Protein AF-A0A520CK08-F1 (afdb_monomer)

Solvent-accessible surface area (backbone atoms only — not comparable to full-atom values): 26096 Å² total; per-residue (Å²): 133,74,61,87,58,76,65,72,68,70,51,60,54,57,71,14,66,27,76,64,48,58,57,43,43,75,74,40,45,52,74,52,72,50,70,69,47,86,82,48,72,50,50,55,50,12,43,51,29,19,53,51,13,37,52,30,40,75,70,68,40,48,71,60,12,57,53,30,37,54,51,8,43,72,60,26,67,50,76,54,49,54,59,39,31,51,49,30,46,75,67,72,32,56,66,61,21,52,50,53,52,47,54,44,52,52,49,48,69,71,54,75,62,67,38,67,41,65,36,67,66,36,56,61,62,71,36,87,92,47,65,59,44,44,29,74,29,52,41,43,58,42,40,38,52,55,45,49,56,52,43,38,54,31,46,57,74,44,31,51,73,55,37,60,60,47,57,58,56,51,62,66,42,77,66,74,80,68,92,78,43,77,73,51,58,51,65,67,48,53,48,49,57,44,51,58,36,48,50,28,47,75,72,65,38,50,68,61,20,48,53,53,57,69,67,54,68,78,47,87,65,40,34,71,58,57,53,42,48,56,50,31,40,54,22,51,28,67,67,35,52,70,66,22,49,58,46,43,55,59,41,53,74,42,75,63,33,49,58,37,38,29,48,51,48,19,55,52,27,26,75,71,52,40,73,64,14,58,65,24,51,70,68,42,58,74,91,70,55,85,42,30,39,55,27,39,44,48,14,51,23,28,44,71,71,66,39,31,67,64,13,45,58,24,40,50,53,12,53,52,43,59,71,73,46,90,73,50,68,42,55,66,66,46,45,30,62,50,26,30,52,51,14,52,31,29,42,71,67,48,39,48,63,64,12,51,51,26,28,51,51,10,34,68,25,30,77,82,42,60,71,41,54,53,51,46,55,54,46,53,54,52,44,52,49,38,23,76,70,53,82,70,50,36,48,77,46,66,63,31,68,70,75,55,96,87,56,72,45,80,42,83,57,64,53,45,70,37,30,29,39,42,50,47,77,47,33,75,63,47,36,24,50,74,83,43,78,37,66,57,46,90,88,20,45,33,49,46,77,42,81,54,58,76,39,81,36,81,44,41,38,39,38,28,27,59,53,67,31,63,30,77,50,74,53,42,37,31,23,63,73,80,82,82,78,78,79,80,130

Secondary structure (DSSP, 8-state):
---------SHHHHHHS-HHHHHHHTT-SHHHH-PPP---HHHHHHHHHHHHHHHHHHTT-HHHHHHHHHHHHHH---TT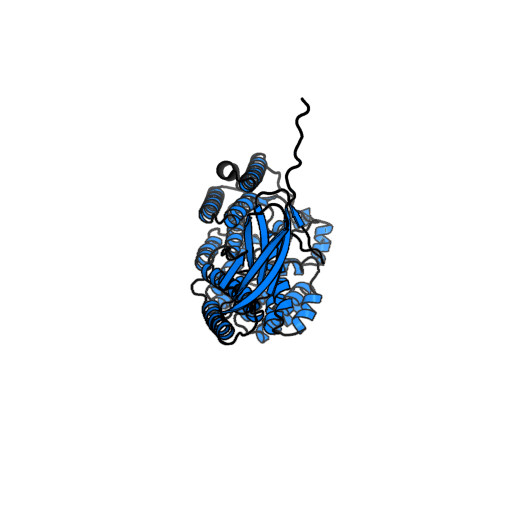HHHHHHHHHHTT-HHHHHHHHHHHHHHHHT--SEEEEE-HHHHHH--TTS---EEEEEHHHHHHHHHHHHHHHHHHHS-HHHHHHHHHHTTSS-PPPPS--TTS--HHHHHHHHHHHHHHHHHT-HHHHHHHHHTSPPSSSS-HHHHHHHHHHHHHHTT-HHHHHHHHHHHHTSGGGHHHHHHHHHHHHHHHT-THHHHHHHHS-HHHH-SHHHHHHHHHHHHHTT-HHHHHHHHHHHHHHHHHS---GGGPPPHHHHHHHHHHHHHHTT-HHHHHHHHHHHHHH-TT-HHHHHHHHHHHHHHHHHHHH--PPPEEEEEES---TT--EEE-SSEEEEEEEEE-TT-EEEEEETTEEE-B-TTSEEEEEEE--SEEEEEEEEEEETT--EEEEEEEEEEPPPP------

Mean predicted aligne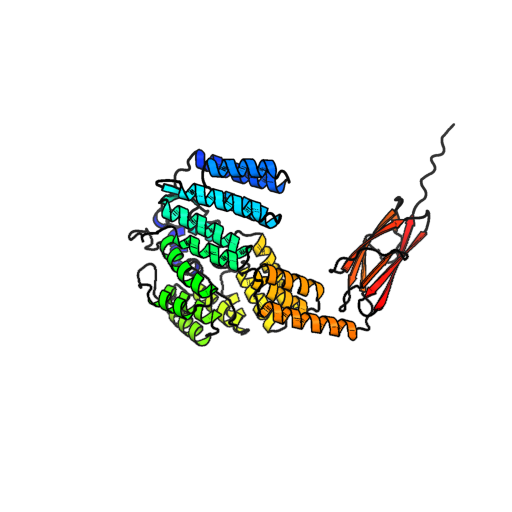d error: 9.41 Å

Foldseek 3Di:
DFFQDDDFADPLCVVLVDPPCVVVCLVPVCLAPNDFDDDDPLLVQLLVLLVVLQVCVVVVVNVSSLVSLLVSLVSAQAPSLLVVLLVCVVVVNPVSSVVSLVSSLVSLVPDAAWGWYFDLNQLQVVDPSRHTGIDIDGSLLVSLSSLQSVLLSCQLRNALVVNLVSLVVSVVRDDDDDCDRSQSEDPSVSRSLVSVLVSCSSVVVLVVSLVSLVPDDDDSHCHPLNSLSSVLRSCQRNVVLVSNLVSLVVSVVDVSSLLSSLVSQLSSCLSVLHPVNVVSLVVHDPSPSQALQNLQSQLSSCLVVLVLVSSQVSLVSSVVRSSPDSHRNRRRDGQLVSLLSNLSSCLSVLLLVSSLVSLVSSCNNPVPPPSSVVSNVVSVVVLVVCLQPDDDAKDKDWPPPPADVVDEAEDQDQKGKTKIFTDDSNFWPFKDKPNHTWDADRRRITIDIGGDDAAKDKIKIKTAGSSGHIDIDIGIYHYHDPPDDDDDD

Sequence (489 aa):
MKKFFILICGGLTLMAFNATAQKKIKTDYDNVFGPAAKITPEYTLAENLAKEALAKLRAGETRAGDSLIKKSIATYPVHEVMNYAKELILLPDVVGANLVMSQLKERVAAMSGKILIPDPLLLIMQNPNFPAQVKEYDKERAYFNFLTWIYDLNRLYASRPYILAKIADLSLPQIIEDKKPLMGFDYEFVQQNAYKFMGLVYMGEYDKARSLIDALPINSFMTKELKLNYHINVDIATEQYPQAIAKVDEISKNKLYQDAVNVQYFMIYSAMGDDKALAYYNKIDKSIKENNYYYYKLAKFYLAKKDFITALNNIEKSNMLRKEKVITSEMLVEGWDFYRTYGEILTGLKQYDKARDNFKISLIYYPGYKETTEALAKMEILAGTAVSTDKTAPEIAITEPTPNRGLKVVSLASNVMVKGTATDVSGIKEVSINGIKVFAQPNGDFWGDVPMKIGLNKILVVAIDMAGNKSEKTFDIEKSAPATTAATP

Radius of gyration: 28.09 Å; Cα contacts (8 Å, |Δi|>4): 776; chains: 1; bounding box: 86×72×64 Å

Nearest PDB structures (foldseek):
  9gaw-assembly1_P  TM=4.323E-01  e=8.981E-04  Homo sapiens
  3fp3-assembly1_A  TM=3.632E-01  e=1.069E-03  Saccharomyces cerevisiae
  4rg6-assembly1_A  TM=4.489E-01  e=7.589E-03  Homo sapiens
  6yxy-assembly1_BE  TM=2.627E-01  e=1.280E-02  Trypanosoma brucei brucei
  6sar-assembly1_A  TM=2.999E-01  e=6.140E-02  Escherichia coli K-12

Structure (mmCIF, N/CA/C/O backbone):
data_AF-A0A520CK08-F1
#
_entry.id   AF-A0A520CK08-F1
#
loop_
_atom_site.group_PDB
_atom_site.id
_atom_site.type_symbol
_atom_site.label_atom_id
_atom_site.label_alt_id
_atom_site.label_comp_id
_atom_site.label_asym_id
_atom_site.label_entity_id
_atom_site.label_seq_id
_atom_site.pdbx_PDB_ins_code
_atom_site.Cartn_x
_atom_site.Cartn_y
_atom_site.Cartn_z
_atom_site.occupancy
_atom_site.B_iso_or_equiv
_atom_site.auth_seq_id
_atom_site.auth_comp_id
_atom_site.auth_asym_id
_atom_site.auth_atom_id
_atom_site.pdbx_PDB_model_num
ATOM 1 N N . MET A 1 1 ? 2.467 -20.740 8.598 1.00 29.28 1 MET A N 1
ATOM 2 C CA . MET A 1 1 ? 2.852 -20.331 7.233 1.00 29.28 1 MET A CA 1
ATOM 3 C C . MET A 1 1 ? 3.739 -19.115 7.395 1.00 29.28 1 MET A C 1
ATOM 5 O O . MET A 1 1 ? 3.590 -18.410 8.382 1.00 29.28 1 MET A O 1
ATOM 9 N N . LYS A 1 2 ? 4.797 -19.022 6.592 1.00 27.67 2 LYS A N 1
ATOM 10 C CA . LYS A 1 2 ? 5.934 -18.122 6.833 1.00 27.67 2 LYS A CA 1
ATOM 11 C C . LYS A 1 2 ? 5.531 -16.672 6.529 1.00 27.67 2 LYS A C 1
ATOM 13 O O . LYS A 1 2 ? 4.834 -16.436 5.545 1.00 27.67 2 LYS A O 1
ATOM 18 N N . LYS A 1 3 ? 5.955 -15.728 7.379 1.00 32.34 3 LYS A N 1
ATOM 19 C CA . LYS A 1 3 ? 5.660 -14.290 7.269 1.00 32.34 3 LYS A CA 1
ATOM 20 C C . LYS A 1 3 ? 6.159 -13.751 5.922 1.00 32.34 3 LYS A C 1
ATOM 22 O O . LYS A 1 3 ? 7.359 -13.626 5.706 1.00 32.34 3 LYS A O 1
ATOM 27 N N . PHE A 1 4 ? 5.247 -13.426 5.009 1.00 29.89 4 PHE A N 1
ATOM 28 C CA . PHE A 1 4 ? 5.602 -12.888 3.693 1.00 29.89 4 PHE A CA 1
ATOM 29 C C . PHE A 1 4 ? 6.004 -11.412 3.796 1.00 29.89 4 PHE A C 1
ATOM 31 O O . PHE A 1 4 ? 5.149 -10.554 3.959 1.00 29.89 4 PHE A O 1
ATOM 38 N N . PHE A 1 5 ? 7.306 -11.128 3.689 1.00 33.53 5 PHE A N 1
ATOM 39 C CA . PHE A 1 5 ? 7.860 -9.771 3.591 1.00 33.53 5 PHE A CA 1
ATOM 40 C C . PHE A 1 5 ? 9.124 -9.730 2.743 1.00 33.53 5 PHE A C 1
ATOM 42 O O . PHE A 1 5 ? 10.220 -9.702 3.290 1.00 33.53 5 PHE A O 1
ATOM 49 N N . ILE A 1 6 ? 8.998 -9.698 1.421 1.00 29.14 6 ILE A N 1
ATOM 50 C CA . ILE A 1 6 ? 10.111 -9.395 0.508 1.00 29.14 6 ILE A CA 1
ATOM 51 C C . ILE A 1 6 ? 9.463 -8.874 -0.800 1.00 29.14 6 ILE A C 1
ATOM 53 O O . ILE A 1 6 ? 8.436 -9.412 -1.188 1.00 29.14 6 ILE A O 1
ATOM 57 N N . LEU A 1 7 ? 9.947 -7.860 -1.531 1.00 36.94 7 LEU A N 1
ATOM 58 C CA . LEU A 1 7 ? 11.342 -7.659 -1.918 1.00 36.94 7 LEU A CA 1
ATOM 59 C C . LEU A 1 7 ? 11.678 -6.233 -2.394 1.00 36.94 7 LEU A C 1
ATOM 61 O O . LEU A 1 7 ? 10.927 -5.627 -3.157 1.00 36.94 7 LEU A O 1
ATOM 65 N N . ILE A 1 8 ? 12.864 -5.777 -1.966 1.00 38.31 8 ILE A N 1
ATOM 66 C CA . ILE A 1 8 ? 13.626 -4.629 -2.474 1.00 38.31 8 ILE A CA 1
ATOM 67 C C . ILE A 1 8 ? 14.515 -5.155 -3.604 1.00 38.31 8 ILE A C 1
ATOM 69 O O . ILE A 1 8 ? 15.501 -5.853 -3.344 1.00 38.31 8 ILE A O 1
ATOM 73 N N . CYS A 1 9 ? 14.166 -4.839 -4.848 1.00 36.56 9 CYS A N 1
ATOM 74 C CA . CYS A 1 9 ? 14.974 -5.143 -6.024 1.00 36.56 9 CYS A CA 1
ATOM 75 C C . CYS A 1 9 ? 15.637 -3.876 -6.550 1.00 36.56 9 CYS A C 1
ATOM 77 O O . CYS A 1 9 ? 15.044 -3.192 -7.360 1.00 36.56 9 CYS A O 1
ATOM 79 N N . GLY A 1 10 ? 16.873 -3.597 -6.126 1.00 37.16 10 GLY A N 1
ATOM 80 C CA . GLY A 1 10 ? 17.820 -2.832 -6.952 1.00 37.16 10 GLY A CA 1
ATOM 81 C C . GLY A 1 10 ? 18.161 -1.390 -6.551 1.00 37.16 10 GLY A C 1
ATOM 82 O O . GLY A 1 10 ? 19.253 -0.931 -6.878 1.00 37.16 10 GLY A O 1
ATOM 83 N N . GLY A 1 11 ? 17.368 -0.690 -5.759 1.00 37.41 11 GLY A N 1
ATOM 84 C CA . GLY A 1 11 ? 17.377 0.783 -5.725 1.00 37.41 11 GLY A CA 1
ATOM 85 C C . GLY A 1 11 ? 17.592 1.419 -4.361 1.00 37.41 11 GLY A C 1
ATOM 86 O O . GLY A 1 11 ? 18.090 2.542 -4.291 1.00 37.41 11 GLY A O 1
ATOM 87 N N . LEU A 1 12 ? 17.442 0.669 -3.268 1.00 38.28 12 LEU A N 1
ATOM 88 C CA . LEU A 1 12 ? 18.225 0.977 -2.062 1.00 38.28 12 LEU A CA 1
ATOM 89 C C . LEU A 1 12 ? 19.721 0.811 -2.311 1.00 38.28 12 LEU A C 1
ATOM 91 O O . LEU A 1 12 ? 20.524 1.575 -1.777 1.00 38.28 12 LEU A O 1
ATOM 95 N N . THR A 1 13 ? 20.080 -0.109 -3.206 1.00 41.03 13 THR A N 1
ATOM 96 C CA . THR A 1 13 ? 21.413 -0.138 -3.787 1.00 41.03 13 THR A CA 1
ATOM 97 C C . THR A 1 13 ? 21.695 1.136 -4.578 1.00 41.03 13 THR A C 1
ATOM 99 O O . THR A 1 13 ? 22.763 1.671 -4.376 1.00 41.03 13 THR A O 1
ATOM 102 N N . LEU A 1 14 ? 20.782 1.720 -5.366 1.00 39.91 14 LEU A N 1
ATOM 103 C CA . LEU A 1 14 ? 21.045 2.989 -6.078 1.00 39.91 14 LEU A CA 1
ATOM 104 C C . LEU A 1 14 ? 21.275 4.204 -5.174 1.00 39.91 14 LEU A C 1
ATOM 106 O O . LEU A 1 14 ? 22.147 5.020 -5.467 1.00 39.91 14 LEU A O 1
ATOM 110 N N . MET A 1 15 ? 20.543 4.317 -4.065 1.00 39.38 15 MET A N 1
ATOM 111 C CA . MET A 1 15 ? 20.753 5.410 -3.105 1.00 39.38 15 MET A CA 1
ATOM 112 C C . MET A 1 15 ? 22.061 5.245 -2.327 1.00 39.38 15 MET A C 1
ATOM 114 O O . MET A 1 15 ? 22.757 6.227 -2.088 1.00 39.38 15 MET A O 1
ATOM 118 N N . ALA A 1 16 ? 22.441 4.002 -2.026 1.00 38.50 16 ALA A N 1
ATOM 119 C CA . ALA A 1 16 ? 23.736 3.681 -1.441 1.00 38.50 16 ALA A CA 1
ATOM 120 C C . ALA A 1 16 ? 24.868 3.582 -2.472 1.00 38.50 16 ALA A C 1
ATOM 122 O O . ALA A 1 16 ? 26.032 3.552 -2.093 1.00 38.50 16 ALA A O 1
ATOM 123 N N . PHE A 1 17 ? 24.573 3.536 -3.774 1.00 42.00 17 PHE A N 1
ATOM 124 C CA . PHE A 1 17 ? 25.605 3.211 -4.749 1.00 42.00 17 PHE A CA 1
ATOM 125 C C . PHE A 1 17 ? 26.565 4.345 -4.975 1.00 42.00 17 PHE A C 1
ATOM 127 O O . PHE A 1 17 ? 27.625 4.057 -5.532 1.00 42.00 17 PHE A O 1
ATOM 134 N N . ASN A 1 18 ? 26.271 5.588 -4.547 1.00 44.31 18 ASN A N 1
ATOM 135 C CA . ASN A 1 18 ? 27.332 6.575 -4.493 1.00 44.31 18 ASN A CA 1
ATOM 136 C C . ASN A 1 18 ? 26.979 7.970 -3.925 1.00 44.31 18 ASN A C 1
ATOM 138 O O . ASN A 1 18 ? 26.438 8.823 -4.630 1.00 44.31 18 ASN A O 1
ATOM 142 N N . ALA A 1 19 ? 27.486 8.317 -2.742 1.00 44.97 19 ALA A N 1
ATOM 143 C CA . ALA A 1 19 ? 27.730 9.731 -2.424 1.00 44.97 19 ALA A CA 1
ATOM 144 C C . ALA A 1 19 ? 28.718 10.363 -3.439 1.00 44.97 19 ALA A C 1
ATOM 146 O O . ALA A 1 19 ? 28.629 11.548 -3.766 1.00 44.97 19 ALA A O 1
ATOM 147 N N . THR A 1 20 ? 29.637 9.566 -4.007 1.00 40.62 20 THR A N 1
ATOM 148 C CA . THR A 1 20 ? 30.617 10.020 -5.007 1.00 40.62 20 THR A CA 1
ATOM 149 C C . THR A 1 20 ? 30.013 10.183 -6.401 1.00 40.62 20 THR A C 1
ATOM 151 O O . THR A 1 20 ? 30.337 11.157 -7.058 1.00 40.62 20 THR A O 1
ATOM 154 N N . ALA A 1 21 ? 29.101 9.323 -6.852 1.00 44.25 21 ALA A N 1
ATOM 155 C CA . ALA A 1 21 ? 28.312 9.503 -8.084 1.00 44.25 21 ALA A CA 1
ATOM 156 C C . ALA A 1 21 ? 27.212 10.539 -7.911 1.00 44.25 21 ALA A C 1
ATOM 158 O O . ALA A 1 21 ? 27.050 11.300 -8.835 1.00 44.25 21 ALA A O 1
ATOM 159 N N . GLN A 1 22 ? 26.546 10.719 -6.767 1.00 47.16 22 GLN A N 1
ATOM 160 C CA . GLN A 1 22 ? 25.711 11.919 -6.587 1.00 47.16 22 GLN A CA 1
ATOM 161 C C . GLN A 1 22 ? 26.540 13.201 -6.782 1.00 47.16 22 GLN A C 1
ATOM 163 O O . GLN A 1 22 ? 26.099 14.136 -7.449 1.00 47.16 22 GLN A O 1
ATOM 168 N N . LYS A 1 23 ? 27.786 13.216 -6.283 1.00 45.16 23 LYS A N 1
ATOM 169 C CA . LYS A 1 23 ? 28.747 14.305 -6.509 1.00 45.16 23 LYS A CA 1
ATOM 170 C C . LYS A 1 23 ? 29.254 14.379 -7.961 1.00 45.16 23 LYS A C 1
ATOM 172 O O . LYS A 1 23 ? 29.405 15.485 -8.459 1.00 45.16 23 LYS A O 1
ATOM 177 N N . LYS A 1 24 ? 29.478 13.243 -8.637 1.00 44.38 24 LYS A N 1
ATOM 178 C CA . LYS A 1 24 ? 29.991 13.138 -10.021 1.00 44.38 24 LYS A CA 1
ATOM 179 C C . LYS A 1 24 ? 28.903 13.418 -11.069 1.00 44.38 24 LYS A C 1
ATOM 181 O O . LYS A 1 24 ? 29.135 14.240 -11.943 1.00 44.38 24 LYS A O 1
ATOM 186 N N . ILE A 1 25 ? 27.707 12.847 -10.908 1.00 48.81 25 ILE A N 1
ATOM 187 C CA . ILE A 1 25 ? 26.456 13.128 -11.637 1.00 48.81 25 ILE A CA 1
ATOM 188 C C . ILE A 1 25 ? 26.135 14.627 -11.588 1.00 48.81 25 ILE A C 1
ATOM 190 O O . ILE A 1 25 ? 25.760 15.200 -12.604 1.00 48.81 25 ILE A O 1
ATOM 194 N N . LYS A 1 26 ? 26.313 15.285 -10.432 1.00 48.06 26 LYS A N 1
ATOM 195 C CA . LYS A 1 26 ? 26.082 16.735 -10.297 1.00 48.06 26 LYS A CA 1
ATOM 196 C C . LYS A 1 26 ? 27.010 17.578 -11.185 1.00 48.06 26 LYS A C 1
ATOM 198 O O . LYS A 1 26 ? 26.655 18.697 -11.535 1.00 48.06 26 LYS A O 1
ATOM 203 N N . THR A 1 27 ? 28.186 17.058 -11.525 1.00 46.22 27 THR A N 1
ATOM 204 C CA . THR A 1 27 ? 29.195 17.723 -12.366 1.00 46.22 27 THR A CA 1
ATOM 205 C C . THR A 1 27 ? 29.233 17.234 -13.813 1.00 46.22 27 THR A C 1
ATOM 207 O O . THR A 1 27 ? 29.811 17.935 -14.633 1.00 46.22 27 THR A O 1
ATOM 210 N N . ASP A 1 28 ? 28.665 16.067 -14.134 1.00 56.50 28 ASP A N 1
ATOM 211 C CA . ASP A 1 28 ? 28.878 15.424 -15.436 1.00 56.50 28 ASP A CA 1
ATOM 212 C C . ASP A 1 28 ? 27.738 14.471 -15.847 1.00 56.50 28 ASP A C 1
ATOM 214 O O . ASP A 1 28 ? 27.913 13.269 -16.032 1.00 56.50 28 ASP A O 1
ATOM 218 N N . TYR A 1 29 ? 26.521 15.009 -15.903 1.00 54.91 29 TYR A N 1
ATOM 219 C CA . TYR A 1 29 ? 25.289 14.250 -16.120 1.00 54.91 29 TYR A CA 1
ATOM 220 C C . TYR A 1 29 ? 25.249 13.502 -17.469 1.00 54.91 29 TYR A C 1
ATOM 222 O O . TYR A 1 29 ? 24.961 12.303 -17.493 1.00 54.91 29 TYR A O 1
ATOM 230 N N . ASP A 1 30 ? 25.578 14.176 -18.578 1.00 56.47 30 ASP A N 1
ATOM 231 C CA . ASP A 1 30 ? 25.519 13.592 -19.929 1.00 56.47 30 ASP A CA 1
ATOM 232 C C . ASP A 1 30 ? 26.563 12.481 -20.122 1.00 56.47 30 ASP A C 1
ATOM 234 O O . ASP A 1 30 ? 26.289 11.479 -20.782 1.00 56.47 30 ASP A O 1
ATOM 238 N N . ASN A 1 31 ? 27.724 12.585 -19.465 1.00 57.94 31 ASN A N 1
ATOM 239 C CA . ASN A 1 31 ? 28.737 11.523 -19.448 1.00 57.94 31 ASN A CA 1
ATOM 240 C C . ASN A 1 31 ? 28.411 10.389 -18.470 1.00 57.94 31 ASN A C 1
ATOM 242 O O . ASN A 1 31 ? 29.179 9.438 -18.353 1.00 57.94 31 ASN A O 1
ATOM 246 N N . VAL A 1 32 ? 27.320 10.473 -17.714 1.00 54.75 32 VAL A N 1
ATOM 247 C CA . VAL A 1 32 ? 26.930 9.421 -16.773 1.00 54.75 32 VAL A CA 1
ATOM 248 C C . VAL A 1 32 ? 25.698 8.682 -17.278 1.00 54.75 32 VAL A C 1
ATOM 250 O O . VAL A 1 32 ? 25.660 7.452 -17.265 1.00 54.75 32 VAL A O 1
ATOM 253 N N . PHE A 1 33 ? 24.713 9.424 -17.767 1.00 61.47 33 PHE A N 1
ATOM 254 C CA . PHE A 1 33 ? 23.425 8.888 -18.183 1.00 61.47 33 PHE A CA 1
ATOM 255 C C . PHE A 1 33 ? 23.233 8.872 -19.702 1.00 61.47 33 PHE A C 1
ATOM 257 O O . PHE A 1 33 ? 22.276 8.261 -20.179 1.00 61.47 33 PHE A O 1
ATOM 264 N N . GLY A 1 34 ? 24.145 9.473 -20.464 1.00 66.56 34 GLY A N 1
ATOM 265 C CA . GLY A 1 34 ? 23.949 9.725 -21.885 1.00 66.56 34 GLY A CA 1
ATOM 266 C C . GLY A 1 34 ? 22.996 10.903 -22.123 1.00 66.56 34 GLY A C 1
ATOM 267 O O . GLY A 1 34 ? 22.244 11.287 -21.222 1.00 66.56 34 GLY A O 1
ATOM 268 N N . PRO A 1 35 ? 23.016 11.484 -23.332 1.00 72.94 35 PRO A N 1
ATOM 269 C CA . PRO A 1 35 ? 22.181 12.631 -23.657 1.00 72.94 35 PRO A CA 1
ATOM 270 C C . PRO A 1 35 ? 20.697 12.250 -23.716 1.00 72.94 35 PRO A C 1
ATOM 272 O O . PRO A 1 35 ? 20.337 11.126 -24.082 1.00 72.94 35 PRO A O 1
ATOM 275 N N . ALA A 1 36 ? 19.830 13.220 -23.424 1.00 81.56 36 ALA A N 1
ATOM 276 C CA . ALA A 1 36 ? 18.403 13.104 -23.699 1.00 81.56 36 ALA A CA 1
ATOM 277 C C . ALA A 1 36 ? 18.157 12.836 -25.193 1.00 81.56 36 ALA A C 1
ATOM 279 O O . ALA A 1 36 ? 18.832 13.389 -26.067 1.00 81.56 36 ALA A O 1
ATOM 280 N N . ALA A 1 37 ? 1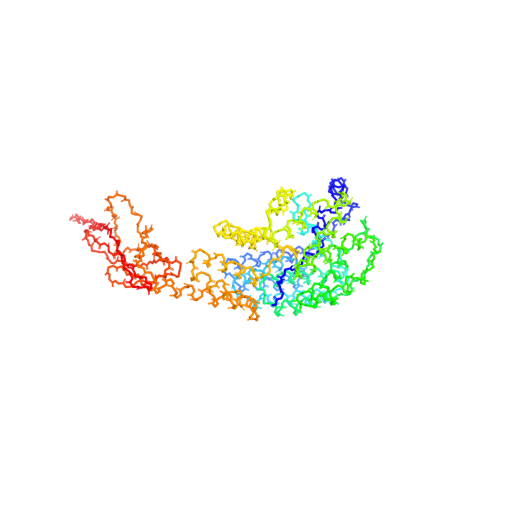7.157 12.012 -25.494 1.00 87.06 37 ALA A N 1
ATOM 281 C CA . ALA A 1 37 ? 16.744 11.793 -26.870 1.00 87.06 37 ALA A CA 1
ATOM 282 C C . ALA A 1 37 ? 15.989 13.011 -27.420 1.00 87.06 37 ALA A C 1
ATOM 284 O O . ALA A 1 37 ? 15.309 13.743 -26.697 1.00 87.06 37 ALA A O 1
ATOM 285 N N . LYS A 1 38 ? 16.057 13.200 -28.741 1.00 91.31 38 LYS A N 1
ATOM 286 C CA . LYS A 1 38 ? 15.205 14.171 -29.427 1.00 91.31 38 LYS A CA 1
ATOM 287 C C . LYS A 1 38 ? 13.767 13.650 -29.436 1.00 91.31 38 LYS A C 1
ATOM 289 O O . LYS A 1 38 ? 13.472 12.657 -30.095 1.00 91.31 38 LYS A O 1
ATOM 294 N N . ILE A 1 39 ? 12.876 14.344 -28.733 1.00 93.62 39 ILE A N 1
ATOM 295 C CA . ILE A 1 39 ? 11.458 13.978 -28.662 1.00 93.62 39 ILE A CA 1
ATOM 296 C C . ILE A 1 39 ? 10.809 14.114 -30.040 1.00 93.62 39 ILE A C 1
ATOM 298 O O . ILE A 1 39 ? 10.964 15.142 -30.709 1.00 93.62 39 ILE A O 1
ATOM 302 N N . THR A 1 40 ? 10.069 13.091 -30.464 1.00 95.38 40 THR A N 1
ATOM 303 C CA . THR A 1 40 ? 9.319 13.136 -31.721 1.00 95.38 40 THR A CA 1
ATOM 304 C C . THR A 1 40 ? 7.965 13.835 -31.543 1.00 95.38 40 THR A C 1
ATOM 306 O O . THR A 1 40 ? 7.408 13.847 -30.438 1.00 95.38 40 THR A O 1
ATOM 309 N N . PRO A 1 41 ? 7.388 14.416 -32.612 1.00 97.44 41 PRO A N 1
ATOM 310 C CA . PRO A 1 41 ? 6.039 14.977 -32.562 1.00 97.44 41 PRO A CA 1
ATOM 311 C C . PRO A 1 41 ? 4.982 13.965 -32.099 1.00 97.44 41 PRO A C 1
ATOM 313 O O . PRO A 1 41 ? 4.082 14.326 -31.345 1.00 97.44 41 PRO A O 1
ATOM 316 N N . GLU A 1 42 ? 5.111 12.696 -32.499 1.00 97.25 42 GLU A N 1
ATOM 317 C CA . GLU A 1 42 ? 4.191 11.619 -32.124 1.00 97.25 42 GLU A CA 1
ATOM 318 C C . GLU A 1 42 ? 4.247 11.320 -30.624 1.00 97.25 42 GLU A C 1
ATOM 320 O O . GLU A 1 42 ? 3.197 11.156 -30.005 1.00 97.25 42 GLU A O 1
ATOM 325 N N . TYR A 1 43 ? 5.448 11.300 -30.029 1.00 96.88 43 TYR A N 1
ATOM 326 C CA . TYR A 1 43 ? 5.616 11.122 -28.585 1.00 96.88 43 TYR A CA 1
ATOM 327 C C . TYR A 1 43 ? 4.913 12.251 -27.824 1.00 96.88 43 TYR A C 1
ATOM 329 O O . TYR A 1 43 ? 4.071 11.994 -26.967 1.00 96.88 43 TYR A O 1
ATOM 337 N N . THR A 1 44 ? 5.199 13.507 -28.186 1.00 97.00 44 THR A N 1
ATOM 338 C CA . THR A 1 44 ? 4.590 14.688 -27.551 1.00 97.00 44 THR A CA 1
ATOM 339 C C . THR A 1 44 ? 3.067 14.684 -27.693 1.00 97.00 44 THR A C 1
ATOM 341 O O . THR A 1 44 ? 2.345 14.986 -26.742 1.00 97.00 44 THR A O 1
ATOM 344 N N . LEU A 1 45 ? 2.552 14.322 -28.872 1.00 98.38 45 LEU A N 1
ATOM 345 C CA . LEU A 1 45 ? 1.115 14.218 -29.106 1.00 98.38 45 LEU A CA 1
ATOM 346 C C . LEU A 1 45 ? 0.481 13.137 -28.222 1.00 98.38 45 LEU A C 1
ATOM 348 O O . LEU A 1 45 ? -0.543 13.396 -27.592 1.00 98.38 45 LEU A O 1
ATOM 352 N N . ALA A 1 46 ? 1.080 11.947 -28.149 1.00 98.50 46 ALA A N 1
ATOM 353 C CA . ALA A 1 46 ? 0.583 10.862 -27.312 1.00 98.50 46 ALA A CA 1
ATOM 354 C C . ALA A 1 46 ? 0.598 11.226 -25.820 1.00 98.50 46 ALA A C 1
ATOM 356 O O . ALA A 1 46 ? -0.377 10.951 -25.117 1.00 98.50 46 ALA A O 1
ATOM 357 N N . GLU A 1 47 ? 1.659 11.885 -25.353 1.00 97.38 47 GLU A N 1
ATOM 358 C CA . GLU A 1 47 ? 1.797 12.361 -23.976 1.00 97.38 47 GLU A CA 1
ATOM 359 C C . GLU A 1 47 ? 0.684 13.355 -23.609 1.00 97.38 47 GLU A C 1
ATOM 361 O O . GLU A 1 47 ? -0.002 13.192 -22.597 1.00 97.38 47 GLU A O 1
ATOM 366 N N . ASN A 1 48 ? 0.439 14.346 -24.472 1.00 98.31 48 ASN A N 1
ATOM 367 C CA . ASN A 1 48 ? -0.628 15.327 -24.280 1.00 98.31 48 ASN A CA 1
ATOM 368 C C . ASN A 1 48 ? -2.016 14.673 -24.288 1.00 98.31 48 ASN A C 1
ATOM 370 O O . ASN A 1 48 ? -2.831 14.974 -23.417 1.00 98.31 48 ASN A O 1
ATOM 374 N N . LEU A 1 49 ? -2.265 13.732 -25.206 1.00 98.81 49 LEU A N 1
ATOM 375 C CA . LEU A 1 49 ? -3.519 12.974 -25.252 1.00 98.81 49 LEU A CA 1
ATOM 376 C C . LEU A 1 49 ? -3.749 12.162 -23.968 1.00 98.81 49 LEU A C 1
ATOM 378 O O . LEU A 1 49 ? -4.873 12.121 -23.475 1.00 98.81 49 LEU A O 1
ATOM 382 N N . ALA A 1 50 ? -2.710 11.537 -23.403 1.00 98.50 50 ALA A N 1
ATOM 383 C CA . ALA A 1 50 ? -2.824 10.791 -22.146 1.00 98.50 50 ALA A CA 1
ATOM 384 C C . ALA A 1 50 ? -3.107 11.714 -20.948 1.00 98.50 50 ALA A C 1
ATOM 386 O O . ALA A 1 50 ? -3.949 11.398 -20.103 1.00 98.50 50 ALA A O 1
ATOM 387 N N . LYS A 1 51 ? -2.443 12.876 -20.885 1.00 98.06 51 LYS A N 1
ATOM 388 C CA . LYS A 1 51 ? -2.679 13.896 -19.849 1.00 98.06 51 LYS A CA 1
ATOM 389 C C . LYS A 1 51 ? -4.100 14.461 -19.929 1.00 98.06 51 LYS A C 1
ATOM 391 O O . LYS A 1 51 ? -4.771 14.573 -18.903 1.00 98.06 51 LYS A O 1
ATOM 396 N N . GLU A 1 52 ? -4.581 14.763 -21.133 1.00 98.56 52 GLU A N 1
ATOM 397 C CA . GLU A 1 52 ? -5.954 15.221 -21.361 1.00 98.56 52 GLU A CA 1
ATOM 398 C C . GLU A 1 52 ? -6.975 14.131 -21.011 1.00 98.56 52 GLU A C 1
ATOM 400 O O . GLU A 1 52 ? -7.957 14.412 -20.323 1.00 98.56 52 GLU A O 1
ATOM 405 N N . ALA A 1 53 ? -6.717 12.876 -21.396 1.00 98.69 53 ALA A N 1
ATOM 406 C CA . ALA A 1 53 ? -7.561 11.743 -21.028 1.00 98.69 53 ALA A CA 1
ATOM 407 C C . ALA A 1 53 ? -7.738 11.648 -19.507 1.00 98.69 53 ALA A C 1
ATOM 409 O O . ALA A 1 53 ? -8.864 11.537 -19.020 1.00 98.69 53 ALA A O 1
ATOM 410 N N . LEU A 1 54 ? -6.641 11.747 -18.748 1.00 97.69 54 LEU A N 1
ATOM 411 C CA . LEU A 1 54 ? -6.674 11.719 -17.285 1.00 97.69 54 LEU A CA 1
ATOM 412 C C . LEU A 1 54 ? -7.481 12.888 -16.707 1.00 97.69 54 LEU A C 1
ATOM 414 O O . LEU A 1 54 ? -8.276 12.686 -15.789 1.00 97.69 54 LEU A O 1
ATOM 418 N N . ALA A 1 55 ? -7.311 14.097 -17.247 1.00 98.06 55 ALA A N 1
ATOM 419 C CA . ALA A 1 55 ? -8.095 15.257 -16.829 1.00 98.06 55 ALA A CA 1
ATOM 420 C C . ALA A 1 55 ? -9.599 15.043 -17.078 1.00 98.06 55 ALA A C 1
ATOM 422 O O . ALA A 1 55 ? -10.411 15.317 -16.195 1.00 98.06 55 ALA A O 1
ATOM 423 N N . LYS A 1 56 ? -9.966 14.480 -18.237 1.00 98.25 56 LYS A N 1
ATOM 424 C CA . LYS A 1 56 ? -11.351 14.132 -18.582 1.00 98.25 56 LYS A CA 1
ATOM 425 C C . LYS A 1 56 ? -11.939 13.079 -17.652 1.00 98.25 56 LYS A C 1
ATOM 427 O O . LYS A 1 56 ? -13.052 13.257 -17.165 1.00 98.25 56 LYS A O 1
ATOM 432 N N . LEU A 1 57 ? -11.184 12.025 -17.345 1.00 97.19 57 LEU A N 1
ATOM 433 C CA . LEU A 1 57 ? -11.614 10.998 -16.396 1.00 97.19 57 LEU A CA 1
ATOM 434 C C . LEU A 1 57 ? -11.886 11.593 -15.006 1.00 97.19 57 LEU A C 1
ATOM 436 O O . LEU A 1 57 ? -12.940 11.340 -14.431 1.00 97.19 57 LEU A O 1
ATOM 440 N N . ARG A 1 58 ? -10.988 12.450 -14.504 1.00 95.56 58 ARG A N 1
ATOM 441 C CA . ARG A 1 58 ? -11.152 13.142 -13.212 1.00 95.56 58 ARG A CA 1
ATOM 442 C C . ARG A 1 58 ? -12.324 14.122 -13.183 1.00 95.56 58 ARG A C 1
ATOM 444 O O . ARG A 1 58 ? -12.880 14.365 -12.118 1.00 95.56 58 ARG A O 1
ATOM 451 N N . ALA A 1 59 ? -12.710 14.662 -14.336 1.00 97.00 59 ALA A N 1
ATOM 452 C CA . ALA A 1 59 ? -13.902 15.491 -14.491 1.00 97.00 59 ALA A CA 1
ATOM 453 C C . ALA A 1 59 ? -15.208 14.674 -14.621 1.00 97.00 59 ALA A C 1
ATOM 455 O O . ALA A 1 59 ? -16.279 15.258 -14.761 1.00 97.00 59 ALA A O 1
ATOM 456 N N . GLY A 1 60 ? -15.142 13.335 -14.596 1.00 95.88 60 GLY A N 1
ATOM 457 C CA . GLY A 1 60 ? -16.295 12.450 -14.795 1.00 95.88 60 GLY A CA 1
ATOM 458 C C . GLY A 1 60 ? -16.678 12.228 -16.265 1.00 95.88 60 GLY A C 1
ATOM 459 O O . GLY A 1 60 ? -17.672 11.565 -16.556 1.00 95.88 60 GLY A O 1
ATOM 460 N N . GLU A 1 61 ? -15.889 12.735 -17.217 1.00 96.81 61 GLU A N 1
ATOM 461 C CA . GLU A 1 61 ? -16.095 12.561 -18.659 1.00 96.81 61 GLU A CA 1
ATOM 462 C C . GLU A 1 61 ? -15.477 11.235 -19.159 1.00 96.81 61 GLU A C 1
ATOM 464 O O . GLU A 1 61 ? -14.662 11.217 -20.086 1.00 96.81 61 GLU A O 1
ATOM 469 N N . THR A 1 62 ? -15.853 10.101 -18.551 1.00 94.06 62 THR A N 1
ATOM 470 C CA . THR A 1 62 ? -15.191 8.791 -18.744 1.00 94.06 62 THR A CA 1
ATOM 471 C C . THR A 1 62 ? -15.064 8.385 -20.212 1.00 94.06 62 THR A C 1
ATOM 473 O O . THR A 1 62 ? -13.969 8.070 -20.660 1.00 94.06 62 THR A O 1
ATOM 476 N N . ARG A 1 63 ? -16.141 8.487 -21.009 1.00 96.00 63 ARG A N 1
ATOM 477 C CA . ARG A 1 63 ? -16.114 8.096 -22.437 1.00 96.00 63 ARG A CA 1
ATOM 478 C C . ARG A 1 63 ? -15.132 8.930 -23.264 1.00 96.00 63 ARG A C 1
ATOM 480 O O . ARG A 1 63 ? -14.508 8.409 -24.186 1.00 96.00 63 ARG A O 1
ATOM 487 N N . ALA A 1 64 ? -15.020 10.224 -22.959 1.00 97.56 64 ALA A N 1
ATOM 488 C CA . ALA A 1 64 ? -14.070 11.105 -23.630 1.00 97.56 64 ALA A CA 1
ATOM 489 C C . ALA A 1 64 ? -12.636 10.733 -23.234 1.00 97.56 64 ALA A C 1
ATOM 491 O O . ALA A 1 64 ? -11.783 10.586 -24.109 1.00 97.56 64 ALA A O 1
ATOM 492 N N . GLY A 1 65 ? -12.403 10.488 -21.939 1.00 98.00 65 GLY A N 1
ATOM 493 C CA . GLY A 1 65 ? -11.136 9.959 -21.433 1.00 98.00 65 GLY A CA 1
ATOM 494 C C . GLY A 1 65 ? -10.733 8.647 -22.116 1.00 98.00 65 GLY A C 1
ATOM 495 O O . GLY A 1 65 ? -9.629 8.555 -22.647 1.00 98.00 65 GLY A O 1
ATOM 496 N N . ASP A 1 66 ? -11.648 7.678 -22.203 1.00 97.38 66 ASP A N 1
ATOM 497 C CA . ASP A 1 66 ? -11.413 6.370 -22.830 1.00 97.38 66 ASP A CA 1
ATOM 498 C C . ASP A 1 66 ? -11.065 6.492 -24.319 1.00 97.38 66 ASP A C 1
ATOM 500 O O . ASP A 1 66 ? -10.225 5.762 -24.850 1.00 97.38 66 ASP A O 1
ATOM 504 N N . SER A 1 67 ? -11.720 7.413 -25.027 1.00 98.06 67 SER A N 1
ATOM 505 C CA . SER A 1 67 ? -11.420 7.669 -26.435 1.00 98.06 67 SER A CA 1
ATOM 506 C C . SER A 1 67 ? -10.031 8.288 -26.606 1.00 98.06 67 SER A C 1
ATOM 508 O O . SER A 1 67 ? -9.286 7.898 -27.510 1.00 98.06 67 SER A O 1
ATOM 510 N N . LEU A 1 68 ? -9.672 9.248 -25.751 1.00 98.75 68 LEU A N 1
ATOM 511 C CA . LEU A 1 68 ? -8.380 9.931 -25.799 1.00 98.75 68 LEU A CA 1
ATOM 512 C C . LEU A 1 68 ? -7.229 8.998 -25.420 1.00 98.75 68 LEU A C 1
ATOM 514 O O . LEU A 1 68 ? -6.207 9.005 -26.105 1.00 98.75 68 LEU A O 1
ATOM 518 N N . ILE A 1 69 ? -7.394 8.145 -24.402 1.00 98.69 69 ILE A N 1
ATOM 519 C CA . ILE A 1 69 ? -6.331 7.223 -23.985 1.00 98.69 69 ILE A CA 1
ATOM 520 C C . ILE A 1 69 ? -6.051 6.162 -25.055 1.00 98.69 69 ILE A C 1
ATOM 522 O O . ILE A 1 69 ? -4.892 5.885 -25.359 1.00 98.69 69 ILE A O 1
ATOM 526 N N . LYS A 1 70 ? -7.093 5.643 -25.721 1.00 98.38 70 LYS A N 1
ATOM 527 C CA . LYS A 1 70 ? -6.932 4.737 -26.871 1.00 98.38 70 LYS A CA 1
ATOM 528 C C . LYS A 1 70 ? -6.177 5.416 -28.012 1.00 98.38 70 LYS A C 1
ATOM 530 O O . LYS A 1 70 ? -5.282 4.815 -28.604 1.00 98.38 70 LYS A O 1
ATOM 535 N N . LYS A 1 71 ? -6.502 6.684 -28.298 1.00 98.62 71 LYS A N 1
ATOM 536 C CA . LYS A 1 71 ? -5.804 7.487 -29.313 1.00 98.62 71 LYS A CA 1
ATOM 537 C C . LYS A 1 71 ? -4.345 7.752 -28.934 1.00 98.62 71 LYS A C 1
ATOM 539 O O . LYS A 1 71 ? -3.485 7.680 -29.809 1.00 98.62 71 LYS A O 1
ATOM 544 N N . SER A 1 72 ? -4.062 8.022 -27.660 1.00 98.75 72 SER A N 1
ATOM 545 C CA . SER A 1 72 ? -2.699 8.170 -27.139 1.00 98.75 72 SER A CA 1
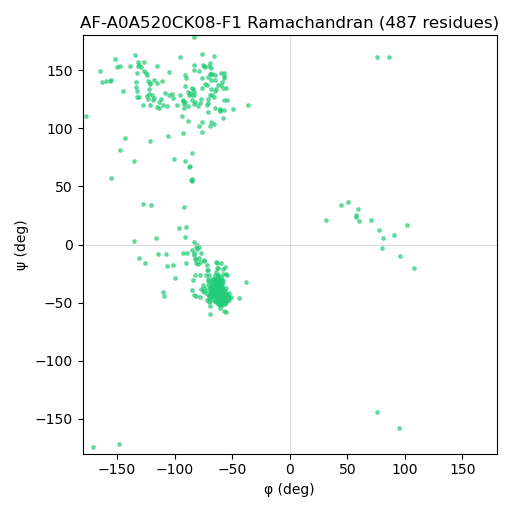ATOM 546 C C . SER A 1 72 ? -1.872 6.912 -27.414 1.00 98.75 72 SER A C 1
ATOM 548 O O . SER A 1 72 ? -0.898 6.989 -28.157 1.00 98.75 72 SER A O 1
ATOM 550 N N . ILE A 1 73 ? -2.333 5.743 -26.946 1.00 98.50 73 ILE A N 1
ATOM 551 C CA . ILE A 1 73 ? -1.645 4.453 -27.136 1.00 98.50 73 ILE A CA 1
ATOM 552 C C . ILE A 1 73 ? -1.417 4.160 -28.627 1.00 98.50 73 ILE A C 1
ATOM 554 O O . ILE A 1 73 ? -0.322 3.762 -29.030 1.00 98.50 73 ILE A O 1
ATOM 558 N N . ALA A 1 74 ? -2.433 4.382 -29.468 1.00 98.12 74 ALA A N 1
ATOM 559 C CA . ALA A 1 74 ? -2.317 4.178 -30.911 1.00 98.12 74 ALA A CA 1
ATOM 560 C C . ALA A 1 74 ? -1.274 5.111 -31.554 1.00 98.12 74 ALA A C 1
ATOM 562 O O . ALA A 1 74 ? -0.563 4.692 -32.467 1.00 98.12 74 ALA A O 1
ATOM 563 N N . THR A 1 75 ? -1.153 6.346 -31.058 1.00 98.25 75 THR A N 1
ATOM 564 C CA . THR A 1 75 ? -0.169 7.329 -31.529 1.00 98.25 75 THR A CA 1
ATOM 565 C C . THR A 1 75 ? 1.244 6.900 -31.126 1.00 98.25 75 THR A C 1
ATOM 567 O O . THR A 1 75 ? 2.079 6.645 -31.993 1.00 98.25 75 THR A O 1
ATOM 570 N N . TYR A 1 76 ? 1.507 6.746 -29.826 1.00 98.31 76 TYR A N 1
ATOM 571 C CA . TYR A 1 76 ? 2.806 6.330 -29.291 1.00 98.31 76 TYR A CA 1
ATOM 572 C C . TYR A 1 76 ? 2.648 5.775 -27.862 1.00 98.31 76 TYR A C 1
ATOM 574 O O . TYR A 1 76 ? 1.866 6.333 -27.091 1.00 98.31 76 TYR A O 1
ATOM 582 N N . PRO A 1 77 ? 3.355 4.703 -27.454 1.00 97.25 77 PRO A N 1
ATOM 583 C CA . PRO A 1 77 ? 3.296 4.250 -26.067 1.00 97.25 77 PRO A CA 1
ATOM 584 C C . PRO A 1 77 ? 4.049 5.224 -25.154 1.00 97.25 77 PRO A C 1
ATOM 586 O O . PRO A 1 77 ? 5.251 5.425 -25.303 1.00 97.25 77 PRO A O 1
ATOM 589 N N . VAL A 1 78 ? 3.348 5.809 -24.188 1.00 96.38 78 VAL A N 1
ATOM 590 C CA . VAL A 1 78 ? 3.910 6.771 -23.228 1.00 96.38 78 VAL A CA 1
ATOM 591 C C . VAL A 1 78 ? 3.618 6.334 -21.795 1.00 96.38 78 VAL A C 1
ATOM 593 O O . VAL A 1 78 ? 2.599 5.692 -21.524 1.00 96.38 78 VAL A O 1
ATOM 596 N N . HIS A 1 79 ? 4.512 6.673 -20.866 1.00 91.94 79 HIS A N 1
ATOM 597 C CA . HIS A 1 79 ? 4.390 6.303 -19.452 1.00 91.94 79 HIS A CA 1
ATOM 598 C C . HIS A 1 79 ? 3.127 6.897 -18.802 1.00 91.94 79 HIS A C 1
ATOM 600 O O . HIS A 1 79 ? 2.520 6.276 -17.934 1.00 91.94 79 HIS A O 1
ATOM 606 N N . GLU A 1 80 ? 2.670 8.064 -19.258 1.00 92.81 80 GLU A N 1
ATOM 607 C CA . GLU A 1 80 ? 1.484 8.782 -18.778 1.00 92.81 80 GLU A CA 1
ATOM 608 C C . GLU A 1 80 ? 0.208 7.934 -18.819 1.00 92.81 80 GLU A C 1
ATOM 610 O O . GLU A 1 80 ? -0.696 8.153 -18.009 1.00 92.81 80 GLU A O 1
ATOM 615 N N . VAL A 1 81 ? 0.147 6.927 -19.698 1.00 96.44 81 VAL A N 1
ATOM 616 C CA . VAL A 1 81 ? -0.958 5.960 -19.748 1.00 96.44 81 VAL A CA 1
ATOM 617 C C . VAL A 1 81 ? -1.125 5.221 -18.414 1.00 96.44 81 VAL A C 1
ATOM 619 O O . VAL A 1 81 ? -2.249 4.922 -18.008 1.00 96.44 81 VAL A O 1
ATOM 622 N N . MET A 1 82 ? -0.036 5.007 -17.670 1.00 92.50 82 MET A N 1
ATOM 623 C CA . MET A 1 82 ? -0.076 4.383 -16.346 1.00 92.50 82 MET A CA 1
ATOM 624 C C . MET A 1 82 ? -0.831 5.227 -15.317 1.00 92.50 82 MET A C 1
ATOM 626 O O . MET A 1 82 ? -1.497 4.671 -14.444 1.00 92.50 82 MET A O 1
ATOM 630 N N . ASN A 1 83 ? -0.791 6.559 -15.431 1.00 91.69 83 ASN A N 1
ATOM 631 C CA . ASN A 1 83 ? -1.549 7.439 -14.541 1.00 91.69 83 ASN A CA 1
ATOM 632 C C . ASN A 1 83 ? -3.056 7.326 -14.797 1.00 91.69 83 ASN A C 1
ATOM 634 O O . ASN A 1 83 ? -3.836 7.339 -13.847 1.00 91.69 83 ASN A O 1
ATOM 638 N N . TYR A 1 84 ? -3.458 7.160 -16.061 1.00 95.44 84 TYR A N 1
ATOM 639 C CA . TYR A 1 84 ? -4.849 6.896 -16.428 1.00 95.44 84 TYR A CA 1
ATOM 640 C C . TYR A 1 84 ? -5.327 5.546 -15.878 1.00 95.44 84 TYR A C 1
ATOM 642 O O . TYR A 1 84 ? -6.355 5.478 -15.209 1.00 95.44 84 TYR A O 1
ATOM 650 N N . ALA A 1 85 ? -4.542 4.480 -16.079 1.00 94.94 85 ALA A N 1
ATOM 651 C CA . ALA A 1 85 ? -4.855 3.156 -15.539 1.00 94.94 85 ALA A CA 1
ATOM 652 C C . ALA A 1 85 ? -4.948 3.161 -14.002 1.00 94.94 85 ALA A C 1
ATOM 654 O O . ALA A 1 85 ? -5.861 2.560 -13.438 1.00 94.94 85 ALA A O 1
ATOM 655 N N . LYS A 1 86 ? -4.048 3.879 -13.315 1.00 91.00 86 LYS A N 1
ATOM 656 C CA . LYS A 1 86 ? -4.109 4.074 -11.858 1.00 91.00 86 LYS A CA 1
ATOM 657 C C . LYS A 1 86 ? -5.409 4.759 -11.435 1.00 91.00 86 LYS A C 1
ATOM 659 O O . LYS A 1 86 ? -6.027 4.320 -10.473 1.00 91.00 86 LYS A O 1
ATOM 664 N N . GLU A 1 87 ? -5.820 5.817 -12.126 1.00 92.50 87 GLU A N 1
ATOM 665 C CA . GLU A 1 87 ? -7.054 6.541 -11.802 1.00 92.50 87 GLU A CA 1
ATOM 666 C C . GLU A 1 87 ? -8.297 5.655 -11.979 1.00 92.50 87 GLU A C 1
ATOM 668 O O . GLU A 1 87 ? -9.157 5.642 -11.104 1.00 92.50 87 GLU A O 1
ATOM 673 N N . LEU A 1 88 ? -8.356 4.837 -13.037 1.00 94.12 88 LEU A N 1
ATOM 674 C CA . LEU A 1 88 ? -9.435 3.856 -13.219 1.00 94.12 88 LEU A CA 1
ATOM 675 C C . LEU A 1 88 ? -9.526 2.872 -12.046 1.00 94.12 88 LEU A C 1
ATOM 677 O O . LEU A 1 88 ? -10.614 2.635 -11.529 1.00 94.12 88 LEU A O 1
ATOM 681 N N . ILE A 1 89 ? -8.389 2.355 -11.570 1.00 89.62 89 ILE A N 1
ATOM 682 C CA . ILE A 1 89 ? -8.342 1.474 -10.392 1.00 89.62 89 ILE A CA 1
ATOM 683 C C . ILE A 1 89 ? -8.891 2.176 -9.142 1.00 89.62 89 ILE A C 1
ATOM 685 O O . ILE A 1 89 ? -9.576 1.548 -8.335 1.00 89.62 89 ILE A O 1
ATOM 689 N N . LEU A 1 90 ? -8.591 3.467 -8.972 1.00 86.81 90 LEU A N 1
ATOM 690 C CA . LEU A 1 90 ? -9.102 4.271 -7.859 1.00 86.81 90 LEU A CA 1
ATOM 691 C C . LEU A 1 90 ? -10.600 4.601 -7.999 1.00 86.81 90 LEU A C 1
ATOM 693 O O . LEU A 1 90 ? -11.242 4.862 -6.982 1.00 86.81 90 LEU A O 1
ATOM 697 N N . LEU A 1 91 ? -11.152 4.547 -9.218 1.00 90.25 91 LEU A N 1
ATOM 698 C CA . LEU A 1 91 ? -12.581 4.643 -9.559 1.00 90.25 91 LEU A CA 1
ATOM 699 C C . LEU A 1 91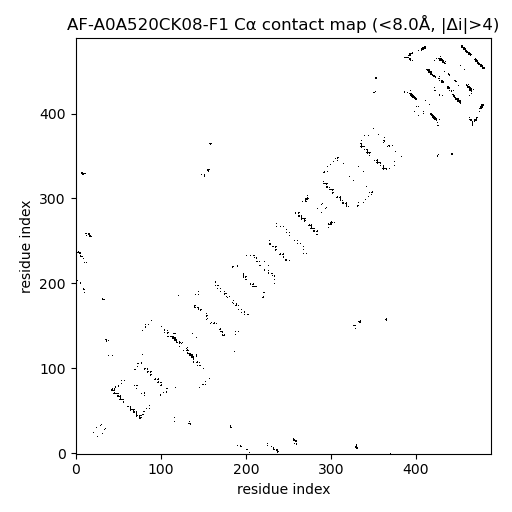 ? -13.282 3.266 -9.625 1.00 90.25 91 LEU A C 1
ATOM 701 O O . LEU A 1 91 ? -14.285 3.095 -10.316 1.00 90.25 91 LEU A O 1
ATOM 705 N N . PRO A 1 92 ? -12.839 2.309 -8.801 1.00 88.00 92 PRO A N 1
ATOM 706 C CA . PRO A 1 92 ? -13.078 0.863 -8.926 1.00 88.00 92 PRO A CA 1
ATOM 707 C C . PRO A 1 92 ? -13.230 0.210 -10.317 1.00 88.00 92 PRO A C 1
ATOM 709 O O . PRO A 1 92 ? -13.754 -0.903 -10.393 1.00 88.00 92 PRO A O 1
ATOM 712 N N . ASP A 1 93 ? -12.757 0.811 -11.410 1.00 90.88 93 ASP A N 1
ATOM 713 C CA . ASP A 1 93 ? -12.848 0.247 -12.763 1.00 90.88 93 ASP A CA 1
ATOM 714 C C . ASP A 1 93 ? -11.612 -0.595 -13.115 1.00 90.88 93 ASP A C 1
ATOM 716 O O . ASP A 1 93 ? -10.748 -0.241 -13.925 1.00 90.88 93 ASP A O 1
ATOM 720 N N . VAL A 1 94 ? -11.520 -1.762 -12.478 1.00 88.12 94 VAL A N 1
ATOM 721 C CA . VAL A 1 94 ? -10.410 -2.704 -12.687 1.00 88.12 94 VAL A CA 1
ATOM 722 C C . VAL A 1 94 ? -10.431 -3.304 -14.099 1.00 88.12 94 VAL A C 1
ATOM 724 O O . VAL A 1 94 ? -9.378 -3.630 -14.651 1.00 88.12 94 VAL A O 1
ATOM 727 N N . VAL A 1 95 ? -11.612 -3.446 -14.712 1.00 90.56 95 VAL A N 1
ATOM 728 C CA . VAL A 1 95 ? -11.752 -3.993 -16.072 1.00 90.56 95 VAL A CA 1
ATOM 729 C C . VAL A 1 95 ? -11.186 -3.010 -17.094 1.00 90.56 95 VAL A C 1
ATOM 731 O O . VAL A 1 95 ? -10.354 -3.408 -17.912 1.00 90.56 95 VAL A O 1
ATOM 734 N N . GLY A 1 96 ? -11.568 -1.733 -17.007 1.00 93.62 96 GLY A N 1
ATOM 735 C CA . GLY A 1 96 ? -11.026 -0.669 -17.846 1.00 93.62 96 GLY A CA 1
ATOM 736 C C . GLY A 1 96 ? -9.517 -0.516 -17.671 1.00 93.62 96 GLY A C 1
ATOM 737 O O . GLY A 1 96 ? -8.782 -0.484 -18.660 1.00 93.62 96 GLY A O 1
ATOM 738 N N . ALA A 1 97 ? -9.026 -0.523 -16.427 1.00 93.62 97 ALA A N 1
ATOM 739 C CA . ALA A 1 97 ? -7.592 -0.430 -16.154 1.00 93.62 97 ALA A CA 1
ATOM 740 C C . ALA A 1 97 ? -6.801 -1.579 -16.800 1.00 93.62 97 ALA A C 1
ATOM 742 O O . ALA A 1 97 ? -5.775 -1.349 -17.445 1.00 93.62 97 ALA A O 1
ATOM 743 N N . ASN A 1 98 ? -7.294 -2.816 -16.679 1.00 92.06 98 ASN A N 1
ATOM 744 C CA . ASN A 1 98 ? -6.676 -3.984 -17.306 1.00 92.06 98 ASN A CA 1
ATOM 745 C C . ASN A 1 98 ? -6.692 -3.902 -18.835 1.00 92.06 98 ASN A C 1
ATOM 747 O O . ASN A 1 98 ? -5.697 -4.258 -19.466 1.00 92.06 98 ASN A O 1
ATOM 751 N N . LEU A 1 99 ? -7.784 -3.412 -19.427 1.00 95.19 99 LEU A N 1
ATOM 752 C CA . LEU A 1 99 ? -7.879 -3.216 -20.871 1.00 95.19 99 LEU A CA 1
ATOM 753 C C . LEU A 1 99 ? -6.835 -2.206 -21.364 1.00 95.19 99 LEU A C 1
ATOM 755 O O . LEU A 1 99 ? -6.092 -2.510 -22.295 1.00 95.19 99 LEU A O 1
ATOM 759 N N . VAL A 1 100 ? -6.732 -1.044 -20.712 1.00 97.06 100 VAL A N 1
ATOM 760 C CA . VAL A 1 100 ? -5.751 0.003 -21.050 1.00 97.06 100 VAL A CA 1
ATOM 761 C C . VAL A 1 100 ? -4.318 -0.528 -20.939 1.00 97.06 100 VAL A C 1
ATOM 763 O O . VAL A 1 100 ? -3.519 -0.351 -21.860 1.00 97.06 100 VAL A O 1
ATOM 766 N N . MET A 1 101 ? -3.995 -1.239 -19.853 1.00 95.12 101 MET A N 1
ATOM 767 C CA . MET A 1 101 ? -2.673 -1.850 -19.674 1.00 95.12 101 MET A CA 1
ATOM 768 C C . MET A 1 101 ? -2.376 -2.936 -20.721 1.00 95.12 101 MET A C 1
ATOM 770 O O . MET A 1 101 ? -1.243 -3.020 -21.194 1.00 95.12 101 MET A O 1
ATOM 774 N N . SER A 1 102 ? -3.368 -3.745 -21.119 1.00 95.00 102 SER A N 1
ATOM 775 C CA . SER A 1 102 ? -3.201 -4.752 -22.183 1.00 95.00 102 SER A CA 1
ATOM 776 C C . SER A 1 102 ? -2.927 -4.098 -23.532 1.00 95.00 102 SER A C 1
ATOM 778 O O . SER A 1 102 ? -1.981 -4.477 -24.215 1.00 95.00 102 SER A O 1
ATOM 780 N N . GLN A 1 103 ? -3.686 -3.058 -23.884 1.00 97.44 103 GLN A N 1
ATOM 781 C CA . GLN A 1 103 ? -3.494 -2.314 -25.131 1.00 97.44 103 GLN A CA 1
ATOM 782 C C . GLN A 1 103 ? -2.112 -1.659 -25.197 1.00 97.44 103 GLN A C 1
ATOM 784 O O . GLN A 1 103 ? -1.456 -1.706 -26.236 1.00 97.44 103 GLN A O 1
ATOM 789 N N . LEU A 1 104 ? -1.638 -1.089 -24.084 1.00 97.00 104 LEU A N 1
ATOM 790 C CA . LEU A 1 104 ? -0.284 -0.545 -23.994 1.00 97.00 104 LEU A CA 1
ATOM 791 C C . LEU A 1 104 ? 0.774 -1.646 -24.163 1.00 97.00 104 LEU A C 1
ATOM 793 O O . LEU A 1 104 ? 1.703 -1.487 -24.955 1.00 97.00 104 LEU A O 1
ATOM 797 N N . LYS A 1 105 ? 0.609 -2.781 -23.469 1.00 95.44 105 LYS A N 1
ATOM 798 C CA . LYS A 1 105 ? 1.491 -3.955 -23.584 1.00 95.44 105 LYS A CA 1
ATOM 799 C C . LYS A 1 105 ? 1.581 -4.446 -25.034 1.00 95.44 105 LYS A C 1
ATOM 801 O O . LYS A 1 105 ? 2.682 -4.668 -25.534 1.00 95.44 105 LYS A O 1
ATOM 806 N N . GLU A 1 106 ? 0.445 -4.608 -25.705 1.00 96.38 106 GLU A N 1
ATOM 807 C CA . GLU A 1 106 ? 0.355 -5.054 -27.102 1.00 96.38 106 GLU A CA 1
ATOM 808 C C . GLU A 1 106 ? 0.979 -4.040 -28.064 1.00 96.38 106 GLU A C 1
ATOM 810 O O . GLU A 1 106 ? 1.724 -4.422 -28.968 1.00 96.38 106 GLU A O 1
ATOM 815 N N . ARG A 1 107 ? 0.745 -2.740 -27.836 1.00 97.19 107 ARG A N 1
ATOM 816 C CA . ARG A 1 107 ? 1.331 -1.667 -28.643 1.00 97.19 107 ARG A CA 1
ATOM 817 C C . ARG A 1 107 ? 2.851 -1.725 -28.633 1.00 97.19 107 ARG A C 1
ATOM 819 O O . ARG A 1 107 ? 3.452 -1.681 -29.701 1.00 97.19 107 ARG A O 1
ATOM 826 N N . VAL A 1 108 ? 3.459 -1.830 -27.453 1.00 96.44 108 VAL A N 1
ATOM 827 C CA . VAL A 1 108 ? 4.922 -1.868 -27.311 1.00 96.44 108 VAL A CA 1
ATOM 828 C C . VAL A 1 108 ? 5.494 -3.149 -27.921 1.00 96.44 108 VAL A C 1
ATOM 830 O O . VAL A 1 108 ? 6.496 -3.092 -28.630 1.00 96.44 108 VAL A O 1
ATOM 833 N N . ALA A 1 109 ? 4.830 -4.292 -27.718 1.00 95.25 109 ALA A N 1
ATOM 834 C CA . ALA A 1 109 ? 5.250 -5.570 -28.295 1.00 95.25 109 ALA A CA 1
ATOM 835 C C . ALA A 1 109 ? 5.270 -5.559 -29.837 1.00 95.25 109 ALA A C 1
ATOM 837 O O . ALA A 1 109 ? 6.124 -6.210 -30.441 1.00 95.25 109 ALA A O 1
ATOM 838 N N . ALA A 1 110 ? 4.353 -4.813 -30.464 1.00 96.19 110 ALA A N 1
ATOM 839 C CA . ALA A 1 110 ? 4.230 -4.689 -31.916 1.00 96.19 110 ALA A CA 1
ATOM 840 C C . ALA A 1 110 ? 5.184 -3.658 -32.552 1.00 96.19 110 ALA A C 1
ATOM 842 O O . ALA A 1 110 ? 5.254 -3.567 -33.778 1.00 96.19 110 ALA A O 1
ATOM 843 N N . MET A 1 111 ? 5.894 -2.854 -31.755 1.00 95.62 111 MET A N 1
ATOM 844 C CA . MET A 1 111 ? 6.860 -1.883 -32.276 1.00 95.62 111 MET A CA 1
ATOM 845 C C . MET A 1 111 ? 8.162 -2.552 -32.729 1.00 95.62 111 MET A C 1
ATOM 847 O O . MET A 1 111 ? 8.474 -3.686 -32.376 1.00 95.62 111 MET A O 1
ATOM 851 N N . SER A 1 112 ? 8.956 -1.823 -33.509 1.00 93.88 112 SER A N 1
ATOM 852 C CA . SER A 1 112 ? 10.265 -2.259 -33.996 1.00 93.88 112 SER A CA 1
ATOM 853 C C . SER A 1 112 ? 11.314 -1.174 -33.778 1.00 93.88 112 SER A C 1
ATOM 855 O O . SER A 1 112 ? 10.989 0.011 -33.805 1.00 93.88 112 SER A O 1
ATOM 857 N N . GLY A 1 113 ? 12.579 -1.571 -33.648 1.00 92.19 113 GLY A N 1
ATOM 858 C CA . GLY A 1 113 ? 13.690 -0.635 -33.482 1.00 92.19 113 GLY A CA 1
ATOM 859 C C . GLY A 1 113 ? 13.754 -0.044 -32.076 1.00 92.19 113 GLY A C 1
ATOM 860 O O . GLY A 1 113 ? 13.495 -0.740 -31.091 1.00 92.19 113 GLY A O 1
ATOM 861 N N . LYS A 1 114 ? 14.142 1.230 -31.993 1.00 94.75 114 LYS A N 1
ATOM 862 C CA . LYS A 1 114 ? 14.260 1.949 -30.726 1.00 94.75 114 LYS A CA 1
ATOM 863 C C . LYS A 1 114 ? 12.957 2.650 -30.355 1.00 94.75 114 LYS A C 1
ATOM 865 O O . LYS A 1 114 ? 12.256 3.174 -31.218 1.00 94.75 114 LYS A O 1
ATOM 870 N N . ILE A 1 115 ? 12.657 2.671 -29.064 1.00 95.94 115 ILE A N 1
ATOM 871 C CA . ILE A 1 115 ? 11.454 3.261 -28.480 1.00 95.94 115 ILE A CA 1
ATOM 872 C C . ILE A 1 115 ? 11.879 4.325 -27.472 1.00 95.94 115 ILE A C 1
ATOM 874 O O . ILE A 1 115 ? 12.773 4.101 -26.656 1.00 95.94 115 ILE A O 1
ATOM 878 N N . LEU A 1 116 ? 11.230 5.483 -27.543 1.00 95.62 116 LEU A N 1
ATOM 879 C CA . LEU A 1 116 ? 11.378 6.575 -26.597 1.00 95.62 116 LEU A CA 1
ATOM 880 C C . LEU A 1 116 ? 10.593 6.257 -25.331 1.00 95.62 116 LEU A C 1
ATOM 882 O O . LEU A 1 116 ? 9.378 6.079 -25.384 1.00 95.62 116 LEU A O 1
ATOM 886 N N . ILE A 1 117 ? 11.277 6.222 -24.195 1.00 92.88 117 ILE A N 1
ATOM 887 C CA . ILE A 1 117 ? 10.641 6.109 -22.883 1.00 92.88 117 ILE A CA 1
ATOM 888 C C . ILE A 1 117 ? 11.328 7.037 -21.881 1.00 92.88 117 ILE A C 1
ATOM 890 O O . ILE A 1 117 ? 12.515 7.338 -22.049 1.00 92.88 117 ILE A O 1
ATOM 894 N N . PRO A 1 118 ? 10.626 7.489 -20.827 1.00 88.94 118 PRO A N 1
ATOM 895 C CA . PRO A 1 118 ? 11.287 8.076 -19.674 1.00 88.94 118 PRO A CA 1
ATOM 896 C C . PRO A 1 118 ? 12.320 7.100 -19.119 1.00 88.94 118 PRO A C 1
ATOM 898 O O . PRO A 1 118 ? 12.034 5.913 -18.960 1.00 88.94 118 PRO A O 1
ATOM 901 N N . ASP A 1 119 ? 13.509 7.608 -18.820 1.00 83.56 119 ASP A N 1
ATOM 902 C CA . ASP A 1 119 ? 14.571 6.845 -18.190 1.00 83.56 119 ASP A CA 1
ATOM 903 C C . ASP A 1 119 ? 14.037 6.272 -16.864 1.00 83.56 119 ASP A C 1
ATOM 905 O O . ASP A 1 119 ? 13.662 7.036 -15.962 1.00 83.56 119 ASP A O 1
ATOM 909 N N . PRO A 1 120 ? 13.956 4.936 -16.744 1.00 77.44 120 PRO A N 1
ATOM 910 C CA . PRO A 1 120 ? 13.301 4.283 -15.620 1.00 77.44 120 PRO A CA 1
ATOM 911 C C . PRO A 1 120 ? 14.031 4.569 -14.310 1.00 77.44 120 PRO A C 1
ATOM 913 O O . PRO A 1 120 ? 13.403 4.660 -13.256 1.00 77.44 120 PRO A O 1
ATOM 916 N N . LEU A 1 121 ? 15.348 4.768 -14.366 1.00 71.00 121 LEU A N 1
ATOM 917 C CA . LEU A 1 121 ? 16.153 5.038 -13.193 1.00 71.00 121 LEU A CA 1
ATOM 918 C C . LEU A 1 121 ? 15.888 6.441 -12.644 1.00 71.00 121 LEU A C 1
ATOM 920 O O . LEU A 1 121 ? 15.646 6.607 -11.448 1.00 71.00 121 LEU A O 1
ATOM 924 N N . LEU A 1 122 ? 15.879 7.448 -13.511 1.00 69.44 122 LEU A N 1
ATOM 925 C CA . LEU A 1 122 ? 15.589 8.827 -13.120 1.00 69.44 122 LEU A CA 1
ATOM 926 C C . LEU A 1 122 ? 14.136 9.000 -12.677 1.00 69.44 122 LEU A C 1
ATOM 928 O O . LEU A 1 122 ? 13.860 9.732 -11.723 1.00 69.44 122 LEU A O 1
ATOM 932 N N . LEU A 1 123 ? 13.215 8.281 -13.323 1.00 71.06 123 LEU A N 1
ATOM 933 C CA . LEU A 1 123 ? 11.813 8.233 -12.926 1.00 71.06 123 LEU A CA 1
ATOM 934 C C . LEU A 1 123 ? 11.648 7.699 -11.494 1.00 71.06 123 LEU A C 1
ATOM 936 O O . LEU A 1 123 ? 10.836 8.222 -10.731 1.00 71.06 123 LEU A O 1
ATOM 940 N N . ILE A 1 124 ? 12.453 6.702 -11.111 1.00 64.12 124 ILE A N 1
ATOM 941 C CA . ILE A 1 124 ? 12.477 6.129 -9.758 1.00 64.12 124 ILE A CA 1
ATOM 942 C C . ILE A 1 124 ? 13.111 7.081 -8.744 1.00 64.12 124 ILE A C 1
ATOM 944 O O . ILE A 1 124 ? 12.637 7.177 -7.613 1.00 64.12 124 ILE A O 1
ATOM 948 N N . MET A 1 125 ? 14.171 7.794 -9.128 1.00 60.41 125 MET A N 1
ATOM 949 C CA . MET A 1 125 ? 14.872 8.702 -8.218 1.00 60.41 125 MET A CA 1
ATOM 950 C C . MET A 1 125 ? 14.002 9.879 -7.765 1.00 60.41 125 MET A C 1
ATOM 952 O O . MET A 1 125 ? 14.232 10.391 -6.671 1.00 60.41 125 MET A O 1
ATOM 956 N N . GLN A 1 126 ? 13.048 10.327 -8.597 1.00 59.69 126 GLN A N 1
ATOM 957 C CA . GLN A 1 126 ? 12.170 11.483 -8.337 1.00 59.69 126 GLN A CA 1
ATOM 958 C C . GLN A 1 126 ? 12.931 12.697 -7.771 1.00 59.69 126 GLN A C 1
ATOM 960 O O . GLN A 1 126 ? 12.423 13.445 -6.936 1.00 59.69 126 GLN A O 1
ATOM 965 N N . ASN A 1 127 ? 14.184 12.878 -8.198 1.00 59.53 127 ASN A N 1
ATOM 966 C CA . ASN A 1 127 ? 15.066 13.901 -7.663 1.00 59.53 127 ASN A CA 1
ATOM 967 C C . ASN A 1 127 ? 14.858 15.187 -8.471 1.00 59.53 127 ASN A C 1
ATOM 969 O O . ASN A 1 127 ? 15.133 15.181 -9.668 1.00 59.53 127 ASN A O 1
ATOM 973 N N . PRO A 1 128 ? 14.434 16.306 -7.856 1.00 59.91 128 PRO A N 1
ATOM 974 C CA . PRO A 1 128 ? 14.239 17.564 -8.577 1.00 59.91 128 PRO A CA 1
ATOM 975 C C . PRO A 1 128 ? 15.506 18.070 -9.279 1.00 59.91 128 PRO A C 1
ATOM 977 O O . PRO A 1 128 ? 15.415 18.783 -10.272 1.00 59.91 128 PRO A O 1
ATOM 980 N N . ASN A 1 129 ? 16.689 17.687 -8.784 1.00 55.78 129 ASN A N 1
ATOM 981 C CA . ASN A 1 129 ? 17.967 18.032 -9.407 1.00 55.78 129 ASN A CA 1
ATOM 982 C C . ASN A 1 129 ? 18.294 17.155 -10.629 1.00 55.78 129 ASN A C 1
ATOM 984 O O . ASN A 1 129 ? 19.187 17.502 -11.395 1.00 55.78 129 ASN A O 1
ATOM 988 N N . PHE A 1 130 ? 17.597 16.028 -10.802 1.00 60.38 130 PHE A N 1
ATOM 989 C CA . PHE A 1 130 ? 17.777 15.073 -11.896 1.00 60.38 130 PHE A CA 1
ATOM 990 C C . PHE A 1 130 ? 16.402 14.670 -12.454 1.00 60.38 130 PHE A C 1
ATOM 992 O O . PHE A 1 130 ? 15.935 13.560 -12.184 1.00 60.38 130 PHE A O 1
ATOM 999 N N . PRO A 1 131 ? 15.718 15.573 -13.183 1.00 64.50 131 PRO A N 1
ATOM 1000 C CA . PRO A 1 131 ? 14.400 15.278 -13.728 1.00 64.50 131 PRO A CA 1
ATOM 1001 C C . PRO A 1 131 ? 14.461 14.073 -14.671 1.00 64.50 131 PRO A C 1
ATOM 1003 O O . PRO A 1 131 ? 15.464 13.857 -15.356 1.00 64.50 131 PRO A O 1
ATOM 1006 N N . ALA A 1 132 ? 13.377 13.295 -14.712 1.00 69.31 132 ALA A N 1
ATOM 1007 C CA . ALA A 1 132 ? 13.252 12.183 -15.644 1.00 69.31 132 ALA A CA 1
ATOM 1008 C C . ALA A 1 132 ? 13.409 12.695 -17.083 1.00 69.31 132 ALA A C 1
ATOM 1010 O O . ALA A 1 132 ? 12.698 13.604 -17.511 1.00 69.31 132 ALA A O 1
ATOM 1011 N N . GLN A 1 133 ? 14.358 12.115 -17.811 1.00 81.69 133 GLN A N 1
ATOM 1012 C CA . GLN A 1 133 ? 14.602 12.424 -19.216 1.00 81.69 133 GLN A CA 1
ATOM 1013 C C . GLN A 1 133 ? 14.071 11.304 -20.091 1.00 81.69 133 GLN A C 1
ATOM 1015 O O . GLN A 1 133 ? 14.116 10.144 -19.697 1.00 81.69 133 GLN A O 1
ATOM 1020 N N . VAL A 1 134 ? 13.611 11.633 -21.293 1.00 89.62 134 VAL A N 1
ATOM 1021 C CA . VAL A 1 134 ? 13.239 10.622 -22.286 1.00 89.62 134 VAL A CA 1
ATOM 1022 C C . VAL A 1 134 ? 14.485 10.193 -23.052 1.00 89.62 134 VAL A C 1
ATOM 1024 O O . VAL A 1 134 ? 15.280 11.032 -23.485 1.00 89.62 134 VAL A O 1
ATOM 1027 N N . LYS A 1 135 ? 14.644 8.884 -23.232 1.00 89.88 135 LYS A N 1
ATOM 1028 C CA . LYS A 1 135 ? 15.761 8.271 -23.954 1.00 89.88 135 LYS A CA 1
ATOM 1029 C C . LYS A 1 135 ? 15.274 7.197 -24.909 1.00 89.88 135 LYS A C 1
ATOM 1031 O O . LYS A 1 135 ? 14.159 6.698 -24.789 1.00 89.88 135 LYS A O 1
ATOM 1036 N N . GLU A 1 136 ? 16.137 6.838 -25.849 1.00 91.38 136 GLU A N 1
ATOM 1037 C CA . GLU A 1 136 ? 15.907 5.727 -26.763 1.00 91.38 136 GLU A CA 1
ATOM 1038 C C . GLU A 1 136 ? 16.397 4.408 -26.164 1.00 91.38 136 GLU A C 1
ATOM 1040 O O . GLU A 1 136 ? 17.562 4.282 -25.787 1.00 91.38 136 GLU A O 1
ATOM 1045 N N . TYR A 1 137 ? 15.531 3.402 -26.176 1.00 90.88 137 TYR A N 1
ATOM 1046 C CA . TYR A 1 137 ? 15.845 2.039 -25.762 1.00 90.88 137 TYR A CA 1
ATOM 1047 C C . TYR A 1 137 ? 15.522 1.058 -26.877 1.00 90.88 137 TYR A C 1
ATOM 1049 O O . TYR A 1 137 ? 14.534 1.230 -27.589 1.00 90.88 137 TYR A O 1
ATOM 1057 N N . ASP A 1 138 ? 16.304 -0.012 -27.000 1.00 92.69 138 ASP A N 1
ATOM 1058 C CA . ASP A 1 138 ? 15.923 -1.137 -27.854 1.00 92.69 138 ASP A CA 1
ATOM 1059 C C . ASP A 1 138 ? 14.565 -1.701 -27.418 1.00 92.69 138 ASP A C 1
ATOM 1061 O O . ASP A 1 138 ? 14.262 -1.755 -26.221 1.00 92.69 138 ASP A O 1
ATOM 1065 N N . LYS A 1 139 ? 13.761 -2.159 -28.387 1.00 93.69 139 LYS A N 1
ATOM 1066 C CA . LYS A 1 139 ? 12.391 -2.651 -28.169 1.00 93.69 139 LYS A CA 1
ATOM 1067 C C . LYS A 1 139 ? 12.252 -3.571 -26.949 1.00 93.69 139 LYS A C 1
ATOM 1069 O O . LYS A 1 139 ? 11.339 -3.375 -26.159 1.00 93.69 139 LYS A O 1
ATOM 1074 N N . GLU A 1 140 ? 13.142 -4.549 -26.766 1.00 93.69 140 GLU A N 1
ATOM 1075 C CA . GLU A 1 140 ? 13.067 -5.502 -25.642 1.00 93.69 140 GLU A CA 1
ATOM 1076 C C . GLU A 1 140 ? 13.257 -4.826 -24.273 1.00 93.69 140 GLU A C 1
ATOM 1078 O O . GLU A 1 140 ? 12.548 -5.141 -23.318 1.00 93.69 140 GLU A O 1
ATOM 1083 N N . ARG A 1 141 ? 14.161 -3.841 -24.179 1.00 92.69 141 ARG A N 1
ATOM 1084 C CA . ARG A 1 141 ? 14.403 -3.068 -22.948 1.00 92.69 141 ARG A CA 1
ATOM 1085 C C . ARG A 1 141 ? 13.250 -2.115 -22.657 1.00 92.69 141 ARG A C 1
ATOM 1087 O O . ARG A 1 141 ? 12.798 -2.022 -21.518 1.00 92.69 141 ARG A O 1
ATOM 1094 N N . ALA A 1 142 ? 12.733 -1.444 -23.684 1.00 94.00 142 ALA A N 1
ATOM 1095 C CA . ALA A 1 142 ? 11.540 -0.618 -23.542 1.00 94.00 142 ALA A CA 1
ATOM 1096 C C . ALA A 1 142 ? 10.334 -1.463 -23.109 1.00 94.00 142 ALA A C 1
ATOM 1098 O O . ALA A 1 142 ? 9.613 -1.091 -22.186 1.00 94.00 142 ALA A O 1
ATOM 1099 N N . TYR A 1 143 ? 10.154 -2.637 -23.720 1.00 95.19 143 TYR A N 1
ATOM 1100 C CA . TYR A 1 143 ? 9.066 -3.545 -23.385 1.00 95.19 143 TYR A CA 1
ATOM 1101 C C . TYR A 1 143 ? 9.153 -4.039 -21.944 1.00 95.19 143 TYR A C 1
ATOM 1103 O O . TYR A 1 143 ? 8.159 -3.980 -21.224 1.00 95.19 143 TYR A O 1
ATOM 1111 N N . PHE A 1 144 ? 10.346 -4.430 -21.492 1.00 93.50 144 PHE A N 1
ATOM 1112 C CA . PHE A 1 144 ? 10.584 -4.767 -20.093 1.00 93.50 144 PHE A CA 1
ATOM 1113 C C . PHE A 1 144 ? 10.170 -3.635 -19.147 1.00 93.50 144 PHE A C 1
ATOM 1115 O O . PHE A 1 144 ? 9.420 -3.890 -18.209 1.00 93.50 144 PHE A O 1
ATOM 1122 N N . ASN A 1 145 ? 10.574 -2.391 -19.419 1.00 91.62 145 ASN A N 1
ATOM 1123 C CA . ASN A 1 145 ? 10.220 -1.241 -18.581 1.00 91.62 145 ASN A CA 1
ATOM 1124 C C . ASN A 1 145 ? 8.703 -0.963 -18.537 1.00 91.62 145 ASN A C 1
ATOM 1126 O O . ASN A 1 145 ? 8.152 -0.691 -17.476 1.00 91.62 145 ASN A O 1
ATOM 1130 N N . PHE A 1 146 ? 7.978 -1.108 -19.649 1.00 93.31 146 PHE A N 1
ATOM 1131 C CA . PHE A 1 146 ? 6.512 -1.012 -19.603 1.00 93.31 146 PHE A CA 1
ATOM 1132 C C . PHE A 1 146 ? 5.878 -2.136 -18.774 1.00 93.31 146 PHE A C 1
ATOM 1134 O O . PHE A 1 146 ? 4.925 -1.899 -18.027 1.00 93.31 146 PHE A O 1
ATOM 1141 N N . LEU A 1 147 ? 6.404 -3.359 -18.873 1.00 92.62 147 LEU A N 1
ATOM 1142 C CA . LEU A 1 147 ? 5.917 -4.482 -18.076 1.00 92.62 147 LEU A CA 1
ATOM 1143 C C . LEU A 1 147 ? 6.213 -4.297 -16.582 1.00 92.62 147 LEU A C 1
ATOM 1145 O O . LEU A 1 147 ? 5.365 -4.667 -15.769 1.00 92.62 147 LEU A O 1
ATOM 1149 N N . THR A 1 148 ? 7.351 -3.704 -16.202 1.00 88.25 148 THR A N 1
ATOM 1150 C CA . THR A 1 148 ? 7.648 -3.397 -14.792 1.00 88.25 148 THR A CA 1
ATOM 1151 C C . THR A 1 148 ? 6.691 -2.349 -14.234 1.00 88.25 148 THR A C 1
ATOM 1153 O O . THR A 1 148 ? 6.162 -2.551 -13.145 1.00 88.25 148 THR A O 1
ATOM 1156 N N . TRP A 1 149 ? 6.360 -1.296 -14.987 1.00 88.19 149 TRP A N 1
ATOM 1157 C CA . TRP A 1 149 ? 5.375 -0.298 -14.548 1.00 88.19 149 TRP A CA 1
ATOM 1158 C C . TRP A 1 149 ? 3.967 -0.883 -14.382 1.00 88.19 149 TRP A C 1
ATOM 1160 O O . TRP A 1 149 ? 3.278 -0.593 -13.402 1.00 88.19 149 TRP A O 1
ATOM 1170 N N . ILE A 1 150 ? 3.545 -1.756 -15.302 1.00 89.88 150 ILE A N 1
ATOM 1171 C CA . ILE A 1 150 ? 2.288 -2.510 -15.177 1.00 89.88 150 ILE A CA 1
ATOM 1172 C C . ILE A 1 150 ? 2.331 -3.414 -13.940 1.00 89.88 150 ILE A C 1
ATOM 1174 O O . ILE A 1 150 ? 1.374 -3.474 -13.166 1.00 89.88 150 ILE A O 1
ATOM 1178 N N . TYR A 1 151 ? 3.437 -4.128 -13.737 1.00 87.56 151 TYR A N 1
ATOM 1179 C CA . TYR A 1 151 ? 3.626 -5.005 -12.589 1.00 87.56 151 TYR A CA 1
ATOM 1180 C C . TYR A 1 151 ? 3.566 -4.244 -11.256 1.00 87.56 151 TYR A C 1
ATOM 1182 O O . TYR A 1 151 ? 2.901 -4.708 -10.331 1.00 87.56 151 TYR A O 1
ATOM 1190 N N . ASP A 1 152 ? 4.166 -3.059 -11.168 1.00 82.56 152 ASP A N 1
ATOM 1191 C CA . ASP A 1 152 ? 4.126 -2.213 -9.972 1.00 82.56 152 ASP A CA 1
ATOM 1192 C C . ASP A 1 152 ? 2.713 -1.743 -9.640 1.00 82.56 152 ASP A C 1
ATOM 1194 O O . ASP A 1 152 ? 2.285 -1.808 -8.482 1.00 82.56 152 ASP A O 1
ATOM 1198 N N . LEU A 1 153 ? 1.944 -1.349 -10.659 1.00 84.62 153 LEU A N 1
ATOM 1199 C CA . LEU A 1 153 ? 0.542 -0.992 -10.469 1.00 84.62 153 LEU A CA 1
ATOM 1200 C C . LEU A 1 153 ? -0.274 -2.196 -9.971 1.00 84.62 153 LEU A C 1
ATOM 1202 O O . LEU A 1 153 ? -1.084 -2.069 -9.050 1.00 84.62 153 LEU A O 1
ATOM 1206 N N . ASN A 1 154 ? -0.002 -3.389 -10.504 1.00 86.50 154 ASN A N 1
ATOM 1207 C CA . ASN A 1 154 ? -0.642 -4.621 -10.049 1.00 86.50 154 ASN A CA 1
ATOM 1208 C C . ASN A 1 154 ? -0.249 -4.990 -8.617 1.00 86.50 154 ASN A C 1
ATOM 1210 O O . ASN A 1 154 ? -1.111 -5.371 -7.834 1.00 86.50 154 ASN A O 1
ATOM 1214 N N . ARG A 1 155 ? 1.017 -4.837 -8.224 1.00 83.69 155 ARG A N 1
ATOM 1215 C CA . ARG A 1 155 ? 1.446 -5.067 -6.834 1.00 83.69 155 ARG A CA 1
ATOM 1216 C C . ARG A 1 155 ? 0.737 -4.165 -5.833 1.00 83.69 155 ARG A C 1
ATOM 1218 O O . ARG A 1 155 ? 0.534 -4.563 -4.684 1.00 83.69 155 ARG A O 1
ATOM 1225 N N . LEU A 1 156 ? 0.366 -2.960 -6.255 1.00 79.38 156 LEU A N 1
ATOM 1226 C CA . LEU A 1 156 ? -0.365 -2.027 -5.412 1.00 79.38 156 LEU A CA 1
ATOM 1227 C C . LEU A 1 156 ? -1.834 -2.400 -5.235 1.00 79.38 156 LEU A C 1
ATOM 1229 O O . LEU A 1 156 ? -2.356 -2.239 -4.130 1.00 79.38 156 LEU A O 1
ATOM 1233 N N . TYR A 1 157 ? -2.494 -2.854 -6.296 1.00 83.44 157 TYR A N 1
ATOM 1234 C CA . TYR A 1 157 ? -3.958 -2.852 -6.336 1.00 83.44 157 TYR A CA 1
ATOM 1235 C C . TYR A 1 157 ? -4.601 -4.175 -6.758 1.00 83.44 157 TYR A C 1
ATOM 1237 O O . TYR A 1 157 ? -5.805 -4.342 -6.586 1.00 83.44 157 TYR A O 1
ATOM 1245 N N . ALA A 1 158 ? -3.831 -5.129 -7.277 1.00 85.44 158 ALA A N 1
ATOM 1246 C CA . ALA A 1 158 ? -4.351 -6.414 -7.718 1.00 85.44 158 ALA A CA 1
ATOM 1247 C C . ALA A 1 158 ? -4.229 -7.497 -6.640 1.00 85.44 158 ALA A C 1
ATOM 1249 O O . ALA A 1 158 ? -3.448 -7.404 -5.690 1.00 85.44 158 ALA A O 1
ATOM 1250 N N . SER A 1 159 ? -5.004 -8.567 -6.810 1.00 87.06 159 SER A N 1
ATOM 1251 C CA . SER A 1 159 ? -4.932 -9.728 -5.931 1.00 87.06 159 SER A CA 1
ATOM 1252 C C . SER A 1 159 ? -3.624 -10.503 -6.123 1.00 87.06 159 SER A C 1
ATOM 1254 O O . SER A 1 159 ? -3.023 -10.510 -7.201 1.00 87.06 159 SER A O 1
ATOM 1256 N N . ARG A 1 160 ? -3.182 -11.215 -5.083 1.00 86.19 160 ARG A N 1
ATOM 1257 C CA . ARG A 1 160 ? -1.957 -12.024 -5.104 1.00 86.19 160 ARG A CA 1
ATOM 1258 C C . ARG A 1 160 ? -1.902 -13.017 -6.276 1.00 86.19 160 ARG A C 1
ATOM 1260 O O . ARG A 1 160 ? -0.856 -13.067 -6.921 1.00 86.19 160 ARG A O 1
ATOM 1267 N N . PRO A 1 161 ? -2.968 -13.782 -6.607 1.00 84.88 161 PRO A N 1
ATOM 1268 C CA . PRO A 1 161 ? -2.945 -14.663 -7.777 1.00 84.88 161 PRO A CA 1
ATOM 1269 C C . PRO A 1 161 ? -2.670 -13.909 -9.082 1.00 84.88 161 PRO A C 1
ATOM 1271 O O . PRO A 1 161 ? -1.923 -14.393 -9.928 1.00 84.88 161 PRO A O 1
ATOM 1274 N N . TYR A 1 162 ? -3.222 -12.703 -9.224 1.00 86.31 162 TYR A N 1
ATOM 1275 C CA . TYR A 1 162 ? -2.998 -11.874 -10.402 1.00 86.31 162 TYR A CA 1
ATOM 1276 C C . TYR A 1 162 ? -1.557 -11.360 -10.469 1.00 86.31 162 TYR A C 1
ATOM 1278 O O . TYR A 1 162 ? -0.920 -11.462 -11.512 1.00 86.31 162 TYR A O 1
ATOM 1286 N N . ILE A 1 163 ? -1.002 -10.886 -9.350 1.00 85.50 163 ILE A N 1
ATOM 1287 C CA . ILE A 1 163 ? 0.404 -10.455 -9.264 1.00 85.50 163 ILE A CA 1
ATOM 1288 C C . ILE A 1 163 ? 1.352 -11.593 -9.656 1.00 85.50 163 ILE A C 1
ATOM 1290 O O . ILE A 1 163 ? 2.272 -11.377 -10.442 1.00 85.50 163 ILE A O 1
ATOM 1294 N N . LEU A 1 164 ? 1.100 -12.812 -9.168 1.00 84.25 164 LEU A N 1
ATOM 1295 C CA . LEU A 1 164 ? 1.878 -14.000 -9.531 1.00 84.25 164 LEU A CA 1
ATOM 1296 C C . LEU A 1 164 ? 1.776 -14.336 -11.023 1.00 84.25 164 LEU A C 1
ATOM 1298 O O . LEU A 1 164 ? 2.771 -14.713 -11.631 1.00 84.25 164 LEU A O 1
ATOM 1302 N N . ALA A 1 165 ? 0.605 -14.168 -11.638 1.00 83.88 165 ALA A N 1
ATOM 1303 C CA . ALA A 1 165 ? 0.468 -14.347 -13.080 1.00 83.88 165 ALA A CA 1
ATOM 1304 C C . ALA A 1 165 ? 1.247 -13.276 -13.867 1.00 83.88 165 ALA A C 1
ATOM 1306 O O . ALA A 1 165 ? 1.845 -13.577 -14.896 1.00 83.88 165 ALA A O 1
ATOM 1307 N N . LYS A 1 166 ? 1.273 -12.027 -13.380 1.00 86.75 166 LYS A N 1
ATOM 1308 C CA . LYS A 1 166 ? 1.923 -10.901 -14.069 1.00 86.75 166 LYS A CA 1
ATOM 1309 C C . LYS A 1 166 ? 3.428 -10.814 -13.859 1.00 86.75 166 LYS A C 1
ATOM 1311 O O . LYS A 1 166 ? 4.108 -10.315 -14.746 1.00 86.75 166 LYS A O 1
ATOM 1316 N N . ILE A 1 167 ? 3.981 -11.331 -12.762 1.00 86.12 167 ILE A N 1
ATOM 1317 C CA . ILE A 1 167 ? 5.443 -11.363 -12.603 1.00 86.12 167 ILE A CA 1
ATOM 1318 C C . ILE A 1 167 ? 6.107 -12.260 -13.659 1.00 86.12 167 ILE A C 1
ATOM 1320 O O . ILE A 1 167 ? 7.223 -11.980 -14.088 1.00 86.12 167 ILE A O 1
ATOM 1324 N N . ALA A 1 168 ? 5.409 -13.300 -14.132 1.00 83.56 168 ALA A N 1
ATOM 1325 C CA . ALA A 1 168 ? 5.899 -14.165 -15.202 1.00 83.56 168 ALA A CA 1
ATOM 1326 C C . ALA A 1 168 ? 6.060 -13.410 -16.534 1.00 83.56 168 ALA A C 1
ATOM 1328 O O . ALA A 1 168 ? 7.008 -13.680 -17.274 1.00 83.56 168 ALA A O 1
ATOM 1329 N N . ASP A 1 169 ? 5.208 -12.411 -16.806 1.00 87.69 169 ASP A N 1
ATOM 1330 C CA . ASP A 1 169 ? 5.301 -11.579 -18.013 1.00 87.69 169 ASP A CA 1
ATOM 1331 C C . ASP A 1 169 ? 6.648 -10.835 -18.097 1.00 87.69 169 ASP A C 1
ATOM 1333 O O . ASP A 1 169 ? 7.142 -10.590 -19.193 1.00 87.69 169 ASP A O 1
ATOM 1337 N N . LEU A 1 170 ? 7.293 -10.522 -16.964 1.00 88.06 170 LEU A N 1
ATOM 1338 C CA . LEU A 1 170 ? 8.586 -9.814 -16.926 1.00 88.06 170 LEU A CA 1
ATOM 1339 C C . LEU A 1 170 ? 9.740 -10.609 -17.557 1.00 88.06 170 LEU A C 1
ATOM 1341 O O . LEU A 1 170 ? 10.795 -10.044 -17.851 1.00 88.06 170 LEU A O 1
ATOM 1345 N N . SER A 1 171 ? 9.541 -11.911 -17.770 1.00 83.94 171 SER A N 1
ATOM 1346 C CA . SER A 1 171 ? 10.488 -12.783 -18.468 1.00 83.94 171 SER A CA 1
ATOM 1347 C C . SER A 1 171 ? 10.275 -12.850 -19.985 1.00 83.94 171 SER A C 1
ATOM 1349 O O . SER A 1 171 ? 11.106 -13.438 -20.673 1.00 83.94 171 SER A O 1
ATOM 1351 N N . LEU A 1 172 ? 9.189 -12.261 -20.509 1.00 85.44 172 LEU A N 1
ATOM 1352 C CA . LEU A 1 172 ? 8.876 -12.264 -21.942 1.00 85.44 172 LEU A CA 1
ATOM 1353 C C . LEU A 1 172 ? 9.965 -11.581 -22.784 1.00 85.44 172 LEU A C 1
ATOM 1355 O O . LEU A 1 172 ? 10.464 -12.235 -23.703 1.00 85.44 172 LEU A O 1
ATOM 1359 N N . PRO A 1 173 ? 10.367 -10.320 -22.509 1.00 86.88 173 PRO A N 1
ATOM 1360 C CA . PRO A 1 173 ? 11.468 -9.716 -23.245 1.00 86.88 173 PRO A CA 1
ATOM 1361 C C . PRO A 1 173 ? 12.778 -10.409 -22.883 1.00 86.88 173 PRO A C 1
ATOM 1363 O O . PRO A 1 173 ? 13.065 -10.612 -21.709 1.00 86.88 173 PRO A O 1
ATOM 1366 N N . GLN A 1 174 ? 13.600 -10.764 -23.864 1.00 85.25 174 GLN A N 1
ATOM 1367 C CA . GLN A 1 174 ? 14.924 -11.331 -23.589 1.00 85.25 174 GLN A CA 1
ATOM 1368 C C . GLN A 1 174 ? 15.950 -10.200 -23.575 1.00 85.25 174 GLN A C 1
ATOM 1370 O O . GLN A 1 174 ? 16.427 -9.772 -24.626 1.00 85.25 174 GLN A O 1
ATOM 1375 N N . ILE A 1 175 ? 16.274 -9.688 -22.383 1.00 85.06 175 ILE A N 1
ATOM 1376 C CA . ILE A 1 175 ? 17.292 -8.645 -22.253 1.00 85.06 175 ILE A CA 1
ATOM 1377 C C . ILE A 1 175 ? 18.669 -9.300 -22.302 1.00 85.06 175 ILE A C 1
ATOM 1379 O O . ILE A 1 175 ? 19.025 -10.123 -21.458 1.00 85.06 175 ILE A O 1
ATOM 1383 N N . ILE A 1 176 ? 19.451 -8.905 -23.301 1.00 82.31 176 ILE A N 1
ATOM 1384 C CA . ILE A 1 176 ? 20.862 -9.261 -23.411 1.00 82.31 176 ILE A CA 1
ATOM 1385 C C . ILE A 1 176 ? 21.671 -8.203 -22.660 1.00 82.31 176 ILE A C 1
ATOM 1387 O O . ILE A 1 176 ? 21.463 -7.005 -22.867 1.00 82.31 176 ILE A O 1
ATOM 1391 N N . GLU A 1 177 ? 22.584 -8.659 -21.803 1.00 76.75 177 GLU A N 1
ATOM 1392 C CA . GLU A 1 177 ? 23.516 -7.806 -21.060 1.00 76.75 177 GLU A CA 1
ATOM 1393 C C . GLU A 1 177 ? 24.311 -6.904 -22.018 1.00 76.75 177 GLU A C 1
ATOM 1395 O O . GLU A 1 177 ? 24.990 -7.386 -22.932 1.00 76.75 177 GLU A O 1
ATOM 1400 N N . ASP A 1 178 ? 24.252 -5.592 -21.789 1.00 73.06 178 ASP A N 1
ATOM 1401 C CA . ASP A 1 178 ? 25.150 -4.635 -22.423 1.00 73.06 178 ASP A CA 1
ATOM 1402 C C . ASP A 1 178 ? 26.463 -4.580 -21.633 1.00 73.06 178 ASP A C 1
ATOM 1404 O O . ASP A 1 178 ? 26.500 -4.265 -20.443 1.00 73.06 178 ASP A O 1
ATOM 1408 N N . LYS A 1 179 ? 27.573 -4.885 -22.313 1.00 63.47 179 LYS A N 1
ATOM 1409 C CA . LYS A 1 179 ? 28.914 -4.932 -21.714 1.00 63.47 179 LYS A CA 1
ATOM 1410 C C . LYS A 1 179 ? 29.612 -3.570 -21.659 1.00 63.47 179 LYS A C 1
ATOM 1412 O O . LYS A 1 179 ? 30.728 -3.502 -21.146 1.00 63.47 179 LYS A O 1
ATOM 1417 N N . LYS A 1 180 ? 29.023 -2.503 -22.217 1.00 61.91 180 LYS A N 1
ATOM 1418 C CA . LYS A 1 180 ? 29.634 -1.161 -22.308 1.00 61.91 180 LYS A CA 1
ATOM 1419 C C . LYS A 1 180 ? 28.792 0.018 -21.763 1.00 61.91 180 LYS A C 1
ATOM 1421 O O . LYS A 1 180 ? 28.908 1.114 -22.313 1.00 61.91 180 LYS A O 1
ATOM 1426 N N . PRO A 1 181 ? 27.987 -0.102 -20.694 1.00 58.22 181 PRO A N 1
ATOM 1427 C CA . PRO A 1 181 ? 27.312 1.069 -20.143 1.00 58.22 181 PRO A CA 1
ATOM 1428 C C . PRO A 1 181 ? 28.318 2.026 -19.489 1.00 58.22 181 PRO A C 1
ATOM 1430 O O . PRO A 1 181 ? 29.297 1.583 -18.885 1.00 58.22 181 PRO A O 1
ATOM 1433 N N . LEU A 1 182 ? 28.054 3.339 -19.558 1.00 49.19 182 LEU A N 1
ATOM 1434 C CA . LEU A 1 182 ? 28.950 4.405 -19.068 1.00 49.19 182 LEU A CA 1
ATOM 1435 C C . LEU A 1 182 ? 29.339 4.283 -17.579 1.00 49.19 182 LEU A C 1
ATOM 1437 O O . LEU A 1 182 ? 30.356 4.835 -17.164 1.00 49.19 182 LEU A O 1
ATOM 1441 N N . MET A 1 183 ? 28.578 3.526 -16.781 1.00 48.16 183 MET A N 1
ATOM 1442 C CA . MET A 1 183 ? 28.861 3.256 -15.365 1.00 48.16 183 MET A CA 1
ATOM 1443 C C . MET A 1 183 ? 29.143 1.785 -15.040 1.00 48.16 183 MET A C 1
ATOM 1445 O O . MET A 1 183 ? 29.256 1.441 -13.866 1.00 48.16 183 MET A O 1
ATOM 1449 N N . GLY A 1 184 ? 29.233 0.903 -16.040 1.00 52.41 184 GLY A N 1
ATOM 1450 C CA . GLY A 1 184 ? 29.336 -0.534 -15.776 1.00 52.41 184 GLY A CA 1
ATOM 1451 C C . GLY A 1 184 ? 28.134 -1.073 -14.989 1.00 52.41 184 GLY A C 1
ATOM 1452 O O . GLY A 1 184 ? 28.301 -2.002 -14.203 1.00 52.41 184 GLY A O 1
ATOM 1453 N N . PHE A 1 185 ? 26.950 -0.465 -15.178 1.00 61.34 185 PHE A N 1
ATOM 1454 C CA . PHE A 1 185 ? 25.669 -0.890 -14.609 1.00 61.34 185 PHE A CA 1
ATOM 1455 C C . PHE A 1 185 ? 24.556 -0.911 -15.685 1.00 61.34 185 PHE A C 1
ATOM 1457 O O . PHE A 1 185 ? 24.360 0.072 -16.392 1.00 61.34 185 PHE A O 1
ATOM 1464 N N . ASP A 1 186 ? 23.858 -2.039 -15.816 1.00 72.44 186 ASP A N 1
ATOM 1465 C CA . ASP A 1 186 ? 22.853 -2.402 -16.817 1.00 72.44 186 ASP A CA 1
ATOM 1466 C C . ASP A 1 186 ? 21.596 -2.703 -16.009 1.00 72.44 186 ASP A C 1
ATOM 1468 O O . ASP A 1 186 ? 21.386 -3.808 -15.496 1.00 72.44 186 ASP A O 1
ATOM 1472 N N . TYR A 1 187 ? 20.836 -1.637 -15.791 1.00 74.25 187 TYR A N 1
ATOM 1473 C CA . TYR A 1 187 ? 19.725 -1.616 -14.861 1.00 74.25 187 TYR A CA 1
ATOM 1474 C C . TYR A 1 187 ? 18.657 -2.644 -15.243 1.00 74.25 187 TYR A C 1
ATOM 1476 O O . TYR A 1 187 ? 18.254 -3.446 -14.400 1.00 74.25 187 TYR A O 1
ATOM 1484 N N . GLU A 1 188 ? 18.230 -2.671 -16.507 1.00 81.06 188 GLU A N 1
ATOM 1485 C CA . GLU A 1 188 ? 17.166 -3.567 -16.954 1.00 81.06 188 GLU A CA 1
ATOM 1486 C C . GLU A 1 188 ? 17.572 -5.039 -16.851 1.00 81.06 188 GLU A C 1
ATOM 1488 O O . GLU A 1 188 ? 16.774 -5.857 -16.387 1.00 81.06 188 GLU A O 1
ATOM 1493 N N . PHE A 1 189 ? 18.811 -5.387 -17.218 1.00 79.75 189 PHE A N 1
ATOM 1494 C CA . PHE A 1 189 ? 19.291 -6.766 -17.108 1.00 79.75 189 PHE A CA 1
ATOM 1495 C C . PHE A 1 189 ? 19.333 -7.239 -15.649 1.00 79.75 189 PHE A C 1
ATOM 1497 O O . PHE A 1 189 ? 18.883 -8.346 -15.326 1.00 79.75 189 PHE A O 1
ATOM 1504 N N . VAL A 1 190 ? 19.843 -6.398 -14.743 1.00 75.38 190 VAL A N 1
ATOM 1505 C CA . VAL A 1 190 ? 19.879 -6.706 -13.306 1.00 75.38 190 VAL A CA 1
ATOM 1506 C C . VAL A 1 190 ? 18.462 -6.866 -12.763 1.00 75.38 190 VAL A C 1
ATOM 1508 O O . VAL A 1 190 ? 18.176 -7.866 -12.101 1.00 75.38 190 VAL A O 1
ATOM 1511 N N . GLN A 1 191 ? 17.552 -5.946 -13.092 1.00 78.38 191 GLN A N 1
ATOM 1512 C CA . GLN A 1 191 ? 16.171 -6.009 -12.618 1.00 78.38 191 GLN A CA 1
ATOM 1513 C C . GLN A 1 191 ? 15.427 -7.235 -13.138 1.00 78.38 191 GLN A C 1
ATOM 1515 O O . GLN A 1 191 ? 14.738 -7.904 -12.368 1.00 78.38 191 GLN A O 1
ATOM 1520 N N . GLN A 1 192 ? 15.593 -7.589 -14.413 1.00 83.56 192 GLN A N 1
ATOM 1521 C CA . GLN A 1 192 ? 14.949 -8.773 -14.972 1.00 83.56 192 GLN A CA 1
ATOM 1522 C C . GLN A 1 192 ? 15.381 -10.052 -14.249 1.00 83.56 192 GLN A C 1
ATOM 1524 O O . GLN A 1 192 ? 14.547 -10.908 -13.947 1.00 83.56 192 GLN A O 1
ATOM 1529 N N . ASN A 1 193 ? 16.671 -10.189 -13.933 1.00 78.25 193 ASN A N 1
ATOM 1530 C CA . ASN A 1 193 ? 17.148 -11.321 -13.141 1.00 78.25 193 ASN A CA 1
ATOM 1531 C C . ASN A 1 193 ? 16.605 -11.287 -11.711 1.00 78.25 193 ASN A C 1
ATOM 1533 O O . ASN A 1 193 ? 16.269 -12.336 -11.157 1.00 78.25 193 ASN A O 1
ATOM 1537 N N . ALA A 1 194 ? 16.454 -10.092 -11.146 1.00 78.62 194 ALA A N 1
ATOM 1538 C CA . ALA A 1 194 ? 15.938 -9.918 -9.804 1.00 78.62 194 ALA A CA 1
ATOM 1539 C C . ALA A 1 194 ? 14.472 -10.373 -9.664 1.00 78.62 194 ALA A C 1
ATOM 1541 O O . ALA A 1 194 ? 14.117 -11.100 -8.731 1.00 78.62 194 ALA A O 1
ATOM 1542 N N . TYR A 1 195 ? 13.632 -10.068 -10.657 1.00 82.75 195 TYR A N 1
ATOM 1543 C CA . TYR A 1 195 ? 12.236 -10.513 -10.684 1.00 82.75 195 TYR A CA 1
ATOM 1544 C C . TYR A 1 195 ? 12.063 -12.039 -10.722 1.00 82.75 195 TYR A C 1
ATOM 1546 O O . TYR A 1 195 ? 11.078 -12.551 -10.183 1.00 82.75 195 TYR A O 1
ATOM 1554 N N . LYS A 1 196 ? 13.025 -12.790 -11.281 1.00 82.75 196 LYS A N 1
ATOM 1555 C CA . LYS A 1 196 ? 12.953 -14.262 -11.333 1.00 82.75 196 LYS A CA 1
ATOM 1556 C C . LYS A 1 196 ? 12.930 -14.880 -9.933 1.00 82.75 196 LYS A C 1
ATOM 1558 O O . LYS A 1 196 ? 12.042 -15.677 -9.630 1.00 82.75 196 LYS A O 1
ATOM 1563 N N . PHE A 1 197 ? 13.862 -14.501 -9.052 1.00 82.69 197 PHE A N 1
ATOM 1564 C CA . PHE A 1 197 ? 13.850 -15.030 -7.682 1.00 82.69 197 PHE A CA 1
ATOM 1565 C C . PHE A 1 197 ? 12.804 -14.343 -6.799 1.00 82.69 197 PHE A C 1
ATOM 1567 O O . PHE A 1 197 ? 12.306 -14.986 -5.878 1.00 82.69 197 PHE A O 1
ATOM 1574 N N . MET A 1 198 ? 12.404 -13.092 -7.078 1.00 79.06 198 MET A N 1
ATOM 1575 C CA . MET A 1 198 ? 11.240 -12.490 -6.409 1.00 79.06 198 MET A CA 1
ATOM 1576 C C . MET A 1 198 ? 9.989 -13.340 -6.583 1.00 79.06 198 MET A C 1
ATOM 1578 O O . MET A 1 198 ? 9.269 -13.556 -5.614 1.00 79.06 198 MET A O 1
ATOM 1582 N N . GLY A 1 199 ? 9.734 -13.835 -7.796 1.00 80.94 199 GLY A N 1
ATOM 1583 C CA . GLY A 1 199 ? 8.587 -14.701 -8.062 1.00 80.94 199 GLY A CA 1
ATOM 1584 C C . GLY A 1 199 ? 8.608 -15.943 -7.178 1.00 80.94 199 GLY A C 1
ATOM 1585 O O . GLY A 1 199 ? 7.620 -16.247 -6.515 1.00 80.94 199 GLY A O 1
ATOM 1586 N N . LEU A 1 200 ? 9.765 -16.604 -7.083 1.00 86.31 200 LEU A N 1
ATOM 1587 C CA . LEU A 1 200 ? 9.966 -17.764 -6.207 1.00 86.31 200 LEU A CA 1
ATOM 1588 C C . LEU A 1 200 ? 9.721 -17.417 -4.736 1.00 86.31 200 LEU A C 1
ATOM 1590 O O . LEU A 1 200 ? 9.025 -18.141 -4.028 1.00 86.31 200 LEU A O 1
ATOM 1594 N N . VAL A 1 201 ? 10.228 -16.271 -4.288 1.00 82.94 201 VAL A N 1
ATOM 1595 C CA . VAL A 1 201 ? 9.975 -15.760 -2.944 1.00 82.94 201 VAL A CA 1
ATOM 1596 C C . VAL A 1 201 ? 8.486 -15.527 -2.699 1.00 82.94 201 VAL A C 1
ATOM 1598 O O . VAL A 1 201 ? 7.981 -15.970 -1.670 1.00 82.94 201 VAL A O 1
ATOM 1601 N N . TYR A 1 202 ? 7.766 -14.897 -3.632 1.00 77.44 202 TYR A N 1
ATOM 1602 C CA . TYR A 1 202 ? 6.319 -14.703 -3.532 1.00 77.44 202 TYR A CA 1
ATOM 1603 C C . TYR A 1 202 ? 5.563 -16.025 -3.486 1.00 77.44 202 TYR A C 1
ATOM 1605 O O . TYR A 1 202 ? 4.543 -16.105 -2.807 1.00 77.44 202 TYR A O 1
ATOM 1613 N N . MET A 1 203 ? 6.052 -17.061 -4.165 1.00 82.50 203 MET A N 1
ATOM 1614 C CA . MET A 1 203 ? 5.480 -18.408 -4.128 1.00 82.50 203 MET A CA 1
ATOM 1615 C C . MET A 1 203 ? 5.841 -19.181 -2.848 1.00 82.50 203 MET A C 1
ATOM 1617 O O . MET A 1 203 ? 5.271 -20.238 -2.596 1.00 82.50 203 MET A O 1
ATOM 1621 N N . GLY A 1 204 ? 6.725 -18.645 -1.998 1.00 84.69 204 GLY A N 1
ATOM 1622 C CA . GLY A 1 204 ? 7.226 -19.333 -0.805 1.00 84.69 204 GLY A CA 1
ATOM 1623 C C . GLY A 1 204 ? 8.285 -20.397 -1.115 1.00 84.69 204 GLY A C 1
ATOM 1624 O O . GLY A 1 204 ? 8.651 -21.186 -0.244 1.00 84.69 204 GLY A O 1
ATOM 1625 N N . GLU A 1 205 ? 8.806 -20.410 -2.342 1.00 91.12 205 GLU A N 1
ATOM 1626 C CA . GLU A 1 205 ? 9.832 -21.326 -2.841 1.00 91.12 205 GLU A CA 1
ATOM 1627 C C . GLU A 1 205 ? 11.242 -20.806 -2.503 1.00 91.12 205 GLU A C 1
ATOM 1629 O O . GLU A 1 205 ? 12.091 -20.608 -3.374 1.00 91.12 205 GLU A O 1
ATOM 1634 N N . TYR A 1 206 ? 11.490 -20.550 -1.214 1.00 92.06 206 TYR A N 1
ATOM 1635 C CA . TYR A 1 206 ? 12.701 -19.866 -0.741 1.00 92.06 206 TYR A CA 1
ATOM 1636 C C . TYR A 1 206 ? 14.000 -20.603 -1.080 1.00 92.06 206 TYR A C 1
ATOM 1638 O O . TYR A 1 206 ? 14.992 -19.950 -1.392 1.00 92.06 206 TYR A O 1
ATOM 1646 N N . ASP A 1 207 ? 14.008 -21.937 -1.055 1.00 94.06 207 ASP A N 1
ATOM 1647 C CA . ASP A 1 207 ? 15.215 -22.715 -1.362 1.00 94.06 207 ASP A CA 1
ATOM 1648 C C . ASP A 1 207 ? 15.597 -22.576 -2.838 1.00 94.06 207 ASP A C 1
ATOM 1650 O O . ASP A 1 207 ? 16.748 -22.291 -3.157 1.00 94.06 207 ASP A O 1
ATOM 1654 N N . LYS A 1 208 ? 14.611 -22.644 -3.742 1.00 93.31 208 LYS A N 1
ATOM 1655 C CA . LYS A 1 208 ? 14.829 -22.375 -5.170 1.00 93.31 208 LYS A CA 1
ATOM 1656 C C . LYS A 1 208 ? 15.256 -20.930 -5.409 1.00 93.31 208 LYS A C 1
ATOM 1658 O O . LYS A 1 208 ? 16.120 -20.688 -6.247 1.00 93.31 208 LYS A O 1
ATOM 1663 N N . ALA A 1 209 ? 14.686 -19.973 -4.669 1.00 91.31 209 ALA A N 1
ATOM 1664 C CA . ALA A 1 209 ? 15.114 -18.579 -4.742 1.00 91.31 209 ALA A CA 1
ATOM 1665 C C . ALA A 1 209 ? 16.592 -18.428 -4.345 1.00 91.31 209 ALA A C 1
ATOM 1667 O O . ALA A 1 209 ? 17.341 -17.773 -5.065 1.00 91.31 209 ALA A O 1
ATOM 1668 N N . ARG A 1 210 ? 17.031 -19.075 -3.253 1.00 92.81 210 ARG A N 1
ATOM 1669 C CA . ARG A 1 210 ? 18.443 -19.095 -2.831 1.00 92.81 210 ARG A CA 1
ATOM 1670 C C . ARG A 1 210 ? 19.333 -19.715 -3.898 1.00 92.81 210 ARG A C 1
ATOM 1672 O O . ARG A 1 210 ? 20.293 -19.068 -4.287 1.00 92.81 210 ARG A O 1
ATOM 1679 N N . SER A 1 211 ? 18.969 -20.881 -4.435 1.00 93.88 211 SER A N 1
ATOM 1680 C CA . SER A 1 211 ? 19.735 -21.524 -5.509 1.00 93.88 211 SER A CA 1
ATOM 1681 C C . SER A 1 211 ? 19.866 -20.636 -6.748 1.00 93.88 211 SER A C 1
ATOM 1683 O O . SER A 1 211 ? 20.931 -20.592 -7.359 1.00 93.88 211 SER A O 1
ATOM 1685 N N . LEU A 1 212 ? 18.810 -19.896 -7.110 1.00 90.06 212 LEU A N 1
ATOM 1686 C CA . LEU A 1 212 ? 18.870 -18.965 -8.234 1.00 90.06 212 LEU A CA 1
ATOM 1687 C C . LEU A 1 212 ? 19.804 -17.786 -7.940 1.00 90.06 212 LEU A C 1
ATOM 1689 O O . LEU A 1 212 ? 20.584 -17.410 -8.809 1.00 90.06 212 LEU A O 1
ATOM 1693 N N . ILE A 1 213 ? 19.757 -17.233 -6.723 1.00 89.94 213 ILE A N 1
ATOM 1694 C CA . ILE A 1 213 ? 20.675 -16.172 -6.289 1.00 89.94 213 ILE A CA 1
ATOM 1695 C C . ILE A 1 213 ? 22.120 -16.692 -6.287 1.00 89.94 213 ILE A C 1
ATOM 1697 O O . ILE A 1 213 ? 23.005 -16.028 -6.823 1.00 89.94 213 ILE A O 1
ATOM 1701 N N . ASP A 1 214 ? 22.368 -17.891 -5.754 1.00 91.69 214 ASP A N 1
ATOM 1702 C CA . ASP A 1 214 ? 23.687 -18.533 -5.705 1.00 91.69 214 ASP A CA 1
ATOM 1703 C C . ASP A 1 214 ? 24.285 -18.740 -7.102 1.00 91.69 214 ASP A C 1
ATOM 1705 O O . ASP A 1 214 ? 25.491 -18.562 -7.282 1.00 91.69 214 ASP A O 1
ATOM 1709 N N . ALA A 1 215 ? 23.448 -19.030 -8.099 1.00 89.19 215 ALA A N 1
ATOM 1710 C CA . ALA A 1 215 ? 23.859 -19.185 -9.491 1.00 89.19 215 ALA A CA 1
ATOM 1711 C C . ALA A 1 215 ? 24.183 -17.856 -10.203 1.00 89.19 215 ALA A C 1
ATOM 1713 O O . ALA A 1 215 ? 24.784 -17.882 -11.277 1.00 89.19 215 ALA A O 1
ATOM 1714 N N . LEU A 1 216 ? 23.819 -16.695 -9.635 1.00 82.00 216 LEU A N 1
ATOM 1715 C CA . LEU A 1 216 ? 24.148 -15.401 -10.240 1.00 82.00 216 LEU A CA 1
ATOM 1716 C C . LEU A 1 216 ? 25.673 -15.188 -10.243 1.00 82.00 216 LEU A C 1
ATOM 1718 O O . LEU A 1 216 ? 26.299 -15.291 -9.175 1.00 82.00 216 LEU A O 1
ATOM 1722 N N . PRO A 1 217 ? 26.285 -14.870 -11.399 1.00 78.56 217 PRO A N 1
ATOM 1723 C CA . PRO A 1 217 ? 27.713 -14.591 -11.474 1.00 78.56 217 PRO A CA 1
ATOM 1724 C C . PRO A 1 217 ? 28.035 -13.287 -10.740 1.00 78.56 217 PRO A C 1
ATOM 1726 O O . PRO A 1 217 ? 27.231 -12.360 -10.746 1.00 78.56 217 PRO A O 1
ATOM 1729 N N . ILE A 1 218 ? 29.220 -13.201 -10.129 1.00 76.94 218 ILE A N 1
ATOM 1730 C CA . ILE A 1 218 ? 29.727 -11.924 -9.614 1.00 76.94 218 ILE A CA 1
ATOM 1731 C C . ILE A 1 218 ? 30.417 -11.191 -10.763 1.00 76.94 218 ILE A C 1
ATOM 1733 O O . ILE A 1 218 ? 31.339 -11.727 -11.376 1.00 76.94 218 ILE A O 1
ATOM 1737 N N . ASN A 1 219 ? 29.983 -9.967 -11.045 1.00 64.06 219 ASN A N 1
ATOM 1738 C CA . ASN A 1 219 ? 30.592 -9.083 -12.038 1.00 64.06 219 ASN A CA 1
ATOM 1739 C C . ASN A 1 219 ? 30.429 -7.611 -11.599 1.00 64.06 219 ASN A C 1
ATOM 1741 O O . ASN A 1 219 ? 29.997 -7.347 -10.476 1.00 64.06 219 ASN A O 1
ATOM 1745 N N . SER A 1 220 ? 30.776 -6.645 -12.456 1.00 54.44 220 SER A N 1
ATOM 1746 C CA . SER A 1 220 ? 30.678 -5.209 -12.129 1.00 54.44 220 SER A CA 1
ATOM 1747 C C . SER A 1 220 ? 29.258 -4.732 -11.776 1.00 54.44 220 SER A C 1
ATOM 1749 O O . SER A 1 220 ? 29.101 -3.676 -11.174 1.00 54.44 220 SER A O 1
ATOM 1751 N N . PHE A 1 221 ? 28.242 -5.526 -12.110 1.00 53.81 221 PHE A N 1
ATOM 1752 C CA . PHE A 1 221 ? 26.822 -5.197 -12.044 1.00 53.81 221 PHE A CA 1
ATOM 1753 C C . PHE A 1 221 ? 26.109 -5.980 -10.938 1.00 53.81 221 PHE A C 1
ATOM 1755 O O . PHE A 1 221 ? 25.280 -5.450 -10.202 1.00 53.81 221 PHE A O 1
ATOM 1762 N N . MET A 1 222 ? 26.469 -7.255 -10.811 1.00 67.62 222 MET A N 1
ATOM 1763 C CA . MET A 1 222 ? 26.069 -8.169 -9.756 1.00 67.62 222 MET A CA 1
ATOM 1764 C C . MET A 1 222 ? 27.210 -8.280 -8.748 1.00 67.62 222 MET A C 1
ATOM 1766 O O . MET A 1 222 ? 27.956 -9.260 -8.715 1.00 67.62 222 MET A O 1
ATOM 1770 N N . THR A 1 223 ? 27.388 -7.228 -7.949 1.00 73.81 223 THR A N 1
ATOM 1771 C CA . THR A 1 223 ? 28.451 -7.190 -6.942 1.00 73.81 223 THR A CA 1
ATOM 1772 C C . THR A 1 223 ? 28.214 -8.234 -5.850 1.00 73.81 223 THR A C 1
ATOM 1774 O O . THR A 1 223 ? 27.097 -8.724 -5.645 1.00 73.81 223 THR A O 1
ATOM 1777 N N . LYS A 1 224 ? 29.270 -8.554 -5.092 1.00 83.06 224 LYS A N 1
ATOM 1778 C CA . LYS A 1 224 ? 29.153 -9.412 -3.905 1.00 83.06 224 LYS A CA 1
ATOM 1779 C C . LYS A 1 224 ? 28.108 -8.846 -2.936 1.00 83.06 224 LYS A C 1
ATOM 1781 O O . LYS A 1 224 ? 27.291 -9.598 -2.416 1.00 83.06 224 LYS A O 1
ATOM 1786 N N . GLU A 1 225 ? 28.099 -7.532 -2.724 1.00 81.44 225 GLU A N 1
ATOM 1787 C CA . GLU A 1 225 ? 27.166 -6.842 -1.834 1.00 81.44 225 GLU A CA 1
ATOM 1788 C C . GLU A 1 225 ? 25.718 -6.900 -2.335 1.00 81.44 225 GLU A C 1
ATOM 1790 O O . GLU A 1 225 ? 24.814 -7.148 -1.537 1.00 81.44 225 GLU A O 1
ATOM 1795 N N . LEU A 1 226 ? 25.479 -6.750 -3.645 1.00 76.62 226 LEU A N 1
ATOM 1796 C CA . LEU A 1 226 ? 24.134 -6.876 -4.217 1.00 76.62 226 LEU A CA 1
ATOM 1797 C C . LEU A 1 226 ? 23.603 -8.311 -4.088 1.00 76.62 226 LEU A C 1
ATOM 1799 O O . LEU A 1 226 ? 22.463 -8.518 -3.666 1.00 76.62 226 LEU A O 1
ATOM 1803 N N . LYS A 1 227 ? 24.445 -9.312 -4.363 1.00 84.75 227 LYS A N 1
ATOM 1804 C CA . LYS A 1 227 ? 24.093 -10.723 -4.162 1.00 84.75 227 LYS A CA 1
ATOM 1805 C C . LYS A 1 227 ? 23.798 -11.032 -2.689 1.00 84.75 227 LYS A C 1
ATOM 1807 O O . LYS A 1 227 ? 22.804 -11.691 -2.382 1.00 84.75 227 LYS A O 1
ATOM 1812 N N . LEU A 1 228 ? 24.602 -10.504 -1.759 1.00 89.12 228 LEU A N 1
ATOM 1813 C CA . LEU A 1 228 ? 24.338 -10.607 -0.318 1.00 89.12 228 LEU A CA 1
ATOM 1814 C C . LEU A 1 228 ? 23.015 -9.939 0.072 1.00 89.12 228 LEU A C 1
ATOM 1816 O O . LEU A 1 228 ? 22.268 -10.514 0.861 1.00 89.12 228 LEU A O 1
ATOM 1820 N N . ASN A 1 229 ? 22.689 -8.780 -0.504 1.00 84.44 229 ASN A N 1
ATOM 1821 C CA . ASN A 1 229 ? 21.412 -8.099 -0.285 1.00 84.44 229 ASN A CA 1
ATOM 1822 C C . ASN A 1 229 ? 20.211 -8.964 -0.706 1.00 84.44 229 ASN A C 1
ATOM 1824 O O . ASN A 1 229 ? 19.213 -9.025 0.011 1.00 84.44 229 ASN A O 1
ATOM 1828 N N . TYR A 1 230 ? 20.312 -9.705 -1.812 1.00 85.25 230 TYR A N 1
ATOM 1829 C CA . TYR A 1 230 ? 19.267 -10.657 -2.197 1.00 85.25 230 TYR A CA 1
ATOM 1830 C C . TYR A 1 230 ? 19.110 -11.802 -1.194 1.00 85.25 230 TYR A C 1
ATOM 1832 O O . TYR A 1 230 ? 17.982 -12.175 -0.870 1.00 85.25 230 TYR A O 1
ATOM 1840 N N . HIS A 1 231 ? 20.201 -12.317 -0.623 1.00 90.44 231 HIS A N 1
ATOM 1841 C CA . HIS A 1 231 ? 20.090 -13.297 0.459 1.00 90.44 231 HIS A CA 1
ATOM 1842 C C . HIS A 1 231 ? 19.523 -12.703 1.752 1.00 90.44 231 HIS A C 1
ATOM 1844 O O . HIS A 1 231 ? 18.694 -13.361 2.371 1.00 90.44 231 HIS A O 1
ATOM 1850 N N . ILE A 1 232 ? 19.914 -11.482 2.143 1.00 89.06 232 ILE A N 1
ATOM 1851 C CA . ILE A 1 232 ? 19.356 -10.771 3.313 1.00 89.06 232 ILE A CA 1
ATOM 1852 C C . ILE A 1 232 ? 17.836 -10.704 3.202 1.00 89.06 232 ILE A C 1
ATOM 1854 O O . ILE A 1 232 ? 17.118 -11.009 4.147 1.00 89.06 232 ILE A O 1
ATOM 1858 N N . ASN A 1 233 ? 17.351 -10.358 2.016 1.00 82.06 233 ASN A N 1
ATOM 1859 C CA . ASN A 1 233 ? 15.938 -10.326 1.690 1.00 82.06 233 ASN A CA 1
ATOM 1860 C C . ASN A 1 233 ? 15.263 -11.688 1.950 1.00 82.06 233 ASN A C 1
ATOM 1862 O O . ASN A 1 233 ? 14.281 -11.741 2.690 1.00 82.06 233 ASN A O 1
ATOM 1866 N N . VAL A 1 234 ? 15.814 -12.794 1.430 1.00 89.19 234 VAL A N 1
ATOM 1867 C CA . VAL A 1 234 ? 15.288 -14.151 1.693 1.00 89.19 234 VAL A CA 1
ATOM 1868 C C . VAL A 1 234 ? 15.362 -14.525 3.178 1.00 89.19 234 VAL A C 1
ATOM 1870 O O . VAL A 1 234 ? 14.420 -15.110 3.720 1.00 89.19 234 VAL A O 1
ATOM 1873 N N . ASP A 1 235 ? 16.449 -14.167 3.858 1.00 91.88 235 ASP A N 1
ATOM 1874 C CA . ASP A 1 235 ? 16.630 -14.404 5.290 1.00 91.88 235 ASP A CA 1
ATOM 1875 C C . ASP A 1 235 ? 15.555 -13.679 6.109 1.00 91.88 235 ASP A C 1
ATOM 1877 O O . ASP A 1 235 ? 14.964 -14.281 7.001 1.00 91.88 235 ASP A O 1
ATOM 1881 N N . ILE A 1 236 ? 15.220 -12.432 5.763 1.00 86.75 236 ILE A N 1
ATOM 1882 C CA . ILE A 1 236 ? 14.194 -11.645 6.460 1.00 86.75 236 ILE A CA 1
ATOM 1883 C C . ILE A 1 236 ? 12.816 -12.318 6.391 1.00 86.75 236 ILE A C 1
ATOM 1885 O O . ILE A 1 236 ? 12.201 -12.488 7.443 1.00 86.75 236 ILE A O 1
ATOM 1889 N N . ALA A 1 237 ? 12.315 -12.756 5.225 1.00 82.62 237 ALA A N 1
ATOM 1890 C CA . ALA A 1 237 ? 11.001 -13.438 5.219 1.00 82.62 237 ALA A CA 1
ATOM 1891 C C . ALA A 1 237 ? 11.034 -14.894 5.660 1.00 82.62 237 ALA A C 1
ATOM 1893 O O . ALA A 1 237 ? 9.984 -15.486 5.900 1.00 82.62 237 ALA A O 1
ATOM 1894 N N . THR A 1 238 ? 12.218 -15.486 5.782 1.00 89.31 238 THR A N 1
ATOM 1895 C CA . THR A 1 238 ? 12.356 -16.771 6.473 1.00 89.31 238 THR A CA 1
ATOM 1896 C C . THR A 1 238 ? 12.645 -16.601 7.965 1.00 89.31 238 THR A C 1
ATOM 1898 O O . THR A 1 238 ? 12.844 -17.601 8.648 1.00 89.31 238 THR A O 1
ATOM 1901 N N . GLU A 1 239 ? 12.611 -15.361 8.473 1.00 91.38 239 GLU A N 1
ATOM 1902 C CA . GLU A 1 239 ? 12.868 -14.981 9.869 1.00 91.38 239 GLU A CA 1
ATOM 1903 C C . GLU A 1 239 ? 14.251 -15.413 10.388 1.00 91.38 239 GLU A C 1
ATOM 1905 O O . GLU A 1 239 ? 14.482 -15.562 11.586 1.00 91.38 239 GLU A O 1
ATOM 1910 N N . GLN A 1 240 ? 15.205 -15.580 9.476 1.00 95.00 240 GLN A N 1
ATOM 1911 C CA . GLN A 1 240 ? 16.602 -15.909 9.742 1.00 95.00 240 GLN A CA 1
ATOM 1912 C C . GLN A 1 240 ? 17.397 -14.630 10.044 1.00 95.00 240 GLN A C 1
ATOM 1914 O O . GLN A 1 240 ? 18.370 -14.289 9.370 1.00 95.00 240 GLN A O 1
ATOM 1919 N N . TYR A 1 241 ? 16.952 -13.872 11.050 1.00 94.44 241 TYR A N 1
ATOM 1920 C CA . TYR A 1 241 ? 17.518 -12.557 11.363 1.00 94.44 241 TYR A CA 1
ATOM 1921 C C . TYR A 1 241 ? 19.018 -12.580 11.701 1.00 94.44 241 TYR A C 1
ATOM 1923 O O . TYR A 1 241 ? 19.722 -11.701 11.206 1.00 94.44 241 TYR A O 1
ATOM 1931 N N . PRO A 1 242 ? 19.564 -13.561 12.454 1.00 97.12 242 PRO A N 1
ATOM 1932 C CA . PRO A 1 242 ? 21.010 -13.637 12.682 1.00 97.12 242 PRO A CA 1
ATOM 1933 C C . PRO A 1 242 ? 21.816 -13.776 11.382 1.00 97.12 242 PRO A C 1
ATOM 1935 O O . PRO A 1 242 ? 22.848 -13.130 11.213 1.00 97.12 242 PRO A O 1
ATOM 1938 N N . GLN A 1 243 ? 21.323 -14.577 10.433 1.00 96.81 243 GLN A N 1
ATOM 1939 C CA . GLN A 1 243 ? 21.942 -14.775 9.124 1.00 96.81 243 GLN A CA 1
ATOM 1940 C C . GLN A 1 243 ? 21.854 -13.513 8.262 1.00 96.81 243 GLN A C 1
ATOM 1942 O O . GLN A 1 243 ? 22.808 -13.212 7.541 1.00 96.81 243 GLN A O 1
ATOM 1947 N N . ALA A 1 244 ? 20.739 -12.781 8.350 1.00 94.62 244 ALA A N 1
ATOM 1948 C CA . ALA A 1 244 ? 20.573 -11.491 7.694 1.00 94.62 244 ALA A CA 1
ATOM 1949 C C . ALA A 1 244 ? 21.570 -10.463 8.256 1.00 94.62 244 ALA A C 1
ATOM 1951 O O . ALA A 1 244 ? 22.305 -9.847 7.490 1.00 94.62 244 ALA A O 1
ATOM 1952 N N . ILE A 1 245 ? 21.657 -10.331 9.586 1.00 96.62 245 ILE A N 1
ATOM 1953 C CA . ILE A 1 245 ? 22.567 -9.402 10.278 1.00 96.62 245 ILE A CA 1
ATOM 1954 C C . ILE A 1 245 ? 24.020 -9.676 9.892 1.00 96.62 245 ILE A C 1
ATOM 1956 O O . ILE A 1 245 ? 24.704 -8.752 9.472 1.00 96.62 245 ILE A O 1
ATOM 1960 N N . ALA A 1 246 ? 24.465 -10.935 9.913 1.00 97.88 246 ALA A N 1
ATOM 1961 C CA . ALA A 1 246 ? 25.835 -11.286 9.534 1.00 97.88 246 ALA A CA 1
ATOM 1962 C C . ALA A 1 246 ? 26.192 -10.864 8.093 1.00 97.88 246 ALA A C 1
ATOM 1964 O O . ALA A 1 246 ? 27.327 -10.482 7.809 1.00 97.88 246 ALA A O 1
ATOM 1965 N N . LYS A 1 247 ? 25.225 -10.907 7.166 1.00 95.62 247 LYS A N 1
ATOM 1966 C CA . LYS A 1 247 ? 25.422 -10.421 5.791 1.00 95.62 247 LYS A CA 1
ATOM 1967 C C . LYS A 1 247 ? 25.440 -8.896 5.719 1.00 95.62 247 LYS A C 1
ATOM 1969 O O . LYS A 1 247 ? 26.225 -8.351 4.950 1.00 95.62 247 LYS A O 1
ATOM 1974 N N . VAL A 1 248 ? 24.617 -8.212 6.516 1.00 93.19 248 VAL A N 1
ATOM 1975 C CA . VAL A 1 248 ? 24.665 -6.745 6.632 1.00 93.19 248 VAL A CA 1
ATOM 1976 C C . VAL A 1 248 ? 26.010 -6.304 7.210 1.00 93.19 248 VAL A C 1
ATOM 1978 O O . VAL A 1 248 ? 26.615 -5.376 6.682 1.00 93.19 248 VAL A O 1
ATOM 1981 N N . ASP A 1 249 ? 26.528 -7.008 8.219 1.00 95.50 249 ASP A N 1
ATOM 1982 C CA . ASP A 1 249 ? 27.846 -6.752 8.804 1.00 95.50 249 ASP A CA 1
ATOM 1983 C C . ASP A 1 249 ? 28.956 -6.881 7.745 1.00 95.50 249 ASP A C 1
ATOM 1985 O O . ASP A 1 249 ? 29.857 -6.044 7.683 1.00 95.50 249 ASP A O 1
ATOM 1989 N N . GLU A 1 250 ? 28.873 -7.878 6.857 1.00 93.81 250 GLU A N 1
ATOM 1990 C CA . GLU A 1 250 ? 29.804 -8.031 5.733 1.00 93.81 250 GLU A CA 1
ATOM 1991 C C . GLU A 1 250 ? 29.719 -6.859 4.742 1.00 93.81 250 GLU A C 1
ATOM 1993 O O . GLU A 1 250 ? 30.756 -6.307 4.373 1.00 93.81 250 GLU A O 1
ATOM 1998 N N . ILE A 1 251 ? 28.508 -6.434 4.355 1.00 86.44 251 ILE A N 1
ATOM 1999 C CA . ILE A 1 251 ? 28.304 -5.264 3.478 1.00 86.44 251 ILE A CA 1
ATOM 2000 C C . ILE A 1 251 ? 28.828 -3.984 4.153 1.00 86.44 251 ILE A C 1
ATOM 2002 O O . ILE A 1 251 ? 29.445 -3.142 3.499 1.00 86.44 251 ILE A O 1
ATOM 2006 N N . SER A 1 252 ? 28.653 -3.851 5.472 1.00 87.56 252 SER A N 1
ATOM 2007 C CA . SER A 1 252 ? 29.042 -2.667 6.250 1.00 87.56 252 SER A CA 1
ATOM 2008 C C . SER A 1 252 ? 30.542 -2.366 6.239 1.00 87.56 252 SER A C 1
ATOM 2010 O O . SER A 1 252 ? 30.936 -1.219 6.462 1.00 87.56 252 SER A O 1
ATOM 2012 N N . LYS A 1 253 ? 31.384 -3.360 5.922 1.00 89.44 253 LYS A N 1
ATOM 2013 C CA . LYS A 1 253 ? 32.836 -3.180 5.753 1.00 89.44 253 LYS A CA 1
ATOM 2014 C C . LYS A 1 253 ? 33.164 -2.233 4.602 1.00 89.44 253 LYS A C 1
ATOM 2016 O O . LYS A 1 253 ? 34.200 -1.569 4.623 1.00 89.44 253 LYS A O 1
ATOM 2021 N N . ASN A 1 254 ? 32.279 -2.142 3.613 1.00 79.31 254 ASN A N 1
ATOM 2022 C CA . ASN A 1 254 ? 32.415 -1.223 2.503 1.00 79.31 254 ASN A CA 1
ATOM 2023 C C . ASN A 1 254 ? 31.666 0.086 2.806 1.00 79.31 254 ASN A C 1
ATOM 2025 O O . ASN A 1 254 ? 30.435 0.156 2.844 1.00 79.31 254 ASN A O 1
ATOM 2029 N N . LYS A 1 255 ? 32.437 1.159 3.018 1.00 79.12 255 LYS A N 1
ATOM 2030 C CA . LYS A 1 255 ? 31.917 2.485 3.389 1.00 79.12 255 LYS A CA 1
ATOM 2031 C C . LYS A 1 255 ? 31.015 3.120 2.328 1.00 79.12 255 LYS A C 1
ATOM 2033 O O . LYS A 1 255 ? 30.299 4.057 2.662 1.00 79.12 255 LYS A O 1
ATOM 2038 N N . LEU A 1 256 ? 31.021 2.629 1.088 1.00 68.06 256 LEU A N 1
ATOM 2039 C CA . LEU A 1 256 ? 30.099 3.118 0.063 1.00 68.06 256 LEU A CA 1
ATOM 2040 C C . LEU A 1 256 ? 28.643 2.769 0.406 1.00 68.06 256 LEU A C 1
ATOM 2042 O O . LEU A 1 256 ? 27.761 3.559 0.112 1.00 68.06 256 LEU A O 1
ATOM 2046 N N . TYR A 1 257 ? 28.388 1.666 1.118 1.00 72.00 257 TYR A N 1
ATOM 2047 C CA . TYR A 1 257 ? 27.030 1.155 1.338 1.00 72.00 257 TYR A CA 1
ATOM 2048 C C . TYR A 1 257 ? 26.379 1.568 2.666 1.00 72.00 257 TYR A C 1
ATOM 2050 O O . TYR A 1 257 ? 25.374 0.977 3.055 1.00 72.00 257 TYR A O 1
ATOM 2058 N N . GLN A 1 258 ? 26.915 2.555 3.393 1.00 77.19 258 GLN A N 1
ATOM 2059 C CA . GLN A 1 258 ? 26.443 2.862 4.756 1.00 77.19 258 GLN A CA 1
ATOM 2060 C C . GLN A 1 258 ? 24.954 3.231 4.828 1.00 77.19 258 GLN A C 1
ATOM 2062 O O . GLN A 1 258 ? 24.271 2.828 5.770 1.00 77.19 258 GLN A O 1
ATOM 2067 N N . ASP A 1 259 ? 24.420 3.920 3.819 1.00 73.56 259 ASP A N 1
ATOM 2068 C CA . ASP A 1 259 ? 22.994 4.258 3.778 1.00 73.56 259 ASP A CA 1
ATOM 2069 C C . ASP A 1 259 ? 22.116 3.014 3.585 1.00 73.56 259 ASP A C 1
ATOM 2071 O O . ASP A 1 259 ? 21.138 2.828 4.313 1.00 73.56 259 ASP A O 1
ATOM 2075 N N . ALA A 1 260 ? 22.503 2.105 2.679 1.00 74.88 260 ALA A N 1
ATOM 2076 C CA . ALA A 1 260 ? 21.816 0.822 2.505 1.00 74.88 260 ALA A CA 1
ATOM 2077 C C . ALA A 1 260 ? 21.907 -0.039 3.766 1.00 74.88 260 ALA A C 1
ATOM 2079 O O . ALA A 1 260 ? 20.915 -0.642 4.162 1.00 74.88 260 ALA A O 1
ATOM 2080 N N . VAL A 1 261 ? 23.065 -0.059 4.424 1.00 84.12 261 VAL A N 1
ATOM 2081 C CA . VAL A 1 261 ? 23.297 -0.790 5.674 1.00 84.12 261 VAL A CA 1
ATOM 2082 C C . VAL A 1 261 ? 22.380 -0.278 6.785 1.00 84.12 261 VAL A C 1
ATOM 2084 O O . VAL A 1 261 ? 21.731 -1.076 7.461 1.00 84.12 261 VAL A O 1
ATOM 2087 N N . ASN A 1 262 ? 22.250 1.045 6.946 1.00 86.25 262 ASN A N 1
ATOM 2088 C CA . ASN A 1 262 ? 21.317 1.629 7.914 1.00 86.25 262 ASN A CA 1
ATOM 2089 C C . ASN A 1 262 ? 19.875 1.197 7.631 1.00 86.25 262 ASN A C 1
ATOM 2091 O O . ASN A 1 262 ? 19.141 0.833 8.550 1.00 86.25 262 ASN A O 1
ATOM 2095 N N . VAL A 1 263 ? 19.479 1.187 6.360 1.00 84.56 263 VAL A N 1
ATOM 2096 C CA . VAL A 1 263 ? 18.142 0.748 5.969 1.00 84.56 263 VAL A CA 1
ATOM 2097 C C . VAL A 1 263 ? 17.959 -0.743 6.245 1.00 84.56 263 VAL A C 1
ATOM 2099 O O . VAL A 1 263 ? 16.972 -1.111 6.869 1.00 84.56 263 VAL A O 1
ATOM 2102 N N . GLN A 1 264 ? 18.909 -1.601 5.871 1.00 87.62 264 GLN A N 1
ATOM 2103 C CA . GLN A 1 264 ? 18.852 -3.046 6.116 1.00 87.62 264 GLN A CA 1
ATOM 2104 C C . GLN A 1 264 ? 18.746 -3.373 7.610 1.00 87.62 264 GLN A C 1
ATOM 2106 O O . GLN A 1 264 ? 17.894 -4.172 8.001 1.00 87.62 264 GLN A O 1
ATOM 2111 N N . TYR A 1 265 ? 19.539 -2.725 8.466 1.00 92.44 265 TYR A N 1
ATOM 2112 C CA . TYR A 1 265 ? 19.397 -2.892 9.911 1.00 92.44 265 TYR A CA 1
ATOM 2113 C C . TYR A 1 265 ? 18.033 -2.416 10.408 1.00 92.44 265 TYR A C 1
ATOM 2115 O O . TYR A 1 265 ? 17.396 -3.131 11.180 1.00 92.44 265 TYR A O 1
ATOM 2123 N N . PHE A 1 266 ? 17.542 -1.258 9.951 1.00 91.06 266 PHE A N 1
ATOM 2124 C CA . PHE A 1 266 ? 16.183 -0.820 10.273 1.00 91.06 266 PHE A CA 1
ATOM 2125 C C . PHE A 1 266 ? 15.149 -1.879 9.864 1.00 91.06 266 PHE A C 1
ATOM 2127 O O . PHE A 1 266 ? 14.260 -2.201 10.654 1.00 91.06 266 PHE A O 1
ATOM 2134 N N . MET A 1 267 ? 15.289 -2.483 8.682 1.00 86.94 267 MET A N 1
ATOM 2135 C CA . MET A 1 267 ? 14.388 -3.534 8.209 1.00 86.94 267 MET A CA 1
ATOM 2136 C C . MET A 1 267 ? 14.381 -4.761 9.115 1.00 86.94 267 MET A C 1
ATOM 2138 O O . MET A 1 267 ? 13.311 -5.260 9.462 1.00 86.94 267 MET A O 1
ATOM 2142 N N . ILE A 1 268 ? 15.563 -5.237 9.500 1.00 90.56 268 ILE A N 1
ATOM 2143 C CA . ILE A 1 268 ? 15.710 -6.431 10.330 1.00 90.56 268 ILE A CA 1
ATOM 2144 C C . ILE A 1 268 ? 15.197 -6.157 11.746 1.00 90.56 268 ILE A C 1
ATOM 2146 O O . ILE A 1 268 ? 14.315 -6.865 12.231 1.00 90.56 268 ILE A O 1
ATOM 2150 N N . TYR A 1 269 ? 15.676 -5.091 12.392 1.00 93.00 269 TYR A N 1
ATOM 2151 C CA . TYR A 1 269 ? 15.298 -4.779 13.769 1.00 93.00 269 TYR A CA 1
ATOM 2152 C C . TYR A 1 269 ? 13.820 -4.385 13.898 1.00 93.00 269 TYR A C 1
ATOM 2154 O O . TYR A 1 269 ? 13.178 -4.760 14.877 1.00 93.00 269 TYR A O 1
ATOM 2162 N N . SER A 1 270 ? 13.234 -3.708 12.900 1.00 89.88 270 SER A N 1
ATOM 2163 C CA . SER A 1 270 ? 11.788 -3.427 12.902 1.00 89.88 270 SER A CA 1
ATOM 2164 C C . SER A 1 270 ? 10.955 -4.703 12.775 1.00 89.88 270 SER A C 1
ATOM 2166 O O . SER A 1 270 ? 9.941 -4.833 13.459 1.00 89.88 270 SER A O 1
ATOM 2168 N N . ALA A 1 271 ? 11.390 -5.677 11.965 1.00 84.06 271 ALA A N 1
ATOM 2169 C CA . ALA A 1 271 ? 10.735 -6.983 11.865 1.00 84.06 271 ALA A CA 1
ATOM 2170 C C . ALA A 1 271 ? 10.819 -7.790 13.173 1.00 84.06 271 ALA A C 1
ATOM 2172 O O . ALA A 1 271 ? 9.898 -8.548 13.481 1.00 84.06 271 ALA A O 1
ATOM 2173 N N . MET A 1 272 ? 11.884 -7.587 13.951 1.00 87.94 272 MET A N 1
ATOM 2174 C CA . MET A 1 272 ? 12.083 -8.185 15.275 1.00 87.94 272 MET A CA 1
ATOM 2175 C C . MET A 1 272 ? 11.344 -7.451 16.408 1.00 87.94 272 MET A C 1
ATOM 2177 O O . MET A 1 272 ? 11.212 -8.008 17.494 1.00 87.94 272 MET A O 1
ATOM 2181 N N . GLY A 1 273 ? 10.882 -6.212 16.194 1.00 86.81 273 GLY A N 1
ATOM 2182 C CA . GLY A 1 273 ? 10.369 -5.358 17.274 1.00 86.81 273 GLY A CA 1
ATOM 2183 C C . GLY A 1 273 ? 11.458 -4.848 18.236 1.00 86.81 273 GLY A C 1
ATOM 2184 O O . GLY A 1 273 ? 11.154 -4.491 19.376 1.00 86.81 273 GLY A O 1
ATOM 2185 N N . ASP A 1 274 ? 12.719 -4.835 17.794 1.00 93.00 274 ASP A N 1
ATOM 2186 C CA . ASP A 1 274 ? 13.887 -4.388 18.565 1.00 93.00 274 ASP A CA 1
ATOM 2187 C C . ASP A 1 274 ? 14.038 -2.859 18.474 1.00 93.00 274 ASP A C 1
ATOM 2189 O O . ASP A 1 274 ? 13.967 -2.278 17.388 1.00 93.00 274 ASP A O 1
ATOM 2193 N N . ASP A 1 275 ? 14.270 -2.194 19.610 1.00 94.38 275 ASP A N 1
ATOM 2194 C CA . ASP A 1 275 ? 14.375 -0.730 19.709 1.00 94.38 275 ASP A CA 1
ATOM 2195 C C . ASP A 1 275 ? 15.549 -0.148 18.907 1.00 94.38 275 ASP A C 1
ATOM 2197 O O . ASP A 1 275 ? 15.511 1.020 18.503 1.00 94.38 275 ASP A O 1
ATOM 2201 N N . LYS A 1 276 ? 16.555 -0.969 18.568 1.00 95.62 276 LYS A N 1
ATOM 2202 C CA . LYS A 1 276 ? 17.615 -0.603 17.615 1.00 95.62 276 LYS A CA 1
ATOM 2203 C C . LYS A 1 276 ? 17.054 -0.133 16.275 1.00 95.62 276 LYS A C 1
ATOM 2205 O O . LYS A 1 276 ? 17.704 0.675 15.611 1.00 95.62 276 LYS A O 1
ATOM 2210 N N . ALA A 1 277 ? 15.853 -0.573 15.889 1.00 93.38 277 ALA A N 1
ATOM 2211 C CA . ALA A 1 277 ? 15.183 -0.120 14.676 1.00 93.38 277 ALA A CA 1
ATOM 2212 C C . ALA A 1 277 ? 15.127 1.412 14.595 1.00 93.38 277 ALA A C 1
ATOM 2214 O O . ALA A 1 277 ? 15.486 1.980 13.566 1.00 93.38 277 ALA A O 1
ATOM 2215 N N . LEU A 1 278 ? 14.764 2.094 15.685 1.00 94.62 278 LEU A N 1
ATOM 2216 C CA . LEU A 1 278 ? 14.647 3.555 15.703 1.00 94.62 278 LEU A CA 1
ATOM 2217 C C . LEU A 1 278 ? 16.008 4.244 15.561 1.00 94.62 278 LEU A C 1
ATOM 2219 O O . LEU A 1 278 ? 16.121 5.257 14.870 1.00 94.62 278 LEU A O 1
ATOM 2223 N N . ALA A 1 279 ? 17.060 3.672 16.155 1.00 95.00 279 ALA A N 1
ATOM 2224 C CA . ALA A 1 279 ? 18.416 4.197 16.028 1.00 95.00 279 ALA A CA 1
ATOM 2225 C C . ALA A 1 279 ? 18.899 4.168 14.570 1.00 95.00 279 ALA A C 1
ATOM 2227 O O . ALA A 1 279 ? 19.502 5.134 14.102 1.00 95.00 279 ALA A O 1
ATOM 2228 N N . TYR A 1 280 ? 18.608 3.090 13.839 1.00 92.19 280 TYR A N 1
ATOM 2229 C CA . TYR A 1 280 ? 18.945 2.989 12.420 1.00 92.19 280 TYR A CA 1
ATOM 2230 C C . TYR A 1 280 ? 18.017 3.815 11.535 1.00 92.19 280 TYR A C 1
ATOM 2232 O O . TYR A 1 280 ? 18.512 4.512 10.653 1.00 92.19 280 TYR A O 1
ATOM 2240 N N . TYR A 1 281 ? 16.712 3.839 11.820 1.00 90.12 281 TYR A N 1
ATOM 2241 C CA . TYR A 1 281 ? 15.760 4.708 11.131 1.00 90.12 281 TYR A CA 1
ATOM 2242 C C . TYR A 1 281 ? 16.211 6.169 11.180 1.00 90.12 281 TYR A C 1
ATOM 2244 O O . TYR A 1 281 ? 16.255 6.840 10.154 1.00 90.12 281 TYR A O 1
ATOM 2252 N N . ASN A 1 282 ? 16.643 6.655 12.346 1.00 91.44 282 ASN A N 1
ATOM 2253 C CA . ASN A 1 282 ? 17.101 8.032 12.509 1.00 91.44 282 ASN A CA 1
ATOM 2254 C C . ASN A 1 282 ? 18.344 8.369 11.672 1.00 91.44 282 ASN A C 1
ATOM 2256 O O . ASN A 1 282 ? 18.476 9.524 11.270 1.00 91.44 282 ASN A O 1
ATOM 2260 N N . LYS A 1 283 ? 19.181 7.383 11.325 1.00 89.44 283 LYS A N 1
ATOM 2261 C CA . LYS A 1 283 ? 20.353 7.559 10.450 1.00 89.44 283 LYS A CA 1
ATOM 2262 C C . LYS A 1 283 ? 20.020 7.595 8.954 1.00 89.44 283 LYS A C 1
ATOM 2264 O O . LYS A 1 283 ? 20.857 8.041 8.183 1.00 89.44 283 LYS A O 1
ATOM 2269 N N . ILE A 1 284 ? 18.834 7.141 8.538 1.00 80.94 284 ILE A N 1
ATOM 2270 C CA . ILE A 1 284 ? 18.425 7.149 7.122 1.00 80.94 284 ILE A CA 1
ATOM 2271 C C . ILE A 1 284 ? 18.306 8.603 6.625 1.00 80.94 284 ILE A C 1
ATOM 2273 O O . ILE A 1 284 ? 17.837 9.478 7.358 1.00 80.94 284 ILE A O 1
ATOM 2277 N N . ASP A 1 285 ? 18.708 8.885 5.386 1.00 72.94 285 ASP A N 1
ATOM 2278 C CA . ASP A 1 285 ? 18.598 10.227 4.805 1.00 72.94 285 ASP A CA 1
ATOM 2279 C C . ASP A 1 285 ? 17.135 10.727 4.776 1.00 72.94 285 ASP A C 1
ATOM 2281 O O . ASP A 1 285 ? 16.189 9.982 4.505 1.00 72.94 285 ASP A O 1
ATOM 2285 N N . LYS A 1 286 ? 16.918 12.013 5.081 1.00 73.25 286 LYS A N 1
ATOM 2286 C CA . LYS A 1 286 ? 15.570 12.604 5.147 1.00 73.25 286 LYS A CA 1
ATOM 2287 C C . LYS A 1 286 ? 14.847 12.583 3.798 1.00 73.25 286 LYS A C 1
ATOM 2289 O O . LYS A 1 286 ? 13.636 12.382 3.784 1.00 73.25 286 LYS A O 1
ATOM 2294 N N . SER A 1 287 ? 15.569 12.756 2.693 1.00 65.38 287 SER A N 1
ATOM 2295 C CA . SER A 1 287 ? 15.005 12.748 1.338 1.00 65.38 287 SER A CA 1
ATOM 2296 C C . SER A 1 287 ? 14.412 11.392 0.950 1.00 65.38 287 SER A C 1
ATOM 2298 O O . SER A 1 287 ? 13.499 11.339 0.132 1.00 65.38 287 SER A O 1
ATOM 2300 N N . ILE A 1 288 ? 14.870 10.311 1.589 1.00 66.94 288 ILE A N 1
ATOM 2301 C CA . ILE A 1 288 ? 14.458 8.940 1.264 1.00 66.94 288 ILE A CA 1
ATOM 2302 C C . ILE A 1 288 ? 13.509 8.361 2.324 1.00 66.94 288 ILE A C 1
ATOM 2304 O O . ILE A 1 288 ? 12.784 7.411 2.039 1.00 66.94 288 ILE A O 1
ATOM 2308 N N . LYS A 1 289 ? 13.470 8.956 3.529 1.00 70.88 289 LYS A N 1
ATOM 2309 C CA . LYS A 1 289 ? 12.612 8.564 4.665 1.00 70.88 289 LYS A CA 1
ATOM 2310 C C . LYS A 1 289 ? 11.108 8.678 4.391 1.00 70.88 289 LYS A C 1
ATOM 2312 O O . LYS A 1 289 ? 10.334 7.896 4.937 1.00 70.88 289 LYS A O 1
ATOM 2317 N N . GLU A 1 290 ? 10.667 9.644 3.587 1.00 75.69 290 GLU A N 1
ATOM 2318 C CA . GLU A 1 290 ? 9.234 9.922 3.405 1.00 75.69 290 GLU A CA 1
ATOM 2319 C C . GLU A 1 290 ? 8.594 9.056 2.304 1.00 75.69 290 GLU A C 1
ATOM 2321 O O . GLU A 1 290 ? 8.168 9.540 1.246 1.00 75.69 290 GLU A O 1
ATOM 2326 N N . ASN A 1 291 ? 8.522 7.750 2.577 1.00 76.44 291 ASN A N 1
ATOM 2327 C CA . ASN A 1 291 ? 7.894 6.750 1.715 1.00 76.44 291 ASN A CA 1
ATOM 2328 C C . ASN A 1 291 ? 6.934 5.836 2.495 1.00 76.44 291 ASN A C 1
ATOM 2330 O O . ASN A 1 291 ? 7.048 5.669 3.709 1.00 76.44 291 ASN A O 1
ATOM 2334 N N . ASN A 1 292 ? 5.976 5.225 1.789 1.00 83.62 292 ASN A N 1
ATOM 2335 C CA . ASN A 1 292 ? 4.958 4.382 2.423 1.00 83.62 292 ASN A CA 1
ATOM 2336 C C . ASN A 1 292 ? 5.567 3.194 3.198 1.00 83.62 292 ASN A C 1
ATOM 2338 O O . ASN A 1 292 ? 5.037 2.803 4.239 1.00 83.62 292 ASN A O 1
ATOM 2342 N N . TYR A 1 293 ? 6.684 2.646 2.722 1.00 84.19 293 TYR A N 1
ATOM 2343 C CA . TYR A 1 293 ? 7.269 1.412 3.227 1.00 84.19 293 TYR A CA 1
ATOM 2344 C C . TYR A 1 293 ? 7.851 1.583 4.624 1.00 84.19 293 TYR A C 1
ATOM 2346 O O . TYR A 1 293 ? 7.572 0.778 5.510 1.00 84.19 293 TYR A O 1
ATOM 2354 N N . TYR A 1 294 ? 8.611 2.651 4.864 1.00 86.00 294 TYR A N 1
ATOM 2355 C CA . TYR A 1 294 ? 9.204 2.900 6.173 1.00 86.00 294 TYR A CA 1
ATOM 2356 C C . TYR A 1 294 ? 8.150 3.218 7.227 1.00 86.00 294 TYR A C 1
ATOM 2358 O O . TYR A 1 294 ? 8.204 2.655 8.319 1.00 86.00 294 TYR A O 1
ATOM 2366 N N . TYR A 1 295 ? 7.145 4.029 6.888 1.00 90.50 295 TYR A N 1
ATOM 2367 C CA . TYR A 1 295 ? 6.013 4.276 7.783 1.00 90.50 295 TYR A CA 1
ATOM 2368 C C . TYR A 1 295 ? 5.240 2.992 8.087 1.00 90.50 295 TYR A C 1
ATOM 2370 O O . TYR A 1 295 ? 4.879 2.738 9.230 1.00 90.50 295 TYR A O 1
ATOM 2378 N N . TYR A 1 296 ? 5.063 2.115 7.103 1.00 91.88 296 TYR A N 1
ATOM 2379 C CA . TYR A 1 296 ? 4.465 0.809 7.346 1.00 91.88 296 TYR A CA 1
ATOM 2380 C C . TYR A 1 296 ? 5.317 -0.069 8.287 1.00 91.88 296 TYR A C 1
ATOM 2382 O O . TYR A 1 296 ? 4.787 -0.719 9.189 1.00 91.88 296 TYR A O 1
ATOM 2390 N N . LYS A 1 297 ? 6.647 -0.067 8.140 1.00 91.38 297 LYS A N 1
ATOM 2391 C CA . LYS A 1 297 ? 7.550 -0.810 9.040 1.00 91.38 297 LYS A CA 1
ATOM 2392 C C . LYS A 1 297 ? 7.548 -0.243 10.458 1.00 91.38 297 LYS A C 1
ATOM 2394 O O . LYS A 1 297 ? 7.539 -1.022 11.408 1.00 91.38 297 LYS A O 1
ATOM 2399 N N . LEU A 1 298 ? 7.466 1.080 10.606 1.00 93.50 298 LEU A N 1
ATOM 2400 C CA . LEU A 1 298 ? 7.239 1.728 11.898 1.00 93.50 298 LEU A CA 1
ATOM 2401 C C . LEU A 1 298 ? 5.889 1.324 12.497 1.00 93.50 298 LEU A C 1
ATOM 2403 O O . LEU A 1 298 ? 5.835 0.979 13.673 1.00 93.50 298 LEU A O 1
ATOM 2407 N N . ALA A 1 299 ? 4.818 1.278 11.699 1.00 95.19 299 ALA A N 1
ATOM 2408 C CA . ALA A 1 299 ? 3.511 0.830 12.174 1.00 95.19 299 ALA A CA 1
ATOM 2409 C C . ALA A 1 299 ? 3.572 -0.592 12.749 1.00 95.19 299 ALA A C 1
ATOM 2411 O O . ALA A 1 299 ? 3.079 -0.834 13.848 1.00 95.19 299 ALA A O 1
ATOM 2412 N N . LYS A 1 300 ? 4.253 -1.519 12.064 1.00 93.38 300 LYS A N 1
ATOM 2413 C CA . LYS A 1 300 ? 4.483 -2.879 12.578 1.00 93.38 300 LYS A CA 1
ATOM 2414 C C . LYS A 1 300 ? 5.329 -2.911 13.848 1.00 93.38 300 LYS A C 1
ATOM 2416 O O . LYS A 1 300 ? 5.028 -3.690 14.749 1.00 93.38 300 LYS A O 1
ATOM 2421 N N . PHE A 1 301 ? 6.379 -2.095 13.910 1.00 94.31 301 PHE A N 1
ATOM 2422 C CA . PHE A 1 301 ? 7.227 -1.978 15.094 1.00 94.31 301 PHE A CA 1
ATOM 2423 C C . PHE A 1 301 ? 6.402 -1.543 16.316 1.00 94.31 301 PHE A C 1
ATOM 2425 O O . PHE A 1 301 ? 6.416 -2.225 17.339 1.00 94.31 301 PHE A O 1
ATOM 2432 N N . TYR A 1 302 ? 5.604 -0.478 16.194 1.00 95.38 302 TYR A N 1
ATOM 2433 C CA . TYR A 1 302 ? 4.749 0.002 17.286 1.00 95.38 302 TYR A CA 1
ATOM 2434 C C . TYR A 1 302 ? 3.585 -0.946 17.600 1.00 95.38 302 TYR A C 1
ATOM 2436 O O . TYR A 1 302 ? 3.243 -1.125 18.770 1.00 95.38 302 TYR A O 1
ATOM 2444 N N . LEU A 1 303 ? 3.042 -1.644 16.596 1.00 95.19 303 LEU A N 1
ATOM 2445 C CA . LEU A 1 303 ? 2.072 -2.722 16.801 1.00 95.19 303 LEU A CA 1
ATOM 2446 C C . LEU A 1 303 ? 2.655 -3.838 17.684 1.00 95.19 303 LEU A C 1
ATOM 2448 O O . LEU A 1 303 ? 1.995 -4.280 18.623 1.00 95.19 303 LEU A O 1
ATOM 2452 N N . ALA A 1 304 ? 3.903 -4.258 17.443 1.00 92.12 304 ALA A N 1
ATOM 2453 C CA . ALA A 1 304 ? 4.578 -5.261 18.271 1.00 92.12 304 ALA A CA 1
ATOM 2454 C C . ALA A 1 304 ? 4.777 -4.791 19.726 1.00 92.12 304 ALA A C 1
ATOM 2456 O O . ALA A 1 304 ? 4.717 -5.599 20.652 1.00 92.12 304 ALA A O 1
ATOM 2457 N N . LYS A 1 305 ? 4.944 -3.479 19.937 1.00 92.69 305 LYS A N 1
ATOM 2458 C CA . LYS A 1 305 ? 5.013 -2.841 21.263 1.00 92.69 305 LYS A CA 1
ATOM 2459 C C . LYS A 1 305 ? 3.640 -2.592 21.904 1.00 92.69 305 LYS A C 1
ATOM 2461 O O . LYS A 1 305 ? 3.592 -2.152 23.048 1.00 92.69 305 LYS A O 1
ATOM 2466 N N . LYS A 1 306 ? 2.539 -2.883 21.198 1.00 95.19 306 LYS A N 1
ATOM 2467 C CA . LYS A 1 306 ? 1.153 -2.559 21.591 1.00 95.19 306 LYS A CA 1
ATOM 2468 C C . LYS A 1 306 ? 0.885 -1.055 21.759 1.00 95.19 306 LYS A C 1
ATOM 2470 O O . LYS A 1 306 ? -0.092 -0.675 22.398 1.00 95.19 306 LYS A O 1
ATOM 2475 N N . ASP A 1 307 ? 1.714 -0.201 21.160 1.00 96.44 307 ASP A N 1
ATOM 2476 C CA . ASP A 1 307 ? 1.432 1.230 21.030 1.00 96.44 307 ASP A CA 1
ATOM 2477 C C . ASP A 1 307 ? 0.572 1.450 19.781 1.00 96.44 307 ASP A C 1
ATOM 2479 O O . ASP A 1 307 ? 1.050 1.781 18.692 1.00 96.44 307 ASP A O 1
ATOM 2483 N N . PHE A 1 308 ? -0.724 1.175 19.926 1.00 97.62 308 PHE A N 1
ATOM 2484 C CA . PHE A 1 308 ? -1.645 1.164 18.795 1.00 97.62 308 PHE A CA 1
ATOM 2485 C C . PHE A 1 308 ? -1.928 2.561 18.229 1.00 97.62 308 PHE A C 1
ATOM 2487 O O . PHE A 1 308 ? -2.216 2.675 17.042 1.00 97.62 308 PHE A O 1
ATOM 2494 N N . ILE A 1 309 ? -1.816 3.619 19.038 1.00 98.06 309 ILE A N 1
ATOM 2495 C CA . ILE A 1 309 ? -2.017 5.001 18.577 1.00 98.06 309 ILE A CA 1
ATOM 2496 C C . ILE A 1 309 ? -0.864 5.416 17.665 1.00 98.06 309 ILE A C 1
ATOM 2498 O O . ILE A 1 309 ? -1.092 5.873 16.543 1.00 98.06 309 ILE A O 1
ATOM 2502 N N . THR A 1 310 ? 0.382 5.194 18.091 1.00 97.56 310 THR A N 1
ATOM 2503 C CA . THR A 1 310 ? 1.537 5.493 17.238 1.00 97.56 310 THR A CA 1
ATOM 2504 C C . THR A 1 310 ? 1.552 4.590 16.005 1.00 97.56 310 THR A C 1
ATOM 2506 O O . THR A 1 310 ? 1.867 5.055 14.905 1.00 97.56 310 THR A O 1
ATOM 2509 N N . ALA A 1 311 ? 1.157 3.320 16.141 1.00 97.62 311 ALA A N 1
ATOM 2510 C CA . ALA A 1 311 ? 1.015 2.419 15.002 1.00 97.62 311 ALA A CA 1
ATOM 2511 C C . ALA A 1 311 ? -0.031 2.920 13.989 1.00 97.62 311 ALA A C 1
ATOM 2513 O O . ALA A 1 311 ? 0.243 2.904 12.786 1.00 97.62 311 ALA A O 1
ATOM 2514 N N . LEU A 1 312 ? -1.182 3.417 14.464 1.00 98.12 312 LEU A N 1
ATOM 2515 C CA . LEU A 1 312 ? -2.247 3.979 13.629 1.00 98.12 312 LEU A CA 1
ATOM 2516 C C . LEU A 1 312 ? -1.751 5.186 12.823 1.00 98.12 312 LEU A C 1
ATOM 2518 O O . LEU A 1 312 ? -1.854 5.190 11.598 1.00 98.12 312 LEU A O 1
ATOM 2522 N N . ASN A 1 313 ? -1.116 6.154 13.488 1.00 97.69 313 ASN A N 1
ATOM 2523 C CA . ASN A 1 313 ? -0.577 7.346 12.825 1.00 97.69 313 ASN A CA 1
ATOM 2524 C C . ASN A 1 313 ? 0.414 6.983 11.703 1.00 97.69 313 ASN A C 1
ATOM 2526 O O . ASN A 1 313 ? 0.414 7.577 10.623 1.00 97.69 313 ASN A O 1
ATOM 2530 N N . ASN A 1 314 ? 1.260 5.977 11.945 1.00 96.19 314 ASN A N 1
ATOM 2531 C CA . ASN A 1 314 ? 2.229 5.508 10.960 1.00 96.19 314 ASN A CA 1
ATOM 2532 C C . ASN A 1 314 ? 1.559 4.776 9.783 1.00 96.19 314 ASN A C 1
ATOM 2534 O O . ASN A 1 314 ? 1.922 5.027 8.632 1.00 96.19 314 ASN A O 1
ATOM 2538 N N . ILE A 1 315 ? 0.575 3.900 10.023 1.00 95.94 315 ILE A N 1
ATOM 2539 C CA . ILE A 1 315 ? -0.087 3.180 8.923 1.00 95.94 315 ILE A CA 1
ATOM 2540 C C . ILE A 1 315 ? -0.975 4.102 8.079 1.00 95.94 315 ILE A C 1
ATOM 2542 O O . ILE A 1 315 ? -1.046 3.932 6.863 1.00 95.94 315 ILE A O 1
ATOM 2546 N N . GLU A 1 316 ? -1.566 5.138 8.674 1.00 95.06 316 GLU A N 1
ATOM 2547 C CA . GLU A 1 316 ? -2.316 6.173 7.954 1.00 95.06 316 GLU A CA 1
ATOM 2548 C C . GLU A 1 316 ? -1.409 7.038 7.079 1.00 95.06 316 GLU A C 1
ATOM 2550 O O . GLU A 1 316 ? -1.696 7.232 5.894 1.00 95.06 316 GLU A O 1
ATOM 2555 N N . LYS A 1 317 ? -0.258 7.480 7.608 1.00 92.06 317 LYS A N 1
ATOM 2556 C CA . LYS A 1 317 ? 0.757 8.184 6.809 1.00 92.06 317 LYS A CA 1
ATOM 2557 C C . LYS A 1 317 ? 1.268 7.306 5.663 1.00 92.06 317 LYS A C 1
ATOM 2559 O O . LYS A 1 317 ? 1.441 7.797 4.547 1.00 92.06 317 LYS A O 1
ATOM 2564 N N . SER A 1 318 ? 1.454 6.006 5.907 1.00 90.31 318 SER A N 1
ATOM 2565 C CA . SER A 1 318 ? 1.790 5.036 4.860 1.00 90.31 318 SER A CA 1
ATOM 2566 C C . SER A 1 318 ? 0.698 4.949 3.785 1.00 90.31 318 SER A C 1
ATOM 2568 O O . SER A 1 318 ? 1.011 5.044 2.598 1.00 90.31 318 SER A O 1
ATOM 2570 N N . ASN A 1 319 ? -0.579 4.857 4.176 1.00 89.62 319 ASN A N 1
ATOM 2571 C CA . ASN A 1 319 ? -1.722 4.819 3.257 1.00 89.62 319 ASN A CA 1
ATOM 2572 C C . ASN A 1 319 ? -1.818 6.081 2.386 1.00 89.62 319 ASN A C 1
ATOM 2574 O O . ASN A 1 319 ? -2.075 6.000 1.187 1.00 89.62 319 ASN A O 1
ATOM 2578 N N . MET A 1 320 ? -1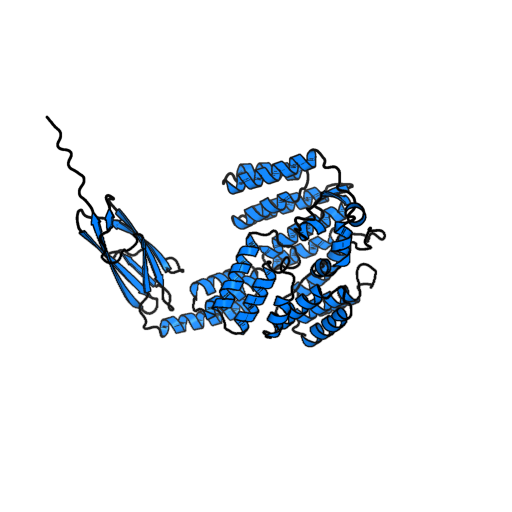.602 7.256 2.979 1.00 87.06 320 MET A N 1
ATOM 2579 C CA . MET A 1 320 ? -1.619 8.535 2.266 1.00 87.06 320 MET A CA 1
ATOM 2580 C C . MET A 1 320 ? -0.521 8.576 1.195 1.00 87.06 320 MET A C 1
ATOM 2582 O O . MET A 1 320 ? -0.805 8.770 0.013 1.00 87.06 320 MET A O 1
ATOM 2586 N N . LEU A 1 321 ? 0.720 8.258 1.583 1.00 82.69 321 LEU A N 1
ATOM 2587 C CA . LEU A 1 321 ? 1.852 8.179 0.655 1.00 82.69 321 LEU A CA 1
ATOM 2588 C C . LEU A 1 321 ? 1.657 7.096 -0.415 1.00 82.69 321 LEU A C 1
ATOM 2590 O O . LEU A 1 321 ? 2.180 7.239 -1.521 1.00 82.69 321 LEU A O 1
ATOM 2594 N N . ARG A 1 322 ? 0.893 6.033 -0.109 1.00 80.44 322 ARG A N 1
ATOM 2595 C CA . ARG A 1 322 ? 0.529 4.986 -1.072 1.00 80.44 322 ARG A CA 1
ATOM 2596 C C . ARG A 1 322 ? -0.321 5.535 -2.233 1.00 80.44 322 ARG A C 1
ATOM 2598 O O . ARG A 1 322 ? -0.213 5.079 -3.368 1.00 80.44 322 ARG A O 1
ATOM 2605 N N . LYS A 1 323 ? -1.199 6.500 -1.952 1.00 75.19 323 LYS A N 1
ATOM 2606 C CA . LYS A 1 323 ? -2.132 7.066 -2.939 1.00 75.19 323 LYS A CA 1
ATOM 2607 C C . LYS A 1 323 ? -1.488 8.180 -3.765 1.00 75.19 323 LYS A C 1
ATOM 2609 O O . LYS A 1 323 ? -1.700 8.244 -4.976 1.00 75.19 323 LYS A O 1
ATOM 2614 N N . GLU A 1 324 ? -0.678 9.022 -3.129 1.00 68.38 324 GLU A N 1
ATOM 2615 C CA . GLU A 1 324 ? -0.164 10.263 -3.723 1.00 68.38 324 GLU A CA 1
ATOM 2616 C C . GLU A 1 324 ? 1.043 10.064 -4.645 1.00 68.38 324 GLU A C 1
ATOM 2618 O O . GLU A 1 324 ? 1.076 10.628 -5.738 1.00 68.38 324 GLU A O 1
ATOM 2623 N N . LYS A 1 325 ? 2.032 9.254 -4.251 1.00 60.25 325 LYS A N 1
ATOM 2624 C CA . LYS A 1 325 ? 3.268 9.101 -5.033 1.00 60.25 325 LYS A CA 1
ATOM 2625 C C . LYS A 1 325 ? 3.147 7.946 -6.029 1.00 60.25 325 LYS A C 1
ATOM 2627 O O . LYS A 1 325 ? 2.488 6.940 -5.762 1.00 60.25 325 LYS A O 1
ATOM 2632 N N . VAL A 1 326 ? 3.776 8.079 -7.198 1.00 51.19 326 VAL A N 1
ATOM 2633 C CA . VAL A 1 326 ? 4.100 6.909 -8.029 1.00 51.19 326 VAL A CA 1
ATOM 2634 C C . VAL A 1 326 ? 5.169 6.156 -7.250 1.00 51.19 326 VAL A C 1
ATOM 2636 O O . VAL A 1 326 ? 6.281 6.653 -7.079 1.00 51.19 326 VAL A O 1
ATOM 2639 N N . ILE A 1 327 ? 4.778 5.038 -6.649 1.00 52.75 327 ILE A N 1
ATOM 2640 C CA . ILE A 1 327 ? 5.667 4.251 -5.802 1.00 52.75 327 ILE A CA 1
ATOM 2641 C C . ILE A 1 327 ? 6.479 3.351 -6.706 1.00 52.75 327 ILE A C 1
ATOM 2643 O O . ILE A 1 327 ? 5.938 2.671 -7.572 1.00 52.75 327 ILE A O 1
ATOM 2647 N N . THR A 1 328 ? 7.778 3.364 -6.474 1.00 53.03 328 THR A N 1
ATOM 2648 C CA . THR A 1 328 ? 8.748 2.552 -7.185 1.00 53.03 328 THR A CA 1
ATOM 2649 C C . THR A 1 328 ? 8.680 1.115 -6.671 1.00 53.03 3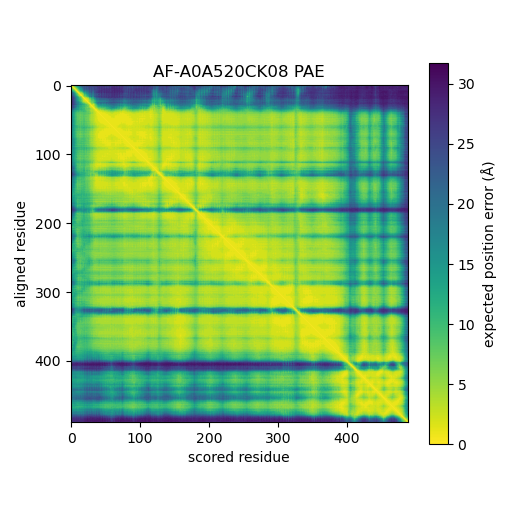28 THR A C 1
ATOM 2651 O O . THR A 1 328 ? 8.460 0.891 -5.474 1.00 53.03 328 THR A O 1
ATOM 2654 N N . SER A 1 329 ? 8.853 0.147 -7.576 1.00 51.38 329 SER A N 1
ATOM 2655 C CA . SER A 1 329 ? 8.747 -1.305 -7.358 1.00 51.38 329 SER A CA 1
ATOM 2656 C C . SER A 1 329 ? 9.299 -1.819 -6.023 1.00 51.38 329 SER A C 1
ATOM 2658 O O . SER A 1 329 ? 8.807 -2.775 -5.437 1.00 51.38 329 SER A O 1
ATOM 2660 N N . GLU A 1 330 ? 10.327 -1.201 -5.480 1.00 54.66 330 GLU A N 1
ATOM 2661 C CA . GLU A 1 330 ? 11.152 -1.796 -4.438 1.00 54.66 330 GLU A CA 1
ATOM 2662 C C . GLU A 1 330 ? 10.672 -1.521 -3.012 1.00 54.66 330 GLU A C 1
ATOM 2664 O O . GLU A 1 330 ? 11.094 -2.195 -2.075 1.00 54.66 330 GLU A O 1
ATOM 2669 N N . MET A 1 331 ? 9.793 -0.531 -2.847 1.00 58.59 331 MET A N 1
ATOM 2670 C CA . MET A 1 331 ? 9.257 -0.075 -1.558 1.00 58.59 331 MET A CA 1
ATOM 2671 C C . MET A 1 331 ? 7.732 -0.203 -1.521 1.00 58.59 331 MET A C 1
ATOM 2673 O O . MET A 1 331 ? 7.017 0.619 -0.945 1.00 58.59 331 MET A O 1
ATOM 2677 N N . LEU A 1 332 ? 7.218 -1.231 -2.189 1.00 66.75 332 LEU A N 1
ATOM 2678 C CA . LEU A 1 332 ? 5.801 -1.549 -2.228 1.00 66.75 332 LEU A CA 1
ATOM 2679 C C . LEU A 1 332 ? 5.448 -2.521 -1.109 1.00 66.75 332 LEU A C 1
ATOM 2681 O O . LEU A 1 332 ? 5.966 -3.633 -1.058 1.00 66.75 332 LEU A O 1
ATOM 2685 N N . VAL A 1 333 ? 4.535 -2.102 -0.236 1.00 76.31 333 VAL A N 1
ATOM 2686 C CA . VAL A 1 333 ? 3.863 -2.998 0.713 1.00 76.31 333 VAL A CA 1
ATOM 2687 C C . VAL A 1 333 ? 2.667 -3.627 0.008 1.00 76.31 333 VAL A C 1
ATOM 2689 O O . VAL A 1 333 ? 1.841 -2.920 -0.570 1.00 76.31 333 VAL A O 1
ATOM 2692 N N . GLU A 1 334 ? 2.539 -4.943 0.038 1.00 81.62 334 GLU A N 1
ATOM 2693 C CA . GLU A 1 334 ? 1.415 -5.625 -0.593 1.00 81.62 334 GLU A CA 1
ATOM 2694 C C . GLU A 1 334 ? 0.101 -5.336 0.140 1.00 81.62 334 GLU A C 1
ATOM 2696 O O . GLU A 1 334 ? 0.055 -5.259 1.370 1.00 81.62 334 GLU A O 1
ATOM 2701 N N . GLY A 1 335 ? -0.988 -5.174 -0.620 1.00 87.94 335 GLY A N 1
ATOM 2702 C CA . GLY A 1 335 ? -2.283 -4.768 -0.066 1.00 87.94 335 GLY A CA 1
ATOM 2703 C C . GLY A 1 335 ? -2.791 -5.717 1.022 1.00 87.94 335 GLY A C 1
ATOM 2704 O O . GLY A 1 335 ? -3.212 -5.263 2.084 1.00 87.94 335 GLY A O 1
ATOM 2705 N N . TRP A 1 336 ? -2.685 -7.034 0.815 1.00 91.19 336 TRP A N 1
ATOM 2706 C CA . TRP A 1 336 ? -3.178 -8.015 1.790 1.00 91.19 336 TRP A CA 1
ATOM 2707 C C . TRP A 1 336 ? -2.533 -7.837 3.163 1.00 91.19 336 TRP A C 1
ATOM 2709 O O . TRP A 1 336 ? -3.219 -7.846 4.181 1.00 91.19 336 TRP A O 1
ATOM 2719 N N . ASP A 1 337 ? -1.228 -7.625 3.210 1.00 90.56 337 ASP A N 1
ATOM 2720 C CA . ASP A 1 337 ? -0.507 -7.551 4.469 1.00 90.56 337 ASP A CA 1
ATOM 2721 C C . ASP A 1 337 ? -0.564 -6.159 5.111 1.00 90.56 337 ASP A C 1
ATOM 2723 O O . ASP A 1 337 ? -0.613 -6.015 6.340 1.00 90.56 337 ASP A O 1
ATOM 2727 N N . PHE A 1 338 ? -0.652 -5.126 4.270 1.00 93.69 338 PHE A N 1
ATOM 2728 C CA . PHE A 1 338 ? -0.974 -3.770 4.690 1.00 93.69 338 PHE A CA 1
ATOM 2729 C C . PHE A 1 338 ? -2.301 -3.732 5.458 1.00 93.69 338 PHE A C 1
ATOM 2731 O O . PHE A 1 338 ? -2.334 -3.350 6.629 1.00 93.69 338 PHE A O 1
ATOM 2738 N N . TYR A 1 339 ? -3.383 -4.196 4.829 1.00 96.06 339 TYR A N 1
ATOM 2739 C CA . TYR A 1 339 ? -4.722 -4.148 5.411 1.00 96.06 339 TYR A CA 1
ATOM 2740 C C . TYR A 1 339 ? -4.898 -5.131 6.576 1.00 96.06 339 TYR A C 1
ATOM 2742 O O . TYR A 1 339 ? -5.606 -4.816 7.529 1.00 96.06 339 TYR A O 1
ATOM 2750 N N . ARG A 1 340 ? -4.184 -6.268 6.583 1.00 97.25 340 ARG A N 1
ATOM 2751 C CA . ARG A 1 340 ? -4.105 -7.140 7.768 1.00 97.25 340 ARG A CA 1
ATOM 2752 C C . ARG A 1 340 ? -3.535 -6.383 8.967 1.00 97.25 340 ARG A C 1
ATOM 2754 O O . ARG A 1 340 ? -4.148 -6.359 10.028 1.00 97.25 340 ARG A O 1
ATOM 2761 N N . THR A 1 341 ? -2.380 -5.740 8.782 1.00 97.12 341 THR A N 1
ATOM 2762 C CA . THR A 1 341 ? -1.700 -4.971 9.840 1.00 97.12 341 THR A CA 1
ATOM 2763 C C . THR A 1 341 ? -2.580 -3.819 10.329 1.00 97.12 341 THR A C 1
ATOM 2765 O O . THR A 1 341 ? -2.672 -3.577 11.530 1.00 97.12 341 THR A O 1
ATOM 2768 N N . TYR A 1 342 ? -3.276 -3.138 9.415 1.00 97.88 342 TYR A N 1
ATOM 2769 C CA . TYR A 1 342 ? -4.215 -2.075 9.770 1.00 97.88 342 TYR A CA 1
ATOM 2770 C C . TYR A 1 342 ? -5.379 -2.616 10.617 1.00 97.88 342 TYR A C 1
ATOM 2772 O O . TYR A 1 342 ? -5.690 -2.055 11.668 1.00 97.88 342 TYR A O 1
ATOM 2780 N N . GLY A 1 343 ? -5.955 -3.758 10.233 1.00 98.19 343 GLY A N 1
ATOM 2781 C CA . GLY A 1 343 ? -6.984 -4.441 11.019 1.00 98.19 343 GLY A CA 1
ATOM 2782 C C . GLY A 1 343 ? -6.517 -4.822 12.429 1.00 98.19 343 GLY A C 1
ATOM 2783 O O . GLY A 1 343 ? -7.246 -4.617 13.398 1.00 98.19 343 GLY A O 1
ATOM 2784 N N . GLU A 1 344 ? -5.283 -5.308 12.582 1.00 98.44 344 GLU A N 1
ATOM 2785 C CA . GLU A 1 344 ? -4.699 -5.640 13.892 1.00 98.44 344 GLU A CA 1
ATOM 2786 C C . GLU A 1 344 ? -4.513 -4.409 14.788 1.00 98.44 344 GLU A C 1
ATOM 2788 O O . GLU A 1 344 ? -4.837 -4.459 15.976 1.00 98.44 344 GLU A O 1
ATOM 2793 N N . ILE A 1 345 ? -4.043 -3.293 14.223 1.00 98.56 345 ILE A N 1
ATOM 2794 C CA . ILE A 1 345 ? -3.914 -2.017 14.942 1.00 98.56 345 ILE A CA 1
ATOM 2795 C C . ILE A 1 345 ? -5.288 -1.548 15.433 1.00 98.56 345 ILE A C 1
ATOM 2797 O O . ILE A 1 345 ? -5.454 -1.237 16.613 1.00 98.56 345 ILE A O 1
ATOM 2801 N N . LEU A 1 346 ? -6.291 -1.554 14.550 1.00 97.69 346 LEU A N 1
ATOM 2802 C CA . LEU A 1 346 ? -7.660 -1.149 14.878 1.00 97.69 346 LEU A CA 1
ATOM 2803 C C . LEU A 1 346 ? -8.310 -2.082 15.905 1.00 97.69 346 LEU A C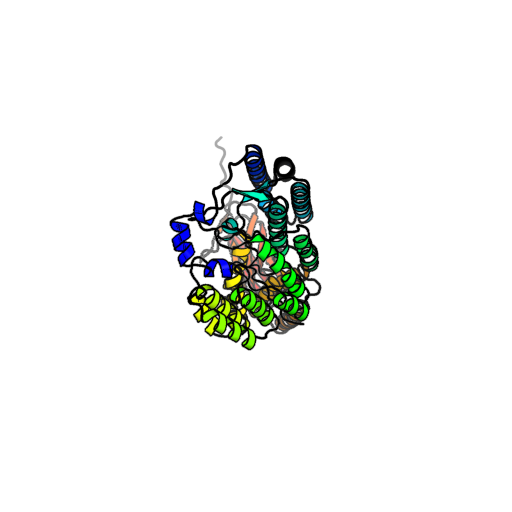 1
ATOM 2805 O O . LEU A 1 346 ? -9.034 -1.614 16.780 1.00 97.69 346 LEU A O 1
ATOM 2809 N N . THR A 1 347 ? -7.993 -3.378 15.862 1.00 97.69 347 THR A N 1
ATOM 2810 C CA . THR A 1 347 ? -8.402 -4.348 16.890 1.00 97.69 347 THR A CA 1
ATOM 2811 C C . THR A 1 347 ? -7.823 -3.976 18.255 1.00 97.69 347 THR A C 1
ATOM 2813 O O . THR A 1 347 ? -8.541 -3.990 19.251 1.00 97.69 347 THR A O 1
ATOM 2816 N N . GLY A 1 348 ? -6.542 -3.593 18.314 1.00 96.69 348 GLY A N 1
ATOM 2817 C CA . GLY A 1 348 ? -5.901 -3.110 19.541 1.00 96.69 348 GLY A CA 1
ATOM 2818 C C . GLY A 1 348 ? -6.533 -1.831 20.101 1.00 96.69 348 GLY A C 1
ATOM 2819 O O . GLY A 1 348 ? -6.620 -1.664 21.316 1.00 96.69 348 GLY A O 1
ATOM 2820 N N . LEU A 1 349 ? -7.048 -0.973 19.218 1.00 95.81 349 LEU A N 1
ATOM 2821 C CA . LEU A 1 349 ? -7.826 0.224 19.560 1.00 95.81 349 LEU A CA 1
ATOM 2822 C C . LEU A 1 349 ? -9.312 -0.057 19.826 1.00 95.81 349 LEU A C 1
ATOM 2824 O O . LEU A 1 349 ? -10.063 0.886 20.061 1.00 95.81 349 LEU A O 1
ATOM 2828 N N . LYS A 1 350 ? -9.742 -1.324 19.775 1.00 93.88 350 LYS A N 1
ATOM 2829 C CA . LYS A 1 350 ? -11.143 -1.756 19.909 1.00 93.88 350 LYS A CA 1
ATOM 2830 C C . LYS A 1 350 ? -12.098 -1.135 18.877 1.00 93.88 350 LYS A C 1
ATOM 2832 O O . LYS A 1 350 ? -13.299 -1.069 19.098 1.00 93.88 350 LYS A O 1
ATOM 2837 N N . GLN A 1 351 ? -11.583 -0.707 17.726 1.00 92.25 351 GLN A N 1
ATOM 2838 C CA . GLN A 1 351 ? -12.381 -0.226 16.595 1.00 92.25 351 GLN A CA 1
ATOM 2839 C C . GLN A 1 351 ? -12.772 -1.415 15.706 1.00 92.25 351 GLN A C 1
ATOM 2841 O O . GLN A 1 351 ? -12.278 -1.560 14.586 1.00 92.25 351 GLN A O 1
ATOM 2846 N N . TYR A 1 352 ? -13.611 -2.309 16.237 1.00 92.50 352 TYR A N 1
ATOM 2847 C CA . TYR A 1 352 ? -13.862 -3.631 15.653 1.00 92.50 352 TYR A CA 1
ATOM 2848 C C . TYR A 1 352 ? -14.496 -3.589 14.260 1.00 92.50 352 TYR A C 1
ATOM 2850 O O . TYR A 1 352 ? -14.099 -4.366 13.394 1.00 92.50 352 TYR A O 1
ATOM 2858 N N . ASP A 1 353 ? -15.405 -2.649 13.995 1.00 88.88 353 ASP A N 1
ATOM 2859 C CA . ASP A 1 353 ? -16.034 -2.524 12.673 1.00 88.88 353 ASP A CA 1
ATOM 2860 C C . ASP A 1 353 ? -15.016 -2.151 11.595 1.00 88.88 353 ASP A C 1
ATOM 2862 O O . ASP A 1 353 ? -14.882 -2.842 10.583 1.00 88.88 353 ASP A O 1
ATOM 2866 N N . LYS A 1 354 ? -14.187 -1.137 11.865 1.00 92.44 354 LYS A N 1
ATOM 2867 C CA . LYS A 1 354 ? -13.102 -0.752 10.954 1.00 92.44 354 LYS A CA 1
ATOM 2868 C C . LYS A 1 354 ? -12.060 -1.861 10.821 1.00 92.44 354 LYS A C 1
ATOM 2870 O O . LYS A 1 354 ? -11.520 -2.067 9.733 1.00 92.44 354 LYS A O 1
ATOM 2875 N N . ALA A 1 355 ? -11.757 -2.577 11.905 1.00 96.44 355 ALA A N 1
ATOM 2876 C CA . ALA A 1 355 ? -10.844 -3.715 11.862 1.00 96.44 355 ALA A CA 1
ATOM 2877 C C . ALA A 1 355 ? -11.373 -4.815 10.929 1.00 96.44 355 ALA A C 1
ATOM 2879 O O . ALA A 1 355 ? -10.635 -5.294 10.065 1.00 96.44 355 ALA A O 1
ATOM 2880 N N . ARG A 1 356 ? -12.662 -5.157 11.051 1.00 96.44 356 ARG A N 1
ATOM 2881 C CA . ARG A 1 356 ? -13.358 -6.133 10.204 1.00 96.44 356 ARG A CA 1
ATOM 2882 C C . ARG A 1 356 ? -13.281 -5.761 8.730 1.00 96.44 356 ARG A C 1
ATOM 2884 O O . ARG A 1 356 ? -12.943 -6.615 7.911 1.00 96.44 356 ARG A O 1
ATOM 2891 N N . ASP A 1 357 ? -13.549 -4.504 8.392 1.00 95.62 357 ASP A N 1
ATOM 2892 C CA . ASP A 1 357 ? -13.481 -4.028 7.009 1.00 95.62 357 ASP A CA 1
ATOM 2893 C C . ASP A 1 357 ? -12.064 -4.143 6.443 1.00 95.62 357 ASP A C 1
ATOM 2895 O O . ASP A 1 357 ? -11.875 -4.660 5.343 1.00 95.62 357 ASP A O 1
ATOM 2899 N N . ASN A 1 358 ? -11.045 -3.770 7.221 1.00 97.50 358 ASN A N 1
ATOM 2900 C CA . ASN A 1 358 ? -9.649 -3.918 6.810 1.00 97.50 358 ASN A CA 1
ATOM 2901 C C . ASN A 1 358 ? -9.254 -5.393 6.608 1.00 97.50 358 ASN A C 1
ATOM 2903 O O . ASN A 1 358 ? -8.610 -5.727 5.613 1.00 97.50 358 ASN A O 1
ATOM 2907 N N . PHE A 1 359 ? -9.688 -6.309 7.476 1.00 98.19 359 PHE A N 1
ATOM 2908 C CA . PHE A 1 359 ? -9.454 -7.740 7.262 1.00 98.19 359 PHE A CA 1
ATOM 2909 C C . PHE A 1 359 ? -10.167 -8.273 6.014 1.00 98.19 359 PHE A C 1
ATOM 2911 O O . PHE A 1 359 ? -9.576 -9.035 5.251 1.00 98.19 359 PHE A O 1
ATOM 2918 N N . LYS A 1 360 ? -11.402 -7.836 5.746 1.00 97.00 360 LYS A N 1
ATOM 2919 C CA . LYS A 1 360 ? -12.113 -8.188 4.507 1.00 97.00 360 LYS A CA 1
ATOM 2920 C C . LYS A 1 360 ? -11.376 -7.673 3.274 1.00 97.00 360 LYS A C 1
ATOM 2922 O O . LYS A 1 360 ? -11.181 -8.436 2.334 1.00 97.00 360 LYS A O 1
ATOM 2927 N N . ILE A 1 361 ? -10.902 -6.425 3.293 1.00 94.69 361 ILE A N 1
ATOM 2928 C CA . ILE A 1 361 ? -10.083 -5.866 2.208 1.00 94.69 361 ILE A CA 1
ATOM 2929 C C . ILE A 1 361 ? -8.814 -6.706 2.025 1.00 94.69 361 ILE A C 1
ATOM 2931 O O . ILE A 1 361 ? -8.492 -7.095 0.906 1.00 94.69 361 ILE A O 1
ATOM 2935 N N . SER A 1 362 ? -8.124 -7.061 3.110 1.00 95.81 362 SER A N 1
ATOM 2936 C CA . SER A 1 362 ? -6.951 -7.941 3.059 1.00 95.81 362 SER A CA 1
ATOM 2937 C C . SER A 1 362 ? -7.243 -9.275 2.349 1.00 95.81 362 SER A C 1
ATOM 2939 O O . SER A 1 362 ? -6.459 -9.694 1.494 1.00 95.81 362 SER A O 1
ATOM 2941 N N . LEU A 1 363 ? -8.395 -9.897 2.623 1.00 95.81 363 LEU A N 1
ATOM 2942 C CA . LEU A 1 363 ? -8.830 -11.137 1.969 1.00 95.81 363 LEU A CA 1
ATOM 2943 C C . LEU A 1 363 ? -9.270 -10.938 0.511 1.00 95.81 363 LEU A C 1
ATOM 2945 O O . LEU A 1 363 ? -9.131 -11.862 -0.281 1.00 95.81 363 LEU A O 1
ATOM 2949 N N . ILE A 1 364 ? -9.727 -9.752 0.104 1.00 92.88 364 ILE A N 1
ATOM 2950 C CA . ILE A 1 364 ? -9.939 -9.443 -1.324 1.00 92.88 364 ILE A CA 1
ATOM 2951 C C . ILE A 1 364 ? -8.597 -9.492 -2.071 1.00 92.88 364 ILE A C 1
ATOM 2953 O O . ILE A 1 364 ? -8.495 -10.081 -3.149 1.00 92.88 364 ILE A O 1
ATOM 2957 N N . TYR A 1 365 ? -7.544 -8.924 -1.475 1.00 90.81 365 TYR A N 1
ATOM 2958 C CA . TYR A 1 365 ? -6.195 -8.969 -2.037 1.00 90.81 365 TYR A CA 1
ATOM 2959 C C . TYR A 1 365 ? -5.596 -10.381 -2.010 1.00 90.81 365 TYR A C 1
ATOM 2961 O O . TYR A 1 365 ? -4.920 -10.782 -2.958 1.00 90.81 365 TYR A O 1
ATOM 2969 N N . TYR A 1 366 ? -5.824 -11.157 -0.952 1.00 92.50 366 TYR A N 1
ATOM 2970 C CA . TYR A 1 366 ? -5.353 -12.536 -0.868 1.00 92.50 366 TYR A CA 1
ATOM 2971 C C . TYR A 1 366 ? -6.382 -13.432 -0.153 1.00 92.50 366 TYR A C 1
ATOM 2973 O O . TYR A 1 366 ? -6.308 -13.603 1.063 1.00 92.50 366 TYR A O 1
ATOM 2981 N N . PRO A 1 367 ? -7.302 -14.075 -0.904 1.00 91.50 367 PRO A N 1
ATOM 2982 C CA . PRO A 1 367 ? -8.393 -14.861 -0.311 1.00 91.50 367 PRO A CA 1
ATOM 2983 C C . PRO A 1 367 ? -7.935 -16.030 0.566 1.00 91.50 367 PRO A C 1
ATOM 2985 O O . PRO A 1 367 ? -8.606 -16.389 1.525 1.00 91.50 367 PRO A O 1
ATOM 2988 N N . GLY A 1 368 ? -6.774 -16.613 0.256 1.00 90.44 368 GLY A N 1
ATOM 2989 C CA . GLY A 1 368 ? -6.166 -17.702 1.024 1.00 90.44 368 GLY A CA 1
ATOM 2990 C C . GLY A 1 368 ? -5.227 -17.245 2.143 1.00 90.44 368 GLY A C 1
ATOM 2991 O O . GLY A 1 368 ? -4.415 -18.049 2.601 1.00 90.44 368 GLY A O 1
ATOM 2992 N N . TYR A 1 369 ? -5.258 -15.971 2.551 1.00 93.19 369 TYR A N 1
ATOM 2993 C CA . TYR A 1 369 ? -4.320 -15.462 3.548 1.00 93.19 369 TYR A CA 1
ATOM 2994 C C . TYR A 1 369 ? -4.702 -15.924 4.960 1.00 93.19 369 TYR A C 1
ATOM 2996 O O . TYR A 1 369 ? -5.568 -15.349 5.629 1.00 93.19 369 TYR A O 1
ATOM 3004 N N . LYS A 1 370 ? -4.051 -17.002 5.406 1.00 94.31 370 LYS A N 1
ATOM 3005 C CA . LYS A 1 370 ? -4.338 -17.673 6.678 1.00 94.31 370 LYS A CA 1
ATOM 3006 C C . LYS A 1 370 ? -4.203 -16.728 7.872 1.00 94.31 370 LYS A C 1
ATOM 3008 O O . LYS A 1 370 ? -5.087 -16.697 8.718 1.00 94.31 370 LYS A O 1
ATOM 3013 N N . GLU A 1 371 ? -3.148 -15.924 7.897 1.00 92.81 371 GLU A N 1
ATOM 3014 C CA . GLU A 1 371 ? -2.842 -14.977 8.967 1.00 92.81 371 GLU A CA 1
ATOM 3015 C C . GLU A 1 371 ? -3.977 -13.959 9.156 1.00 92.81 371 GLU A C 1
ATOM 3017 O O . GLU A 1 371 ? -4.379 -13.682 10.283 1.00 92.81 371 GLU A O 1
ATOM 3022 N N . THR A 1 372 ? -4.550 -13.446 8.063 1.00 97.25 372 THR A N 1
ATOM 3023 C CA . THR A 1 372 ? -5.719 -12.556 8.127 1.00 97.25 372 THR A CA 1
ATOM 3024 C C . THR A 1 372 ? -6.966 -13.285 8.595 1.00 97.25 372 THR A C 1
ATOM 3026 O O . THR A 1 372 ? -7.720 -12.741 9.395 1.00 97.25 372 THR A O 1
ATOM 3029 N N . THR A 1 373 ? -7.192 -14.510 8.121 1.00 97.56 373 THR A N 1
ATOM 3030 C CA . THR A 1 373 ? -8.365 -15.303 8.521 1.00 97.56 373 THR A CA 1
ATOM 3031 C C . THR A 1 373 ? -8.349 -15.584 10.027 1.00 97.56 373 THR A C 1
ATOM 3033 O O . THR A 1 373 ? -9.360 -15.414 10.706 1.00 97.56 373 THR A O 1
ATOM 3036 N N . GLU A 1 374 ? -7.186 -15.948 10.570 1.00 97.88 374 GLU A N 1
ATOM 3037 C CA . GLU A 1 374 ? -6.985 -16.170 12.006 1.00 97.88 374 GLU A CA 1
ATOM 3038 C C . GLU A 1 374 ? -7.124 -14.869 12.813 1.00 97.88 374 GLU A C 1
ATOM 3040 O O . GLU A 1 374 ? -7.787 -14.856 13.854 1.00 97.88 374 GLU A O 1
ATOM 3045 N N . ALA A 1 375 ? -6.543 -13.764 12.329 1.00 97.88 375 ALA A N 1
ATOM 3046 C CA . ALA A 1 375 ? -6.655 -12.456 12.972 1.00 97.88 375 ALA A CA 1
ATOM 3047 C C . ALA A 1 375 ? -8.106 -11.947 13.008 1.00 97.88 375 ALA A C 1
ATOM 3049 O O . ALA A 1 375 ? -8.555 -11.463 14.048 1.00 97.88 375 ALA A O 1
ATOM 3050 N N . LEU A 1 376 ? -8.854 -12.120 11.913 1.00 98.31 376 LEU A N 1
ATOM 3051 C CA . LEU A 1 376 ? -10.273 -11.786 11.826 1.00 98.31 376 LEU A CA 1
ATOM 3052 C C . LEU A 1 376 ? -11.091 -12.602 12.831 1.00 98.31 376 LEU A C 1
ATOM 3054 O O . LEU A 1 376 ? -11.828 -12.020 13.618 1.00 98.31 376 LEU A O 1
ATOM 3058 N N . ALA A 1 377 ? -10.916 -13.926 12.870 1.00 98.06 377 ALA A N 1
ATOM 3059 C CA . ALA A 1 377 ? -11.628 -14.782 13.820 1.00 98.06 377 ALA A CA 1
ATOM 3060 C C . ALA A 1 377 ? -11.351 -14.383 15.280 1.00 98.06 377 ALA A C 1
ATOM 3062 O O . ALA A 1 377 ? -12.271 -14.288 16.093 1.00 98.06 377 ALA A O 1
ATOM 3063 N N . LYS A 1 378 ? -10.088 -14.085 15.610 1.00 98.19 378 LYS A N 1
ATOM 3064 C CA . LYS A 1 378 ? -9.709 -13.587 16.938 1.00 98.19 378 LYS A CA 1
ATOM 3065 C C . LYS A 1 378 ? -10.372 -12.245 17.256 1.00 98.19 378 LYS A C 1
ATOM 3067 O O . LYS A 1 378 ? -10.822 -12.049 18.382 1.00 98.19 378 LYS A O 1
ATOM 3072 N N . MET A 1 379 ? -10.424 -11.332 16.289 1.00 97.44 379 MET A N 1
ATOM 3073 C CA . MET A 1 379 ? -11.077 -10.034 16.446 1.00 97.44 379 MET A CA 1
ATOM 3074 C C . MET A 1 379 ? -12.580 -10.192 16.708 1.00 97.44 379 MET A C 1
ATOM 3076 O O . MET A 1 379 ? -13.074 -9.579 17.648 1.00 97.44 379 MET A O 1
ATOM 3080 N N . GLU A 1 380 ? -13.289 -11.062 15.978 1.00 96.94 380 GLU A N 1
ATOM 3081 C CA . GLU A 1 380 ? -14.733 -11.278 16.189 1.00 96.94 380 GLU A CA 1
ATOM 3082 C C . GLU A 1 380 ? -15.050 -11.814 17.594 1.00 96.94 380 GLU A C 1
ATOM 3084 O O . GLU A 1 380 ? -16.035 -11.407 18.208 1.00 96.94 380 GLU A O 1
ATOM 3089 N N . ILE A 1 381 ? -14.191 -12.677 18.151 1.00 97.19 381 ILE A N 1
ATOM 3090 C CA . ILE A 1 381 ? -14.329 -13.148 19.540 1.00 97.19 381 ILE A CA 1
ATOM 3091 C C . ILE A 1 381 ? -14.183 -11.981 20.530 1.00 97.19 381 ILE A C 1
ATOM 3093 O O . ILE A 1 381 ? -14.953 -11.876 21.489 1.00 97.19 381 ILE A O 1
ATOM 3097 N N . LEU A 1 382 ? -13.207 -11.092 20.307 1.00 96.00 382 LEU A N 1
ATOM 3098 C CA . LEU A 1 382 ? -13.001 -9.904 21.143 1.00 96.00 382 LEU A CA 1
ATOM 3099 C C . LEU A 1 382 ? -14.179 -8.929 21.040 1.00 96.00 382 LEU A C 1
ATOM 3101 O O . LEU A 1 382 ? -14.628 -8.422 22.067 1.00 96.00 382 LEU A O 1
ATOM 3105 N N . ALA A 1 383 ? -14.705 -8.714 19.833 1.00 93.75 383 ALA A N 1
ATOM 3106 C CA . ALA A 1 383 ? -15.874 -7.875 19.591 1.00 93.75 383 ALA A CA 1
ATOM 3107 C C . ALA A 1 383 ? -17.119 -8.434 20.298 1.00 93.75 383 ALA A C 1
ATOM 3109 O O . ALA A 1 383 ? -17.774 -7.716 21.048 1.00 93.75 383 ALA A O 1
ATOM 3110 N N . GLY A 1 384 ? -17.402 -9.734 20.152 1.00 94.56 384 GLY A N 1
ATOM 3111 C CA . GLY A 1 384 ? -18.519 -10.386 20.845 1.00 94.56 384 GLY A CA 1
ATOM 3112 C C . GLY A 1 384 ? -18.387 -10.334 22.371 1.00 94.56 384 GLY A C 1
ATOM 3113 O O . GLY A 1 384 ? -19.365 -10.076 23.073 1.00 94.56 384 GLY A O 1
ATOM 3114 N N . THR A 1 385 ? -17.166 -10.496 22.891 1.00 95.06 385 THR A N 1
ATOM 3115 C CA . THR A 1 385 ? -16.889 -10.346 24.329 1.00 95.06 385 THR A CA 1
ATOM 3116 C C . THR A 1 385 ? -17.162 -8.917 24.793 1.00 95.06 385 THR A C 1
ATOM 3118 O O . THR A 1 385 ? -17.824 -8.735 25.816 1.00 95.06 385 THR A O 1
ATOM 3121 N N . ALA A 1 386 ? -16.705 -7.909 24.038 1.00 91.56 386 ALA A N 1
ATOM 3122 C CA . ALA A 1 386 ? -16.961 -6.504 24.342 1.00 91.56 386 ALA A CA 1
ATOM 3123 C C . ALA A 1 386 ? -18.468 -6.233 24.424 1.00 91.56 386 ALA A C 1
ATOM 3125 O O . ALA A 1 386 ? -18.922 -5.769 25.459 1.00 91.56 386 ALA A O 1
ATOM 3126 N N . VAL A 1 387 ? -19.249 -6.654 23.424 1.00 93.12 387 VAL A N 1
ATOM 3127 C CA . VAL A 1 387 ? -20.719 -6.523 23.439 1.00 93.12 387 VAL A CA 1
ATOM 3128 C C . VAL A 1 387 ? -21.343 -7.196 24.667 1.00 93.12 387 VAL A C 1
ATOM 3130 O O . VAL A 1 387 ? -22.174 -6.606 25.342 1.00 93.12 387 VAL A O 1
ATOM 3133 N N . SER A 1 388 ? -20.933 -8.423 25.003 1.00 93.81 388 SER A N 1
ATOM 3134 C CA . SER A 1 388 ? -21.538 -9.177 26.116 1.00 93.81 388 SER A CA 1
ATOM 3135 C C . SER A 1 388 ? -21.196 -8.655 27.519 1.00 93.81 388 SER A C 1
ATOM 3137 O O . SER A 1 388 ? -21.852 -9.032 28.490 1.00 93.81 388 SER A O 1
ATOM 3139 N N . THR A 1 389 ? -20.148 -7.837 27.647 1.00 94.50 389 THR A N 1
ATOM 3140 C CA . THR A 1 389 ? -19.635 -7.352 28.943 1.00 94.50 389 THR A CA 1
ATOM 3141 C C . THR A 1 389 ? -19.785 -5.848 29.132 1.00 94.50 389 THR A C 1
ATOM 3143 O O . THR A 1 389 ? -19.549 -5.347 30.235 1.00 94.50 389 THR A O 1
ATOM 3146 N N . ASP A 1 390 ? -20.184 -5.141 28.081 1.00 94.62 390 ASP A N 1
ATOM 3147 C CA . ASP A 1 390 ? -20.332 -3.700 28.070 1.00 94.62 390 ASP A CA 1
ATOM 3148 C C . ASP A 1 390 ? -21.549 -3.235 28.886 1.00 94.62 390 ASP A C 1
ATOM 3150 O O . ASP A 1 390 ? -22.629 -3.823 28.860 1.00 94.62 390 ASP A O 1
ATOM 3154 N N . LYS A 1 391 ? -21.328 -2.171 29.657 1.00 94.94 391 LYS A N 1
ATOM 3155 C CA . LYS A 1 391 ? -22.304 -1.501 30.529 1.00 94.94 391 LYS A CA 1
ATOM 3156 C C . LYS A 1 391 ? -22.233 0.021 30.396 1.00 94.94 391 LYS A C 1
ATOM 3158 O O . LYS A 1 391 ? -22.854 0.735 31.186 1.00 94.94 391 LYS A O 1
ATOM 3163 N N . THR A 1 392 ? -21.387 0.526 29.502 1.00 95.44 392 THR A N 1
ATOM 3164 C CA . THR A 1 392 ? -21.201 1.955 29.279 1.00 95.44 392 THR A CA 1
ATOM 3165 C C . THR A 1 392 ? -22.156 2.416 28.198 1.00 95.44 392 THR A C 1
ATOM 3167 O O . THR A 1 392 ? -22.359 1.722 27.220 1.00 95.44 392 THR A O 1
ATOM 3170 N N . ALA A 1 393 ? -22.794 3.565 28.403 1.00 95.94 393 ALA A N 1
ATOM 3171 C CA . ALA A 1 393 ? -23.666 4.137 27.389 1.00 95.94 393 ALA A CA 1
ATOM 3172 C C . ALA A 1 393 ? -22.844 4.841 26.290 1.00 95.94 393 ALA A C 1
ATOM 3174 O O . ALA A 1 393 ? -21.821 5.446 26.627 1.00 95.94 393 ALA A O 1
ATOM 3175 N N . PRO A 1 394 ? -23.332 4.877 25.033 1.00 96.12 394 PRO A N 1
ATOM 3176 C CA . PRO A 1 394 ? -22.638 5.548 23.939 1.00 96.12 394 PRO A CA 1
ATOM 3177 C C . PRO A 1 394 ? -22.353 7.027 24.211 1.00 96.12 394 PRO A C 1
ATOM 3179 O O . PRO A 1 394 ? -23.180 7.740 24.783 1.00 96.12 394 PRO A O 1
ATOM 3182 N N . GLU A 1 395 ? -21.248 7.546 23.689 1.00 95.88 395 GLU A N 1
ATOM 3183 C CA . GLU A 1 395 ? -20.984 8.985 23.663 1.00 95.88 395 GLU A CA 1
ATOM 3184 C C . GLU A 1 395 ? -21.611 9.629 22.416 1.00 95.88 395 GLU A C 1
ATOM 3186 O O . GLU A 1 395 ? -21.409 9.147 21.305 1.00 95.88 395 GLU A O 1
ATOM 3191 N N . ILE A 1 396 ? -22.365 10.724 22.593 1.00 95.62 396 ILE A N 1
ATOM 3192 C CA . ILE A 1 396 ? -22.997 11.485 21.500 1.00 95.62 396 ILE A CA 1
ATOM 3193 C C . ILE A 1 396 ? -22.370 12.880 21.400 1.00 95.62 396 ILE A C 1
ATOM 3195 O O . ILE A 1 396 ? -22.480 13.687 22.335 1.00 95.62 396 ILE A O 1
ATOM 3199 N N . ALA A 1 397 ? -21.821 13.211 20.231 1.00 94.25 397 ALA A N 1
ATOM 3200 C CA . ALA A 1 397 ? -21.375 14.556 19.880 1.00 94.25 397 ALA A CA 1
ATOM 3201 C C . ALA A 1 397 ? -22.168 15.096 18.682 1.00 94.25 397 ALA A C 1
ATOM 3203 O O . ALA A 1 397 ? -22.239 14.466 17.635 1.00 94.25 397 ALA A O 1
ATOM 3204 N N . ILE A 1 398 ? -22.768 16.281 18.818 1.00 92.38 398 ILE A N 1
ATOM 3205 C CA . ILE A 1 398 ? -23.487 16.944 17.719 1.00 92.38 398 ILE A CA 1
ATOM 3206 C C . ILE A 1 398 ? -22.515 17.873 17.001 1.00 92.38 398 ILE A C 1
ATOM 3208 O O . ILE A 1 398 ? -21.915 18.746 17.631 1.00 92.38 398 ILE A O 1
ATOM 3212 N N . THR A 1 399 ? -22.362 17.682 15.695 1.00 91.56 399 THR A N 1
ATOM 3213 C CA . THR A 1 399 ? -21.473 18.479 14.841 1.00 91.56 399 THR A CA 1
ATOM 3214 C C . THR A 1 399 ? -22.243 19.549 14.073 1.00 91.56 399 THR A C 1
ATOM 3216 O O . THR A 1 399 ? -21.704 20.627 13.824 1.00 91.56 399 THR A O 1
ATOM 3219 N N . GLU A 1 400 ? -23.520 19.297 13.767 1.00 89.00 400 GLU A N 1
ATOM 3220 C CA . GLU A 1 400 ? -24.405 20.238 13.085 1.00 89.00 400 GLU A CA 1
ATOM 3221 C C . GLU A 1 400 ? -25.849 20.105 13.608 1.00 89.00 400 GLU A C 1
ATOM 3223 O O . GLU A 1 400 ? -26.351 18.986 13.710 1.00 89.00 400 GLU A O 1
ATOM 3228 N N . PRO A 1 401 ? -26.541 21.206 13.944 1.00 86.50 401 PRO A N 1
ATOM 3229 C CA . PRO A 1 401 ? -26.013 22.567 14.060 1.00 86.50 401 PRO A CA 1
ATOM 3230 C C . PRO A 1 401 ? -24.994 22.679 15.208 1.00 86.50 401 PRO A C 1
ATOM 3232 O O . PRO A 1 401 ? -25.142 22.008 16.227 1.00 86.50 401 PRO A O 1
ATOM 3235 N N . THR A 1 402 ? -23.956 23.515 15.053 1.00 75.62 402 THR A N 1
ATOM 3236 C CA . THR A 1 402 ? -22.876 23.638 16.050 1.00 75.62 402 THR A CA 1
ATOM 3237 C C . THR A 1 402 ? -23.436 24.109 17.394 1.00 75.62 402 THR A C 1
ATOM 3239 O O . THR A 1 402 ? -23.936 25.237 17.489 1.00 75.62 402 THR A O 1
ATOM 3242 N N . PRO A 1 403 ? -23.356 23.291 18.456 1.00 63.28 403 PRO A N 1
ATOM 3243 C CA . PRO A 1 403 ? -23.961 23.664 19.715 1.00 63.28 403 PRO A CA 1
ATOM 3244 C C . PRO A 1 403 ? -23.090 24.665 20.499 1.00 63.28 403 PRO A C 1
ATOM 3246 O O . PRO A 1 403 ? -22.136 24.262 21.159 1.00 63.28 403 PRO A O 1
ATOM 3249 N N . ASN A 1 404 ? -23.409 25.966 20.500 1.00 57.34 404 ASN A N 1
ATOM 3250 C CA . ASN A 1 404 ? -22.736 26.928 21.395 1.00 57.34 404 ASN A CA 1
ATOM 3251 C C . ASN A 1 404 ? -23.251 26.795 22.844 1.00 57.34 404 ASN A C 1
ATOM 3253 O O . ASN A 1 404 ? -24.453 26.733 23.075 1.00 57.34 404 ASN A O 1
ATOM 3257 N N . ARG A 1 405 ? -22.376 26.771 23.863 1.00 46.06 405 ARG A N 1
ATOM 3258 C CA . ARG A 1 405 ? -22.795 26.692 25.286 1.00 46.06 405 ARG A CA 1
ATOM 3259 C C . ARG A 1 405 ? -23.891 27.737 25.602 1.00 46.06 405 ARG A C 1
ATOM 3261 O O . ARG A 1 405 ? -23.624 28.928 25.512 1.00 46.06 405 ARG A O 1
ATOM 3268 N N . GLY A 1 406 ? -25.095 27.280 25.980 1.00 54.09 406 GLY A N 1
ATOM 3269 C CA . GLY A 1 406 ? -26.283 28.128 26.236 1.00 54.09 406 GLY A CA 1
ATOM 3270 C C . GLY A 1 406 ? -27.348 28.177 25.116 1.00 54.09 406 GLY A C 1
ATOM 3271 O O . GLY A 1 406 ? -28.173 29.082 25.102 1.00 54.09 406 GLY A O 1
ATOM 3272 N N . LEU A 1 407 ? -27.306 27.221 24.183 1.00 50.56 407 LEU A N 1
ATOM 3273 C CA . LEU A 1 407 ? -27.994 27.123 22.885 1.00 50.56 407 LEU A CA 1
ATOM 3274 C C . LEU A 1 407 ? -29.429 27.652 22.691 1.00 50.56 407 LEU A C 1
ATOM 3276 O O . LEU A 1 407 ? -30.402 27.068 23.162 1.00 50.56 407 LEU A O 1
ATOM 3280 N N . LYS A 1 408 ? -29.529 28.605 21.756 1.00 57.66 408 LYS A N 1
ATOM 3281 C CA . LYS A 1 408 ? -30.624 28.770 20.790 1.00 57.66 408 LYS A CA 1
ATOM 3282 C C . LYS A 1 408 ? -30.008 28.866 19.390 1.00 57.66 408 LYS A C 1
ATOM 3284 O O . LYS A 1 408 ? -29.214 29.769 19.141 1.00 57.66 408 LYS A O 1
ATOM 3289 N N . VAL A 1 409 ? -30.351 27.957 18.480 1.00 61.03 409 VAL A N 1
ATOM 3290 C CA . VAL A 1 409 ? -30.014 28.089 17.047 1.00 61.03 409 VAL A CA 1
ATOM 3291 C C . VAL A 1 409 ? -31.233 28.658 16.338 1.00 61.03 409 VAL A C 1
ATOM 3293 O O . VAL A 1 409 ? -32.284 28.035 16.401 1.00 61.03 409 VAL A O 1
ATOM 3296 N N . VAL A 1 410 ? -31.121 29.820 15.686 1.00 61.69 410 VAL A N 1
ATOM 3297 C CA . VAL A 1 410 ? -32.245 30.418 14.946 1.00 61.69 410 VAL A CA 1
ATOM 3298 C C . VAL A 1 410 ? -32.210 29.961 13.487 1.00 61.69 410 VAL A C 1
ATOM 3300 O O . VAL A 1 410 ? -31.255 30.268 12.779 1.00 61.69 410 VAL A O 1
ATOM 3303 N N . SER A 1 411 ? -33.234 29.238 13.026 1.00 66.75 411 SER A N 1
ATOM 3304 C CA . SER A 1 411 ? -33.357 28.775 11.631 1.00 66.75 411 SER A CA 1
ATOM 3305 C C . SER A 1 411 ? -34.659 29.261 10.986 1.00 66.75 411 SER A C 1
ATOM 3307 O O . SER A 1 411 ? -35.708 29.270 11.625 1.00 66.75 411 SER A O 1
ATOM 3309 N N . LEU A 1 412 ? -34.613 29.648 9.706 1.00 65.38 412 LEU A N 1
ATOM 3310 C CA . LEU A 1 412 ? -35.804 29.975 8.900 1.00 65.38 412 LEU A CA 1
ATOM 3311 C C . LEU A 1 412 ? -36.336 28.768 8.104 1.00 65.38 412 LEU A C 1
ATOM 3313 O O . LEU A 1 412 ? -37.401 28.850 7.494 1.00 65.38 412 LEU A O 1
ATOM 3317 N N . ALA A 1 413 ? -35.613 27.645 8.099 1.00 73.50 413 ALA A N 1
ATOM 3318 C CA . ALA A 1 413 ? -35.946 26.490 7.275 1.00 73.50 413 ALA A CA 1
ATOM 3319 C C . ALA A 1 413 ? -37.161 25.699 7.807 1.00 73.50 413 ALA A C 1
ATOM 3321 O O . ALA A 1 413 ? -37.496 25.701 8.997 1.00 73.50 413 ALA A O 1
ATOM 3322 N N . SER A 1 414 ? -37.860 24.999 6.909 1.00 81.56 414 SER A N 1
ATOM 3323 C CA . SER A 1 414 ? -38.921 24.045 7.268 1.00 81.56 414 SER A CA 1
ATOM 3324 C C . SER A 1 414 ? -38.378 22.838 8.029 1.00 81.56 414 SER A C 1
ATOM 3326 O O . SER A 1 414 ? -39.047 22.369 8.949 1.00 81.56 414 SER A O 1
ATOM 3328 N N . ASN A 1 415 ? -37.157 22.419 7.696 1.00 86.69 415 ASN A N 1
ATOM 3329 C CA . ASN A 1 415 ? -36.444 21.296 8.287 1.00 86.69 415 ASN A CA 1
ATOM 3330 C C . ASN A 1 415 ? -35.038 21.747 8.698 1.00 86.69 415 ASN A C 1
ATOM 3332 O O . ASN A 1 415 ? -34.476 22.657 8.087 1.00 86.69 415 ASN A O 1
ATOM 3336 N N . VAL A 1 416 ? -34.459 21.097 9.702 1.00 88.25 416 VAL A N 1
ATOM 3337 C CA . VAL A 1 416 ? -33.038 21.232 10.032 1.00 88.25 416 VAL A CA 1
ATOM 3338 C C . VAL A 1 416 ? -32.359 19.878 9.916 1.00 88.25 416 VAL A C 1
ATOM 3340 O O . VAL A 1 416 ? -32.791 18.912 10.541 1.00 88.25 416 VAL A O 1
ATOM 3343 N N . MET A 1 417 ? -31.262 19.845 9.165 1.00 90.56 417 MET A N 1
ATOM 3344 C CA . MET A 1 417 ? -30.329 18.729 9.154 1.00 90.56 417 MET A CA 1
ATOM 3345 C C . MET A 1 417 ? -29.572 18.699 10.482 1.00 90.56 417 MET A C 1
ATOM 3347 O O . MET A 1 417 ? -28.895 19.661 10.846 1.00 90.56 417 MET A O 1
ATOM 3351 N N . VAL A 1 418 ? -29.669 17.584 11.192 1.00 92.06 418 VAL A N 1
ATOM 3352 C CA . VAL A 1 418 ? -28.861 17.305 12.377 1.00 92.06 418 VAL A CA 1
ATOM 3353 C C . VAL A 1 418 ? -27.794 16.299 11.986 1.00 92.06 418 VAL A C 1
ATOM 3355 O O . VAL A 1 418 ? -28.126 15.257 11.428 1.00 92.06 418 VAL A O 1
ATOM 3358 N N . LYS A 1 419 ? -26.529 16.596 12.287 1.00 94.31 419 LYS A N 1
ATOM 3359 C CA . LYS A 1 419 ? -25.387 15.693 12.120 1.00 94.31 419 LYS A CA 1
ATOM 3360 C C . LYS A 1 419 ? -24.642 15.532 13.435 1.00 94.31 419 LYS A C 1
ATOM 3362 O O . LYS A 1 419 ? -24.549 16.466 14.237 1.00 94.31 419 LYS A O 1
ATOM 3367 N N . GLY A 1 420 ? -24.070 14.359 13.638 1.00 94.81 420 GLY A N 1
ATOM 3368 C CA . GLY A 1 420 ? -23.250 14.088 14.804 1.00 94.81 420 GLY A CA 1
ATOM 3369 C C . GLY A 1 420 ? -22.521 12.764 14.706 1.00 94.81 420 GLY A C 1
ATOM 3370 O O . GLY A 1 420 ? -22.574 12.085 13.683 1.00 94.81 420 GLY A O 1
ATOM 3371 N N . THR A 1 421 ? -21.858 12.412 15.798 1.00 95.31 421 THR A N 1
ATOM 3372 C CA . THR A 1 421 ? -21.207 11.126 15.999 1.00 95.31 421 THR A CA 1
ATOM 3373 C C . THR A 1 421 ? -21.785 10.451 17.236 1.00 95.31 421 THR A C 1
ATOM 3375 O O . THR A 1 421 ? -22.044 11.100 18.254 1.00 95.31 421 THR A O 1
ATOM 3378 N N . ALA A 1 422 ? -22.015 9.148 17.138 1.00 95.38 422 ALA A N 1
ATOM 3379 C CA . ALA A 1 422 ? -22.302 8.272 18.261 1.00 95.38 422 ALA A CA 1
ATOM 3380 C C . ALA A 1 422 ? -21.201 7.211 18.323 1.00 95.38 422 ALA A C 1
ATOM 3382 O O . ALA A 1 422 ? -20.951 6.530 17.330 1.00 95.38 422 ALA A O 1
ATOM 3383 N N . THR A 1 423 ? -20.520 7.076 19.457 1.00 92.81 423 THR A N 1
ATOM 3384 C CA . THR A 1 423 ? -19.390 6.147 19.587 1.00 92.81 423 THR A CA 1
ATOM 3385 C C . THR A 1 423 ? -19.498 5.315 20.848 1.00 92.81 423 THR A C 1
ATOM 3387 O O . THR A 1 423 ? -19.704 5.858 21.931 1.00 92.81 423 THR A O 1
ATOM 3390 N N . ASP A 1 424 ? -19.306 4.008 20.698 1.00 92.81 424 ASP A N 1
ATOM 3391 C CA . ASP A 1 424 ? -19.216 3.057 21.799 1.00 92.81 424 ASP A CA 1
ATOM 3392 C C . ASP A 1 424 ? -18.260 1.906 21.433 1.00 92.81 424 ASP A C 1
ATOM 3394 O O . ASP A 1 424 ? -18.061 1.604 20.253 1.00 92.81 424 ASP A O 1
ATOM 3398 N N . VAL A 1 425 ? -17.654 1.267 22.436 1.00 87.31 425 VAL A N 1
ATOM 3399 C CA . VAL A 1 425 ? -16.738 0.130 22.261 1.00 87.31 425 VAL A CA 1
ATOM 3400 C C . VAL A 1 425 ? -17.436 -1.131 21.739 1.00 87.31 425 VAL A C 1
ATOM 3402 O O . VAL A 1 425 ? -16.803 -1.929 21.043 1.00 87.31 425 VAL A O 1
ATOM 3405 N N . SER A 1 426 ? -18.716 -1.326 22.064 1.00 90.88 426 SER A N 1
ATOM 3406 C CA . SER A 1 426 ? -19.541 -2.424 21.556 1.00 90.88 426 SER A CA 1
ATOM 3407 C C . SER A 1 426 ? -20.149 -2.120 20.180 1.00 90.88 426 SER A C 1
ATOM 3409 O O . SER A 1 426 ? -20.673 -3.023 19.526 1.00 90.88 426 SER A O 1
ATOM 3411 N N . GLY A 1 427 ? -20.000 -0.883 19.695 1.00 88.81 427 GLY A N 1
ATOM 3412 C CA . GLY A 1 427 ? -20.568 -0.406 18.437 1.00 88.81 427 GLY A CA 1
ATOM 3413 C C . GLY A 1 427 ? -22.000 0.105 18.597 1.00 88.81 427 GLY A C 1
ATOM 3414 O O . GLY A 1 427 ? -22.692 -0.191 19.569 1.00 88.81 427 GLY A O 1
ATOM 3415 N N . ILE A 1 428 ? -22.464 0.894 17.626 1.00 92.81 428 ILE A N 1
ATOM 3416 C CA . ILE A 1 428 ? -23.793 1.516 17.671 1.00 92.81 428 ILE A CA 1
ATOM 3417 C C . ILE A 1 428 ? -24.819 0.629 16.976 1.00 92.81 428 ILE A C 1
ATOM 3419 O O . ILE A 1 428 ? -24.684 0.303 15.798 1.00 92.81 428 ILE A O 1
ATOM 3423 N N . LYS A 1 429 ? -25.881 0.279 17.702 1.00 92.62 429 LYS A N 1
ATOM 3424 C CA . LYS A 1 429 ? -27.018 -0.470 17.164 1.00 92.62 429 LYS A CA 1
ATOM 3425 C C . LYS A 1 429 ? -28.012 0.445 16.470 1.00 92.62 429 LYS A C 1
ATOM 3427 O O . LYS A 1 429 ? -28.551 0.100 15.422 1.00 92.62 429 LYS A O 1
ATOM 3432 N N . GLU A 1 430 ? -28.304 1.586 17.086 1.00 95.12 430 GLU A N 1
ATOM 3433 C CA . GLU A 1 430 ? -29.333 2.498 16.605 1.00 95.12 430 GLU A CA 1
ATOM 3434 C C . GLU A 1 430 ? -29.083 3.930 17.074 1.00 95.12 430 GLU A C 1
ATOM 3436 O O . GLU A 1 430 ? -28.723 4.165 18.227 1.00 95.12 430 GLU A O 1
ATOM 3441 N N . VAL A 1 431 ? -29.359 4.890 16.190 1.00 97.19 431 VAL A N 1
ATOM 3442 C CA . VAL A 1 431 ? -29.507 6.303 16.542 1.00 97.19 431 VAL A CA 1
ATOM 3443 C C . VAL A 1 431 ? -30.901 6.762 16.131 1.00 97.19 431 VAL A C 1
ATOM 3445 O O . VAL A 1 431 ? -31.393 6.414 15.056 1.00 97.19 431 VAL A O 1
ATOM 3448 N N . SER A 1 432 ? -31.546 7.560 16.977 1.00 96.94 432 SER A N 1
ATOM 3449 C CA . SER A 1 432 ? -32.812 8.211 16.650 1.00 96.94 432 SER A CA 1
ATOM 3450 C C . SER A 1 432 ? -32.797 9.689 17.021 1.00 96.94 432 SER A C 1
ATOM 3452 O O . SER A 1 432 ? -32.159 10.097 17.991 1.00 96.94 432 SER A O 1
ATOM 3454 N N . ILE A 1 433 ? -33.513 10.494 16.237 1.00 96.19 433 ILE A N 1
ATOM 3455 C CA . ILE A 1 433 ? -33.704 11.927 16.458 1.00 96.19 433 ILE A CA 1
ATOM 3456 C C . ILE A 1 433 ? -35.204 12.179 16.589 1.00 96.19 433 ILE A C 1
ATOM 3458 O O . ILE A 1 433 ? -35.976 11.852 15.691 1.00 96.19 433 ILE A O 1
ATOM 3462 N N . ASN A 1 434 ? -35.637 12.713 17.732 1.00 94.25 434 ASN A N 1
ATOM 3463 C CA . ASN A 1 434 ? -37.052 12.881 18.089 1.00 94.25 434 ASN A CA 1
ATOM 3464 C C . ASN A 1 434 ? -37.882 11.591 17.910 1.00 94.25 434 ASN A C 1
ATOM 3466 O O . ASN A 1 434 ? -39.040 11.634 17.500 1.00 94.25 434 ASN A O 1
ATOM 3470 N N . GLY A 1 435 ? -37.277 10.435 18.204 1.00 92.88 435 GLY A N 1
ATOM 3471 C CA . GLY A 1 435 ? -37.902 9.115 18.067 1.00 92.88 435 GLY A CA 1
ATOM 3472 C C . GLY A 1 435 ? -37.910 8.542 16.644 1.00 92.88 435 GLY A C 1
ATOM 3473 O O . GLY A 1 435 ? -38.338 7.407 16.458 1.00 92.88 435 GLY A O 1
ATOM 3474 N N . ILE A 1 436 ? -37.415 9.280 15.646 1.00 93.19 436 ILE A N 1
ATOM 3475 C CA . ILE A 1 436 ? -37.265 8.798 14.268 1.00 93.19 436 ILE A CA 1
ATOM 3476 C C . ILE A 1 436 ? -35.873 8.191 14.115 1.00 93.19 436 ILE A C 1
ATOM 3478 O O . ILE A 1 436 ? -34.875 8.869 14.356 1.00 93.19 436 ILE A O 1
ATOM 3482 N N . LYS A 1 437 ? -35.793 6.920 13.710 1.00 94.75 437 LYS A N 1
ATOM 3483 C CA . LYS A 1 437 ? -34.510 6.253 13.450 1.00 94.75 437 LYS A CA 1
ATOM 3484 C C . LYS A 1 437 ? -33.785 6.929 12.292 1.00 94.75 437 LYS A C 1
ATOM 3486 O O . LYS A 1 437 ? -34.386 7.162 11.245 1.00 94.75 437 LYS A O 1
ATOM 3491 N N . VAL A 1 438 ? -32.499 7.193 12.475 1.00 94.75 438 VAL A N 1
ATOM 3492 C CA . VAL A 1 438 ? -31.621 7.740 11.439 1.00 94.75 438 VAL A CA 1
ATOM 3493 C C . VAL A 1 438 ? -30.546 6.728 11.081 1.00 94.75 438 VAL A C 1
ATOM 3495 O O . VAL A 1 438 ? -30.189 5.866 11.886 1.00 94.75 438 VAL A O 1
ATOM 3498 N N . PHE A 1 439 ? -30.037 6.812 9.855 1.00 88.19 439 PHE A N 1
ATOM 3499 C CA . PHE A 1 439 ? -28.909 5.986 9.458 1.00 88.19 439 PHE A CA 1
ATOM 3500 C C . PHE A 1 439 ? -27.647 6.478 10.175 1.00 88.19 439 PHE A C 1
ATOM 3502 O O . PHE A 1 439 ? -27.294 7.654 10.078 1.00 88.19 439 PHE A O 1
ATOM 3509 N N . ALA A 1 440 ? -26.985 5.568 10.884 1.00 88.06 440 ALA A N 1
ATOM 3510 C CA . ALA A 1 440 ? -25.655 5.772 11.432 1.00 88.06 440 ALA A CA 1
ATOM 3511 C C . ALA A 1 440 ? -24.668 4.916 10.635 1.00 88.06 440 ALA A C 1
ATOM 3513 O O . ALA A 1 440 ? -24.894 3.726 10.403 1.00 88.06 440 ALA A O 1
ATOM 3514 N N . GLN A 1 441 ? -23.581 5.530 10.190 1.00 83.81 441 GLN A N 1
ATOM 3515 C CA . GLN A 1 441 ? -22.470 4.840 9.562 1.00 83.81 441 GLN A CA 1
ATOM 3516 C C . GLN A 1 441 ? -21.724 3.978 10.597 1.00 83.81 441 GLN A C 1
ATOM 3518 O O . GLN A 1 441 ? -21.727 4.299 11.786 1.00 83.81 441 GLN A O 1
ATOM 3523 N N . PRO A 1 442 ? -21.000 2.927 10.164 1.00 73.44 442 PRO A N 1
ATOM 3524 C CA . PRO A 1 442 ? -20.183 2.105 11.064 1.00 73.44 442 PRO A CA 1
ATOM 3525 C C . PRO A 1 442 ? -19.103 2.881 11.837 1.00 73.44 442 PRO A C 1
ATOM 3527 O O . PRO A 1 442 ? -18.609 2.417 12.858 1.00 73.44 442 PRO A O 1
ATOM 3530 N N . ASN A 1 443 ? -18.698 4.061 11.355 1.00 73.31 443 ASN A N 1
ATOM 3531 C CA . ASN A 1 443 ? -17.760 4.938 12.061 1.00 73.31 443 ASN A CA 1
ATOM 3532 C C . ASN A 1 443 ? -18.427 5.793 13.160 1.00 73.31 443 ASN A C 1
ATOM 3534 O O . ASN A 1 443 ? -17.715 6.528 13.842 1.00 73.31 443 ASN A O 1
ATOM 3538 N N . GLY A 1 444 ? -19.751 5.696 13.321 1.00 86.56 444 GLY A N 1
ATOM 3539 C CA . GLY A 1 444 ? -20.544 6.453 14.282 1.00 86.56 444 GLY A CA 1
ATOM 3540 C C . GLY A 1 444 ? -21.204 7.713 13.721 1.00 86.56 444 GLY A C 1
ATOM 3541 O O . GLY A 1 444 ? -22.038 8.298 14.411 1.00 86.56 444 GLY A O 1
ATOM 3542 N N . ASP A 1 445 ? -20.873 8.137 12.497 1.00 93.06 445 ASP A N 1
ATOM 3543 C CA . ASP A 1 445 ? -21.450 9.343 11.896 1.00 93.06 445 ASP A CA 1
ATOM 3544 C C . ASP A 1 445 ? -22.929 9.125 11.579 1.00 93.06 445 ASP A C 1
ATOM 3546 O O . ASP A 1 445 ? -23.295 8.174 10.890 1.00 93.06 445 ASP A O 1
ATOM 3550 N N . PHE A 1 446 ? -23.792 10.032 12.021 1.00 95.56 446 PHE A N 1
ATOM 3551 C CA . PHE A 1 446 ? -25.219 9.984 11.720 1.00 95.56 446 PHE A CA 1
ATOM 3552 C C . PHE A 1 446 ? -25.718 11.334 11.222 1.00 95.56 446 PHE A C 1
ATOM 3554 O O . PHE A 1 446 ? -25.168 12.389 11.554 1.00 95.56 446 PHE A O 1
ATOM 3561 N N . TRP A 1 447 ? -26.800 11.301 10.446 1.00 94.88 447 TRP A N 1
ATOM 3562 C CA . TRP A 1 447 ? -27.525 12.507 10.072 1.00 94.88 447 TRP A CA 1
ATOM 3563 C C . TRP A 1 447 ? -29.012 12.247 9.846 1.00 94.88 447 TRP A C 1
ATOM 3565 O O . TRP A 1 447 ? -29.419 11.148 9.471 1.00 94.88 447 TRP A O 1
ATOM 3575 N N . GLY A 1 448 ? -29.826 13.278 10.051 1.00 93.06 448 GLY A N 1
ATOM 3576 C CA . GLY A 1 448 ? -31.252 13.232 9.753 1.00 93.06 448 GLY A CA 1
ATOM 3577 C C . GLY A 1 448 ? -31.897 14.611 9.722 1.00 93.06 448 GLY A C 1
ATOM 3578 O O . GLY A 1 448 ? -31.484 15.520 10.440 1.00 93.06 448 GLY A O 1
ATOM 3579 N N . ASP A 1 449 ? -32.930 14.749 8.894 1.00 91.31 449 ASP A N 1
ATOM 3580 C CA . ASP A 1 449 ? -33.746 15.956 8.820 1.00 91.31 449 ASP A CA 1
ATOM 3581 C C . ASP A 1 449 ? -34.827 15.956 9.901 1.00 91.31 449 ASP A C 1
ATOM 3583 O O . ASP A 1 449 ? -35.616 15.017 10.025 1.00 91.31 449 ASP A O 1
ATOM 3587 N N . VAL A 1 450 ? -34.899 17.052 10.653 1.00 90.25 450 VAL A N 1
ATOM 3588 C CA . VAL A 1 450 ? -35.917 17.267 11.678 1.00 90.25 450 VAL A CA 1
ATOM 3589 C C . VAL A 1 450 ? -36.881 18.368 11.236 1.00 90.25 450 VAL A C 1
ATOM 3591 O O . VAL A 1 450 ? -36.452 19.509 11.048 1.00 90.25 450 VAL A O 1
ATOM 3594 N N . PRO A 1 451 ? -38.187 18.078 11.101 1.00 89.75 451 PRO A N 1
ATOM 3595 C CA . PRO A 1 451 ? -39.195 19.098 10.836 1.00 89.75 451 PRO A CA 1
ATOM 3596 C C . PRO A 1 451 ? -39.279 20.125 11.970 1.00 89.75 451 PRO A C 1
ATOM 3598 O O . PRO A 1 451 ? -39.296 19.766 13.149 1.00 89.75 451 PRO A O 1
ATOM 3601 N N . MET A 1 452 ? -39.388 21.406 11.614 1.00 87.88 452 MET A N 1
ATOM 3602 C CA . MET A 1 452 ? -39.381 22.520 12.562 1.00 87.88 452 MET A CA 1
ATOM 3603 C C . MET A 1 452 ? -40.739 23.218 12.653 1.00 87.88 452 MET A C 1
ATOM 3605 O O . MET A 1 452 ? -41.258 23.743 11.658 1.00 87.88 452 MET A O 1
ATOM 3609 N N . LYS A 1 453 ? -41.278 23.313 13.871 1.00 88.88 453 LYS A N 1
ATOM 3610 C CA . LYS A 1 453 ? -42.436 24.155 14.206 1.00 88.88 453 LYS A CA 1
ATOM 3611 C C . LYS A 1 453 ? -41.968 25.584 14.465 1.00 88.88 453 LYS A C 1
ATOM 3613 O O . LYS A 1 453 ? -40.840 25.785 14.895 1.00 88.88 453 LYS A O 1
ATOM 3618 N N . ILE A 1 454 ? -42.806 26.582 14.193 1.00 86.69 454 ILE A N 1
ATOM 3619 C CA . ILE A 1 454 ? -42.497 27.971 14.575 1.00 86.69 454 ILE A CA 1
ATOM 3620 C C . ILE A 1 454 ? -42.331 28.033 16.104 1.00 86.69 454 ILE A C 1
ATOM 3622 O O . ILE A 1 454 ? -43.115 27.419 16.829 1.00 86.69 454 ILE A O 1
ATOM 3626 N N . GLY A 1 455 ? -41.320 28.761 16.579 1.00 86.25 455 GLY A N 1
ATOM 3627 C CA . GLY A 1 455 ? -40.955 28.847 17.993 1.00 86.25 455 GLY A CA 1
ATOM 3628 C C . GLY A 1 455 ? -39.855 27.862 18.402 1.00 86.25 455 GLY A C 1
ATOM 3629 O O . GLY A 1 455 ? -39.050 27.427 17.578 1.00 86.25 455 GLY A O 1
ATOM 3630 N N . LEU A 1 456 ? -39.785 27.547 19.697 1.00 87.75 456 LEU A N 1
ATOM 3631 C CA . LEU A 1 456 ? -38.752 26.683 20.275 1.00 87.75 456 LEU A CA 1
ATOM 3632 C C . LEU A 1 456 ? -39.031 25.203 19.970 1.00 87.75 456 LEU A C 1
ATOM 3634 O O . LEU A 1 456 ? -40.090 24.677 20.310 1.00 87.75 456 LEU A O 1
ATOM 3638 N N . ASN A 1 457 ? -38.060 24.518 19.375 1.00 89.12 457 ASN A N 1
ATOM 3639 C CA . ASN A 1 457 ? -38.100 23.090 19.092 1.00 89.12 457 ASN A CA 1
ATOM 3640 C C . ASN A 1 457 ? -37.017 22.386 19.901 1.00 89.12 457 ASN A C 1
ATOM 3642 O O . ASN A 1 457 ? -35.828 22.625 19.692 1.00 89.12 457 ASN A O 1
ATOM 3646 N N . LYS A 1 458 ? -37.437 21.483 20.785 1.00 91.50 458 LYS A N 1
ATOM 3647 C CA . LYS A 1 458 ? -36.528 20.614 21.528 1.00 91.50 458 LYS A CA 1
ATOM 3648 C C . LYS A 1 458 ? -36.146 19.417 20.666 1.00 91.50 458 LYS A C 1
ATOM 3650 O O . LYS A 1 458 ? -37.022 18.672 20.225 1.00 91.50 458 LYS A O 1
ATOM 3655 N N . ILE A 1 459 ? -34.852 19.237 20.438 1.00 92.19 459 ILE A N 1
ATOM 3656 C CA . ILE A 1 459 ? -34.293 18.099 19.711 1.00 92.19 459 ILE A CA 1
ATOM 3657 C C . ILE A 1 459 ? -33.729 17.111 20.722 1.00 92.19 459 ILE A C 1
ATOM 3659 O O . ILE A 1 459 ? -32.907 17.482 21.559 1.00 92.19 459 ILE A O 1
ATOM 3663 N N . LEU A 1 460 ? -34.167 15.858 20.644 1.00 94.62 460 LEU A N 1
ATOM 3664 C CA . LEU A 1 460 ? -33.651 14.738 21.423 1.00 94.62 460 LEU A CA 1
ATOM 3665 C C . LEU A 1 460 ? -32.960 13.754 20.483 1.00 94.62 460 LEU A C 1
ATOM 3667 O O . LEU A 1 460 ? -33.608 13.159 19.625 1.00 94.62 460 LEU A O 1
ATOM 3671 N N . VAL A 1 461 ? -31.662 13.558 20.680 1.00 96.38 461 VAL A N 1
ATOM 3672 C CA . VAL A 1 461 ? -30.887 12.503 20.031 1.00 96.38 461 VAL A CA 1
ATOM 3673 C C . VAL A 1 461 ? -30.684 11.376 21.031 1.00 96.38 461 VAL A C 1
ATOM 3675 O O . VAL A 1 461 ? -30.253 11.620 22.157 1.00 96.38 461 VAL A O 1
ATOM 3678 N N . VAL A 1 462 ? -30.994 10.152 20.621 1.00 97.62 462 VAL A N 1
ATOM 3679 C CA . VAL A 1 462 ? -30.816 8.938 21.418 1.00 97.62 462 VAL A CA 1
ATOM 3680 C C . VAL A 1 462 ? -29.910 7.991 20.654 1.00 97.62 462 VAL A C 1
ATOM 3682 O O . VAL A 1 462 ? -30.192 7.697 19.493 1.00 97.62 462 VAL A O 1
ATOM 3685 N N . ALA A 1 463 ? -28.875 7.481 21.311 1.00 97.62 463 ALA A N 1
ATOM 3686 C CA . ALA A 1 463 ? -28.046 6.403 20.790 1.00 97.62 463 ALA A CA 1
ATOM 3687 C C . ALA A 1 463 ? -28.194 5.164 21.676 1.00 97.62 463 ALA A C 1
ATOM 3689 O O . ALA A 1 463 ? -28.255 5.271 22.904 1.00 97.62 463 ALA A O 1
ATOM 3690 N N . ILE A 1 464 ? -28.271 3.999 21.038 1.00 96.38 464 ILE A N 1
ATOM 3691 C CA . ILE A 1 464 ? -28.299 2.686 21.680 1.00 96.38 464 ILE A CA 1
ATOM 3692 C C . ILE A 1 464 ? -27.154 1.865 21.090 1.00 96.38 464 ILE A C 1
ATOM 3694 O O . ILE A 1 464 ? -27.034 1.767 19.864 1.00 96.38 464 ILE A O 1
ATOM 3698 N N . ASP A 1 465 ? -26.315 1.287 21.943 1.00 95.12 465 ASP A N 1
ATOM 3699 C CA . ASP A 1 465 ? -25.225 0.405 21.516 1.00 95.12 465 ASP A CA 1
ATOM 3700 C C . ASP A 1 465 ? -25.691 -1.045 21.270 1.00 95.12 465 ASP A C 1
ATOM 3702 O O . ASP A 1 465 ? -26.867 -1.403 21.418 1.00 95.12 465 ASP A O 1
ATOM 3706 N N . MET A 1 466 ? -24.757 -1.899 20.855 1.00 92.62 466 MET A N 1
ATOM 3707 C CA . MET A 1 466 ? -25.008 -3.322 20.613 1.00 92.62 466 MET A CA 1
ATOM 3708 C C . MET A 1 466 ? -25.237 -4.128 21.900 1.00 92.62 466 MET A C 1
ATOM 3710 O O . MET A 1 466 ? -25.872 -5.184 21.835 1.00 92.62 466 MET A O 1
ATOM 3714 N N . ALA A 1 467 ? -24.773 -3.638 23.053 1.00 94.12 467 ALA A N 1
ATOM 3715 C CA . ALA A 1 467 ? -25.022 -4.221 24.372 1.00 94.12 467 ALA A CA 1
ATOM 3716 C C . ALA A 1 467 ? -26.399 -3.831 24.957 1.00 94.12 467 ALA A C 1
ATOM 3718 O O . ALA A 1 467 ? -26.884 -4.456 25.900 1.00 94.12 467 ALA A O 1
ATOM 3719 N N . GLY A 1 468 ? -27.071 -2.846 24.357 1.00 95.56 468 GLY A N 1
ATOM 3720 C CA . GLY A 1 468 ? -28.358 -2.312 24.783 1.00 95.56 468 GLY A CA 1
ATOM 3721 C C . GLY A 1 468 ? -28.272 -1.137 25.761 1.00 95.56 468 GLY A C 1
ATOM 3722 O O . GLY A 1 468 ? -29.323 -0.726 26.264 1.00 95.56 468 GLY A O 1
ATOM 3723 N N . ASN A 1 469 ? -27.088 -0.575 26.031 1.00 97.12 469 ASN A N 1
ATOM 3724 C CA . ASN A 1 469 ? -26.992 0.650 26.822 1.00 97.12 469 ASN A CA 1
ATOM 3725 C C . ASN A 1 469 ? -27.416 1.858 25.979 1.00 97.12 469 ASN A C 1
ATOM 3727 O O . ASN A 1 469 ? -27.378 1.851 24.747 1.00 97.12 469 ASN A O 1
ATOM 3731 N N . LYS A 1 470 ? -27.881 2.905 26.663 1.00 97.69 470 LYS A N 1
ATOM 3732 C CA . LYS A 1 470 ? -28.574 4.036 26.045 1.00 97.69 470 LYS A CA 1
ATOM 3733 C C . LYS A 1 470 ? -28.032 5.359 26.566 1.00 97.69 470 LYS A C 1
ATOM 3735 O O . LYS A 1 470 ? -27.921 5.540 27.777 1.00 97.69 470 LYS A O 1
ATOM 3740 N N . SER A 1 471 ? -27.795 6.304 25.661 1.00 97.62 471 SER A N 1
ATOM 3741 C CA . SER A 1 471 ? -27.501 7.701 25.989 1.00 97.62 471 SER A CA 1
ATOM 3742 C C . SER A 1 471 ? -28.432 8.662 25.260 1.00 97.62 471 SER A C 1
ATOM 3744 O O . SER A 1 471 ? -29.043 8.335 24.239 1.00 97.62 471 SER A O 1
ATOM 3746 N N . GLU A 1 472 ? -28.565 9.861 25.821 1.00 96.81 472 GLU A N 1
ATOM 3747 C CA . GLU A 1 472 ? -29.439 10.908 25.308 1.00 96.81 472 GLU A CA 1
ATOM 3748 C C . GLU A 1 472 ? -28.703 12.249 25.278 1.00 96.81 472 GLU A C 1
ATOM 3750 O O . GLU A 1 472 ? -27.975 12.606 26.208 1.00 96.81 472 GLU A O 1
ATOM 3755 N N . LYS A 1 473 ? -28.917 13.023 24.213 1.00 94.06 473 LYS A N 1
ATOM 3756 C CA . LYS A 1 473 ? -28.418 14.390 24.065 1.00 94.06 473 LYS A CA 1
ATOM 3757 C C . LYS A 1 473 ? -29.555 15.293 23.617 1.00 94.06 473 LYS A C 1
ATOM 3759 O O . LYS A 1 473 ? -30.202 15.02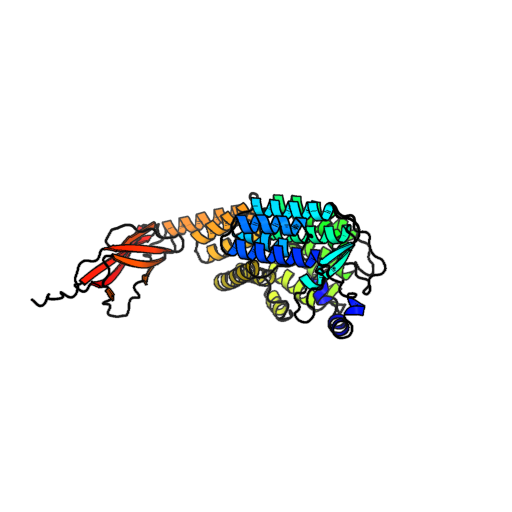1 22.610 1.00 94.06 473 LYS A O 1
ATOM 3764 N N . THR A 1 474 ? -29.778 16.386 24.342 1.00 91.81 474 THR A N 1
ATOM 3765 C CA . THR A 1 474 ? -30.815 17.368 24.001 1.00 91.81 474 THR A CA 1
ATOM 3766 C C . THR A 1 474 ? -30.234 18.736 23.694 1.00 91.81 474 THR A C 1
ATOM 3768 O O . THR A 1 474 ? -29.315 19.180 24.385 1.00 91.81 474 THR A O 1
ATOM 3771 N N . PHE A 1 475 ? -30.806 19.419 22.708 1.00 89.44 475 PHE A N 1
ATOM 3772 C CA . PHE A 1 475 ? -30.521 20.820 22.396 1.00 89.44 475 PHE A CA 1
ATOM 3773 C C . PHE A 1 475 ? -31.742 21.479 21.745 1.00 89.44 475 PHE A C 1
ATOM 3775 O O . PHE A 1 475 ? -32.605 20.784 21.207 1.00 89.44 475 PHE A O 1
ATOM 3782 N N . ASP A 1 476 ? -31.806 22.809 21.787 1.00 88.25 476 ASP A N 1
ATOM 3783 C CA . ASP A 1 476 ? -32.961 23.561 21.298 1.00 88.25 476 ASP A CA 1
ATOM 3784 C C . ASP A 1 476 ? -32.633 24.364 20.032 1.00 88.25 476 ASP A C 1
ATOM 3786 O O . ASP A 1 476 ? -31.566 24.974 19.897 1.00 88.25 476 ASP A O 1
ATOM 3790 N N . ILE A 1 477 ? -33.595 24.392 19.109 1.00 85.88 477 ILE A N 1
ATOM 3791 C CA . ILE A 1 477 ? -33.570 25.192 17.883 1.00 85.88 477 ILE A CA 1
ATOM 3792 C C . ILE A 1 477 ? -34.812 26.081 17.868 1.00 85.88 477 ILE A C 1
ATOM 3794 O O . ILE A 1 477 ? -35.939 25.600 17.968 1.00 85.88 477 ILE A O 1
ATOM 3798 N N . GLU A 1 478 ? -34.625 27.385 17.728 1.00 85.50 478 GLU A N 1
ATOM 3799 C CA . GLU A 1 478 ? -35.712 28.344 17.585 1.00 85.50 478 GLU A CA 1
ATOM 3800 C C . GLU A 1 478 ? -35.968 28.630 16.104 1.00 85.50 478 GLU A C 1
ATOM 3802 O O . GLU A 1 478 ? -35.061 28.947 15.339 1.00 85.50 478 GLU A O 1
ATOM 3807 N N . LYS A 1 479 ? -37.221 28.521 15.674 1.00 84.31 479 LYS A N 1
ATOM 3808 C CA . LYS A 1 479 ? -37.627 28.894 14.323 1.00 84.31 479 LYS A CA 1
ATOM 3809 C C . LYS A 1 479 ? -38.414 30.190 14.349 1.00 84.31 479 LYS A C 1
ATOM 3811 O O . LYS A 1 479 ? -39.497 30.245 14.935 1.00 84.31 479 LYS A O 1
ATOM 3816 N N . SER A 1 480 ? -37.897 31.208 13.671 1.00 81.44 480 SER A N 1
ATOM 3817 C CA . SER A 1 480 ? -38.581 32.495 13.543 1.00 81.44 480 SER A CA 1
ATOM 3818 C C . SER A 1 480 ? -39.796 32.385 12.622 1.00 81.44 480 SER A C 1
ATOM 3820 O O . SER A 1 480 ? -39.778 31.658 11.625 1.00 81.44 480 SER A O 1
ATOM 3822 N N . ALA A 1 481 ? -40.861 33.121 12.944 1.00 77.19 481 ALA A N 1
ATOM 3823 C CA . ALA A 1 481 ? -41.992 33.285 12.039 1.00 77.19 481 ALA A CA 1
ATOM 3824 C C . ALA A 1 481 ? -41.569 34.117 10.808 1.00 77.19 481 ALA A C 1
ATOM 3826 O O . ALA A 1 481 ? -40.734 35.017 10.949 1.00 77.19 481 ALA A O 1
ATOM 3827 N N . PRO A 1 482 ? -42.132 33.861 9.612 1.00 69.44 482 PRO A N 1
ATOM 3828 C CA . PRO A 1 482 ? -41.938 34.737 8.462 1.00 69.44 482 PRO A CA 1
ATOM 3829 C C . PRO A 1 482 ? -42.412 36.151 8.808 1.00 69.44 482 PRO A C 1
ATOM 3831 O O . PRO A 1 482 ? -43.491 36.309 9.381 1.00 69.44 482 PRO A O 1
ATOM 3834 N N . ALA A 1 483 ? -41.628 37.175 8.467 1.00 67.38 483 ALA A N 1
ATOM 3835 C CA . ALA A 1 483 ? -42.066 38.553 8.641 1.00 67.38 483 ALA A CA 1
ATOM 3836 C C . ALA A 1 483 ? -43.332 38.786 7.801 1.00 67.38 483 ALA A C 1
ATOM 3838 O O . ALA A 1 483 ? -43.297 38.670 6.577 1.00 67.38 483 ALA A O 1
ATOM 3839 N N . THR A 1 484 ? -44.457 39.092 8.449 1.00 54.91 484 THR A N 1
ATOM 3840 C CA . THR A 1 484 ? -45.674 39.540 7.767 1.00 54.91 484 THR A CA 1
ATOM 3841 C C . THR A 1 484 ? -45.397 40.890 7.121 1.00 54.91 484 THR A C 1
ATOM 3843 O O . THR A 1 484 ? -45.357 41.913 7.803 1.00 54.91 484 THR A O 1
ATOM 3846 N N . THR A 1 485 ? -45.207 40.912 5.804 1.00 50.69 485 THR A N 1
ATOM 3847 C CA . THR A 1 485 ? -45.329 42.138 5.018 1.00 50.69 485 THR A CA 1
ATOM 3848 C C . THR A 1 485 ? -46.802 42.526 4.996 1.00 50.69 485 THR A C 1
ATOM 3850 O O . THR A 1 485 ? -47.612 41.927 4.292 1.00 50.69 485 THR A O 1
ATOM 3853 N N . ALA A 1 486 ? -47.171 43.514 5.811 1.00 46.69 486 ALA A N 1
ATOM 3854 C CA . ALA A 1 486 ? -48.443 44.198 5.646 1.00 46.69 486 ALA A CA 1
ATOM 3855 C C . ALA A 1 486 ? -48.444 44.844 4.252 1.00 46.69 486 ALA A C 1
ATOM 3857 O O . ALA A 1 486 ? -47.606 45.698 3.965 1.00 46.69 486 ALA A O 1
ATOM 3858 N N . ALA A 1 487 ? -49.336 44.390 3.372 1.00 53.66 487 ALA A N 1
ATOM 3859 C CA . ALA A 1 487 ? -49.584 45.051 2.102 1.00 53.66 487 ALA A CA 1
ATOM 3860 C C . ALA A 1 487 ? -50.177 46.435 2.395 1.00 53.66 487 ALA A C 1
ATOM 3862 O O . ALA A 1 487 ? -51.235 46.541 3.017 1.00 53.66 487 ALA A O 1
ATOM 3863 N N . THR A 1 488 ? -49.466 47.487 2.001 1.00 47.56 488 THR A N 1
ATOM 3864 C CA . THR A 1 488 ? -49.981 48.857 2.030 1.00 47.56 488 THR A CA 1
ATOM 3865 C C . THR A 1 488 ? -51.113 48.966 0.995 1.00 47.56 488 THR A C 1
ATOM 3867 O O . THR A 1 488 ? -50.893 48.514 -0.132 1.00 47.56 488 THR A O 1
ATOM 3870 N N . PRO A 1 489 ? -52.304 49.482 1.359 1.00 59.50 489 PRO A N 1
ATOM 3871 C CA . PRO A 1 489 ? -53.432 49.632 0.437 1.00 59.50 489 PRO A CA 1
ATOM 3872 C C . PRO A 1 489 ? -53.172 50.633 -0.692 1.00 59.50 489 PRO A C 1
ATOM 3874 O O . PRO A 1 489 ? -52.364 51.571 -0.485 1.00 59.50 489 PRO A O 1
#

pLDDT: mean 83.99, std 16.27, range [27.67, 98.81]